Protein AF-0000000075961341 (afdb_homodimer)

Sequence (384 aa):
MDRKTSGCENHEHCTNSCHSSVAQSLDEMDFERGIWFAAQNGDLNRVKYLLEKKGVSPNVKDMSGYVALHYASRNGHVDVCKCLIKAGADVNLRTRAGKATPLHRAAIRGQVAVIQLLLDLKMGNQRICDVLAKDADGNTALHKAVEGGNEEAVDLLLKANSELLSIPNNKGVLPSFYASTPAVIKLLESANMDRKTSGCENHEHCTNSCHSSVAQSLDEMDFERGIWFAAQNGDLNRVKYLLEKKGVSPNVKDMSGYVALHYASRNGHVDVCKCLIKAGADVNLRTRAGKATPLHRAAIRGQVAVIQLLLDLKMGNQRICDVLAKDADGNTALHKAVEGGNEEAVDLLLKANSELLSIPNNKGVLPSFYASTPAVIKLLESAN

Nearest PDB structures (foldseek):
  5et1-assembly2_B  TM=8.877E-01  e=8.712E-10  Mus musculus
  5et0-assembly2_C  TM=9.164E-01  e=4.423E-09  Mus musculus
  5et0-assembly1_A  TM=9.158E-01  e=7.902E-09  Mus musculus
  8pef-assembly1_A  TM=8.608E-01  e=1.711E-07  Homo sapiens
  7ptx-assembly1_A  TM=7.217E-01  e=4.687E-09  Latrodectus tredecimguttatus

Secondary structure (DSSP, 8-state):
-------------------------HHHHHHHHSHHHHHHTT-HHHHHIIIIIS---TT---TTS--HHHHHHHHT-HHHHHHHHHTT--TT---TTT---HHHHHHHTT-HHHHHHHHHEEETTEESS-TT---TTS--HHHHHHHTT-HHHHHHHHHH-GGGGG---TTS--GGGG--SHHHHHHHHHH-/-------------------------HHHHHHHHSHHHHHHTT-HHHHHIIIIIS---TT---TTS--HHHHHHHHT-HHHHHHHHHTT--TT---TTT---HHHHHHHTT-HHHHHHHHHEEETTEESS-TT---TTS--HHHHHHHHT-HHHHHHHHHH-GGGGG---TTS--GGGG--SHHHHHHHHHH-

pLDDT: mean 86.8, std 21.18, range [19.8, 98.69]

Organism: Ladona fulva (NCBI:txid123851)

Solvent-accessible surface area (backbone atoms only — not comparable to full-atom values): 20287 Å² total; per-residue (Å²): 138,84,78,74,74,77,76,78,77,74,73,73,74,74,72,74,74,71,77,68,83,70,75,70,47,70,66,50,50,51,42,63,70,31,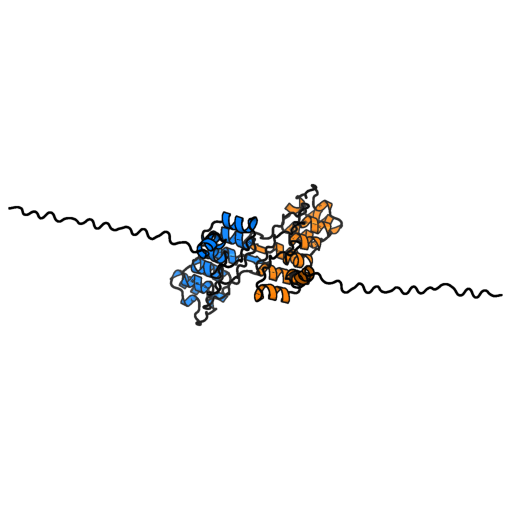58,42,41,26,25,49,67,50,36,47,69,56,37,48,43,38,41,72,74,68,58,47,64,46,68,52,58,48,98,71,31,42,32,23,51,37,36,8,22,40,64,44,26,47,68,41,40,50,52,36,44,68,60,14,28,40,64,65,50,50,24,65,76,54,29,40,28,25,55,34,38,8,20,40,62,38,18,46,69,34,45,50,48,48,66,34,23,23,51,63,92,37,60,65,49,63,76,78,49,50,25,67,64,28,41,31,29,56,32,31,3,26,56,52,54,22,49,68,33,38,52,52,50,43,74,72,43,62,68,57,62,74,46,48,23,72,86,65,50,40,30,73,76,44,43,76,36,70,68,43,45,52,50,56,59,66,71,102,137,82,76,76,74,77,75,74,84,69,76,72,74,74,69,72,71,71,76,67,86,69,76,71,46,69,66,52,50,52,41,63,71,31,59,42,40,25,24,48,67,50,37,48,68,57,37,49,43,38,41,73,74,68,58,47,64,46,67,51,58,48,97,71,32,42,32,23,50,37,36,8,21,40,64,44,26,47,68,41,40,50,53,36,46,67,60,14,29,41,64,66,52,48,25,64,78,53,29,38,27,25,55,33,37,7,20,41,62,39,20,48,70,36,46,50,49,48,67,34,22,23,51,63,92,38,62,65,48,63,76,77,48,51,24,67,65,28,42,30,28,54,32,31,4,28,57,53,52,22,48,68,32,38,51,53,49,41,72,72,42,60,68,57,64,76,48,49,23,72,84,65,49,40,27,72,77,43,42,76,36,70,69,42,44,53,51,56,59,67,72,104

Structure (mmCIF, N/CA/C/O backbone):
data_AF-0000000075961341-model_v1
#
loop_
_entity.id
_entity.type
_entity.pdbx_description
1 polymer 'Ankyrin repeat domain-containing protein 39'
#
loop_
_atom_site.group_PDB
_atom_site.id
_atom_site.type_symbol
_atom_site.label_atom_id
_atom_site.label_alt_id
_atom_site.label_comp_id
_atom_site.label_asym_id
_atom_site.label_entity_id
_atom_site.label_seq_id
_atom_site.pdbx_PDB_ins_code
_atom_site.Cartn_x
_atom_site.Cartn_y
_atom_site.Cartn_z
_atom_site.occupancy
_atom_site.B_iso_or_equiv
_atom_site.auth_seq_id
_atom_site.auth_comp_id
_atom_site.auth_asym_id
_atom_site.auth_atom_id
_atom_site.pdbx_PDB_model_num
ATOM 1 N N . MET A 1 1 ? -9.82 88.375 -21.25 1 26.72 1 MET A N 1
ATOM 2 C CA . MET A 1 1 ? -8.719 87.688 -21.906 1 26.72 1 MET A CA 1
ATOM 3 C C . MET A 1 1 ? -8.422 86.375 -21.203 1 26.72 1 MET A C 1
ATOM 5 O O . MET A 1 1 ? -8.219 86.312 -19.984 1 26.72 1 MET A O 1
ATOM 9 N N . ASP A 1 2 ? -9.016 85.188 -21.766 1 25.48 2 ASP A N 1
ATOM 10 C CA . ASP A 1 2 ? -9.453 83.812 -21.5 1 25.48 2 ASP A CA 1
ATOM 11 C C . ASP A 1 2 ? -8.25 82.875 -21.328 1 25.48 2 ASP A C 1
ATOM 13 O O . ASP A 1 2 ? -7.621 82.5 -22.312 1 25.48 2 ASP A O 1
ATOM 17 N N . ARG A 1 3 ? -7.383 83.188 -20.375 1 26.45 3 ARG A N 1
ATOM 18 C CA . ARG A 1 3 ? -6.094 82.562 -20.25 1 26.45 3 ARG A CA 1
ATOM 19 C C . ARG A 1 3 ? -6.273 81.062 -19.953 1 26.45 3 ARG A C 1
ATOM 21 O O . ARG A 1 3 ? -6.402 80.625 -18.797 1 26.45 3 ARG A O 1
ATOM 28 N N . LYS A 1 4 ? -7.191 80.312 -20.75 1 29.28 4 LYS A N 1
ATOM 29 C CA . LYS A 1 4 ? -7.555 78.938 -20.5 1 29.28 4 LYS A CA 1
ATOM 30 C C . LYS A 1 4 ? -6.324 78 -20.547 1 29.28 4 LYS A C 1
ATOM 32 O O . LYS A 1 4 ? -5.703 77.875 -21.594 1 29.28 4 LYS A O 1
ATOM 37 N N . THR A 1 5 ? -5.461 78.125 -19.453 1 27.92 5 THR A N 1
ATOM 38 C CA . THR A 1 5 ? -4.207 77.438 -19.328 1 27.92 5 THR A CA 1
ATOM 39 C C . THR A 1 5 ? -4.43 75.938 -19.531 1 27.92 5 THR A C 1
ATOM 41 O O . THR A 1 5 ? -5.367 75.312 -18.984 1 27.92 5 THR A O 1
ATOM 44 N N . SER A 1 6 ? -4.117 75.375 -20.703 1 26.89 6 SER A N 1
ATOM 45 C CA . SER A 1 6 ? -4.07 74.062 -21.297 1 26.89 6 SER A CA 1
ATOM 46 C C . SER A 1 6 ? -3.338 73.062 -20.406 1 26.89 6 SER A C 1
ATOM 48 O O . SER A 1 6 ? -2.133 73.188 -20.172 1 26.89 6 SER A O 1
ATOM 50 N N . GLY A 1 7 ? -3.871 72.812 -19.172 1 27.31 7 GLY A N 1
ATOM 51 C CA . GLY A 1 7 ? -3.25 71.875 -18.25 1 27.31 7 GLY A CA 1
ATOM 52 C C . GLY A 1 7 ? -2.852 70.562 -18.906 1 27.31 7 GLY A C 1
ATOM 53 O O . GLY A 1 7 ? -3.682 69.875 -19.516 1 27.31 7 GLY A O 1
ATOM 54 N N . CYS A 1 8 ? -1.593 70.375 -19.453 1 25.97 8 CYS A N 1
ATOM 55 C CA . CYS A 1 8 ? -0.919 69.25 -20.047 1 25.97 8 CYS A CA 1
ATOM 56 C C . CYS A 1 8 ? -1.088 68 -19.188 1 25.97 8 CYS A C 1
ATOM 58 O O . CYS A 1 8 ? -0.723 68 -18.016 1 25.97 8 CYS A O 1
ATOM 60 N N . GLU A 1 9 ? -2.225 67.25 -19.328 1 27.77 9 GLU A N 1
ATOM 61 C CA . GLU A 1 9 ? -2.512 65.938 -18.812 1 27.77 9 GLU A CA 1
ATOM 62 C C . GLU A 1 9 ? -1.33 65 -19.016 1 27.77 9 GLU A C 1
ATOM 64 O O . GLU A 1 9 ? -0.982 64.625 -20.156 1 27.77 9 GLU A O 1
ATOM 69 N N . ASN A 1 10 ? -0.134 65.25 -18.406 1 27.39 10 ASN A N 1
ATOM 70 C CA . ASN A 1 10 ? 1.007 64.375 -18.5 1 27.39 10 ASN A CA 1
ATOM 71 C C . ASN A 1 10 ? 0.591 62.906 -18.25 1 27.39 10 ASN A C 1
ATOM 73 O O . ASN A 1 10 ? 0.03 62.562 -17.203 1 27.39 10 ASN A O 1
ATOM 77 N N . HIS A 1 11 ? 0.198 62.188 -19.312 1 27.92 11 HIS A N 1
ATOM 78 C CA . HIS A 1 11 ? -0.011 60.75 -19.391 1 27.92 11 HIS A CA 1
ATOM 79 C C . HIS A 1 11 ? 1.169 60 -18.797 1 27.92 11 HIS A C 1
ATOM 81 O O . HIS A 1 11 ? 2.258 59.969 -19.375 1 27.92 11 HIS A O 1
ATOM 87 N N . GLU A 1 12 ? 1.488 60.156 -17.516 1 30.38 12 GLU A N 1
ATOM 88 C CA . GLU A 1 12 ? 2.463 59.219 -16.953 1 30.38 12 GLU A CA 1
ATOM 89 C C . GLU A 1 12 ? 2.219 57.812 -17.422 1 30.38 12 GLU A C 1
ATOM 91 O O . GLU A 1 12 ? 1.113 57.281 -17.266 1 30.38 12 GLU A O 1
ATOM 96 N N . HIS A 1 13 ? 2.844 57.469 -18.547 1 31.78 13 HIS A N 1
ATOM 97 C CA . HIS A 1 13 ? 3.006 56.094 -19.016 1 31.78 13 HIS A CA 1
ATOM 98 C C . HIS A 1 13 ? 3.326 55.156 -17.875 1 31.78 13 HIS A C 1
ATOM 100 O O . HIS A 1 13 ? 4.34 55.312 -17.188 1 31.78 13 HIS A O 1
ATOM 106 N N . CYS A 1 14 ? 2.391 54.75 -17.047 1 30.55 14 CYS A N 1
ATOM 107 C CA . CYS A 1 14 ? 2.531 53.594 -16.156 1 30.55 14 CYS A CA 1
ATOM 108 C C . CYS A 1 14 ? 3.252 52.469 -16.875 1 30.55 14 CYS A C 1
ATOM 110 O O . CYS A 1 14 ? 2.732 51.906 -17.828 1 30.55 14 CYS A O 1
ATOM 112 N N . THR A 1 15 ? 4.559 52.625 -17.203 1 31.92 15 THR A N 1
ATOM 113 C CA . THR A 1 15 ? 5.348 51.469 -17.625 1 31.92 15 THR A CA 1
A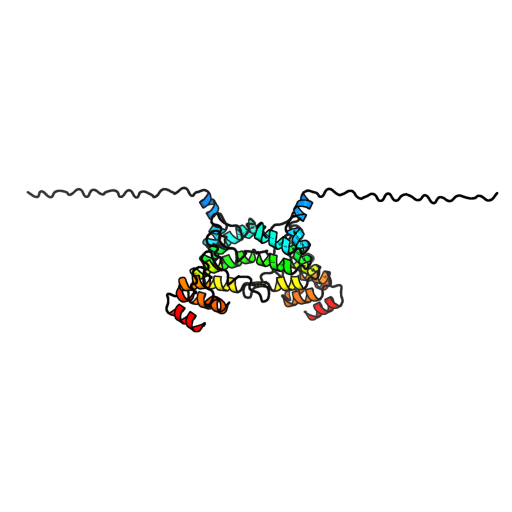TOM 114 C C . THR A 1 15 ? 4.934 50.25 -16.844 1 31.92 15 THR A C 1
ATOM 116 O O . THR A 1 15 ? 4.914 50.25 -15.602 1 31.92 15 THR A O 1
ATOM 119 N N . ASN A 1 16 ? 3.93 49.594 -17.297 1 31.69 16 ASN A N 1
ATOM 120 C CA . ASN A 1 16 ? 3.691 48.188 -16.953 1 31.69 16 ASN A CA 1
ATOM 121 C C . ASN A 1 16 ? 5 47.438 -16.766 1 31.69 16 ASN A C 1
ATOM 123 O O . ASN A 1 16 ? 5.738 47.219 -17.734 1 31.69 16 ASN A O 1
ATOM 127 N N . SER A 1 17 ? 5.934 47.781 -15.914 1 35.06 17 SER A N 1
ATOM 128 C CA . SER A 1 17 ? 7.027 46.875 -15.578 1 35.06 17 SER A CA 1
ATOM 129 C C . SER A 1 17 ? 6.59 45.438 -15.695 1 35.06 17 SER A C 1
ATOM 131 O O . SER A 1 17 ? 5.727 44.969 -14.938 1 35.06 17 SER A O 1
ATOM 133 N N . CYS A 1 18 ? 6.449 44.875 -16.906 1 33.38 18 CYS A N 1
ATOM 134 C CA . CYS A 1 18 ? 6.41 43.469 -17.219 1 33.38 18 CYS A CA 1
ATOM 135 C C . CYS A 1 18 ? 7.234 42.656 -16.203 1 33.38 18 CYS A C 1
ATOM 137 O O . CYS A 1 18 ? 8.438 42.906 -16.078 1 33.38 18 CYS A O 1
ATOM 139 N N . HIS A 1 19 ? 6.828 42.469 -14.992 1 36.06 19 HIS A N 1
ATOM 140 C CA . HIS A 1 19 ? 7.371 41.469 -14.094 1 36.06 19 HIS A CA 1
ATOM 141 C C . HIS A 1 19 ? 8.039 40.344 -14.875 1 36.06 19 HIS A C 1
ATOM 143 O O . HIS A 1 19 ? 7.445 39.781 -15.789 1 36.06 19 HIS A O 1
ATOM 149 N N . SER A 1 20 ? 9.305 40.406 -15.227 1 38.88 20 SER A N 1
ATOM 150 C CA . SER A 1 20 ? 10.297 39.5 -15.82 1 38.88 20 SER A CA 1
ATOM 151 C C . SER A 1 20 ? 9.875 38.031 -15.672 1 38.88 20 SER A C 1
ATOM 153 O O . SER A 1 20 ? 9.148 37.688 -14.742 1 38.88 20 SER A O 1
ATOM 155 N N . SER A 1 21 ? 9.82 37.25 -16.703 1 42.94 21 SER A N 1
ATOM 156 C CA . SER A 1 21 ? 9.797 35.812 -16.875 1 42.94 21 SER A CA 1
ATOM 157 C C . SER A 1 21 ? 10.633 35.125 -15.797 1 42.94 21 SER A C 1
ATOM 159 O O . SER A 1 21 ? 11.852 35.25 -15.766 1 42.94 21 SER A O 1
ATOM 161 N N . VAL A 1 22 ? 10.516 35.312 -14.531 1 43.75 22 VAL A N 1
ATOM 162 C CA . VAL A 1 22 ? 11.234 34.75 -13.406 1 43.75 22 VAL A CA 1
ATOM 163 C C . VAL A 1 22 ? 11.812 33.375 -13.805 1 43.75 22 VAL A C 1
ATOM 165 O O . VAL A 1 22 ? 11.078 32.469 -14.18 1 43.75 22 VAL A O 1
ATOM 168 N N . ALA A 1 23 ? 12.961 33.25 -14.219 1 52.09 23 ALA A N 1
ATOM 169 C CA . ALA A 1 23 ? 13.797 32.062 -14.469 1 52.09 23 ALA A CA 1
ATOM 170 C C . ALA A 1 23 ? 13.484 30.953 -13.477 1 52.09 23 ALA A C 1
ATOM 172 O O . ALA A 1 23 ? 13.641 31.141 -12.266 1 52.09 23 ALA A O 1
ATOM 173 N N . GLN A 1 24 ? 12.469 30.25 -13.898 1 63.03 24 GLN A N 1
ATOM 174 C CA . GLN A 1 24 ? 12.219 29.047 -13.109 1 63.03 24 GLN A CA 1
ATOM 175 C C . GLN A 1 24 ? 13.523 28.359 -12.719 1 63.03 24 GLN A C 1
ATOM 177 O O . GLN A 1 24 ? 14.414 28.188 -13.555 1 63.03 24 GLN A O 1
ATOM 182 N N . SER A 1 25 ? 13.789 28.328 -11.445 1 72.81 25 SER A N 1
ATOM 183 C CA . SER A 1 25 ? 14.977 27.609 -10.984 1 72.81 25 SER A CA 1
ATOM 184 C C . SER A 1 25 ? 14.953 26.156 -11.43 1 72.81 25 SER A C 1
ATOM 186 O O . SER A 1 25 ? 13.898 25.625 -11.82 1 72.81 25 SER A O 1
ATOM 188 N N . LEU A 1 26 ? 16.047 25.562 -11.641 1 69.75 26 LEU A N 1
ATOM 189 C CA . LEU A 1 26 ? 16.141 24.141 -11.969 1 69.75 26 LEU A CA 1
ATOM 190 C C . LEU A 1 26 ? 15.289 23.297 -11.031 1 69.75 26 LEU A C 1
ATOM 192 O O . LEU A 1 26 ? 14.641 22.344 -11.461 1 69.75 26 LEU A O 1
ATOM 196 N N . ASP A 1 27 ? 15.273 23.75 -9.812 1 73.25 27 ASP A N 1
ATOM 197 C CA . ASP A 1 27 ? 14.484 23.031 -8.828 1 73.25 27 ASP A CA 1
ATOM 198 C C . ASP A 1 27 ? 12.992 23.125 -9.133 1 73.25 27 ASP A C 1
ATOM 200 O O . ASP A 1 27 ? 12.242 22.172 -8.953 1 73.25 27 ASP A O 1
ATOM 204 N N . GLU A 1 28 ? 12.602 24.297 -9.562 1 76.19 28 GLU A N 1
ATOM 205 C CA . GLU A 1 28 ? 11.203 24.484 -9.922 1 76.19 28 GLU A CA 1
ATOM 206 C C . GLU A 1 28 ? 10.828 23.672 -11.148 1 76.19 28 GLU A C 1
ATOM 208 O O . GLU A 1 28 ? 9.742 23.094 -11.219 1 76.19 28 GLU A O 1
ATOM 213 N N . MET A 1 29 ? 11.727 23.672 -12.008 1 77.19 29 MET A N 1
ATOM 214 C CA . MET A 1 29 ? 11.484 22.875 -13.211 1 77.19 29 MET A CA 1
ATOM 215 C C . MET A 1 29 ? 11.383 21.391 -12.875 1 77.19 29 MET A C 1
ATOM 217 O O . MET A 1 29 ? 10.516 20.688 -13.398 1 77.19 29 MET A O 1
ATOM 221 N N . ASP A 1 30 ? 12.305 20.938 -12.008 1 79.25 30 ASP A N 1
ATOM 222 C CA . ASP A 1 30 ? 12.266 19.547 -11.594 1 79.25 30 ASP A CA 1
ATOM 223 C C . ASP A 1 30 ? 10.953 19.203 -10.891 1 79.25 30 ASP A C 1
ATOM 225 O O . ASP A 1 30 ? 10.367 18.156 -11.133 1 79.25 30 ASP A O 1
ATOM 229 N N . PHE A 1 31 ? 10.531 20.156 -10.094 1 83.25 31 PHE A N 1
ATOM 230 C CA . PHE A 1 31 ? 9.273 19.938 -9.391 1 83.25 31 PHE A CA 1
ATOM 231 C C . PHE A 1 31 ? 8.117 19.828 -10.375 1 83.25 31 PHE A C 1
ATOM 233 O O . PHE A 1 31 ? 7.289 18.922 -10.281 1 83.25 31 PHE A O 1
ATOM 240 N N . GLU A 1 32 ? 8.086 20.734 -11.273 1 83.06 32 GLU A N 1
ATOM 241 C CA . GLU A 1 32 ? 6.977 20.812 -12.219 1 83.06 32 GLU A CA 1
ATOM 242 C C . GLU A 1 32 ? 6.934 19.562 -13.109 1 83.06 32 GLU A C 1
ATOM 244 O O . GLU A 1 32 ? 5.867 19.172 -13.594 1 83.06 32 GLU A O 1
ATOM 249 N N . ARG A 1 33 ? 7.992 18.922 -13.18 1 84.38 33 ARG A N 1
ATOM 250 C CA . ARG A 1 33 ? 8.047 17.75 -14.031 1 84.38 33 ARG A CA 1
ATOM 251 C C . ARG A 1 33 ? 7.824 16.469 -13.219 1 84.38 33 ARG A C 1
ATOM 253 O O . ARG A 1 33 ? 7.586 15.406 -13.781 1 84.38 33 ARG A O 1
ATOM 260 N N . GLY A 1 34 ? 7.805 16.688 -11.977 1 91.12 34 GLY A N 1
ATOM 261 C CA . GLY A 1 34 ? 7.781 15.516 -11.109 1 91.12 34 GLY A CA 1
ATOM 262 C C . GLY A 1 34 ? 6.375 15.078 -10.734 1 91.12 34 GLY A C 1
ATOM 263 O O . GLY A 1 34 ? 5.402 15.766 -11.062 1 91.12 34 GLY A O 1
ATOM 264 N N . ILE A 1 35 ? 6.277 14.031 -10.156 1 96.19 35 ILE A N 1
ATOM 265 C CA . ILE A 1 35 ? 5.012 13.406 -9.781 1 96.19 35 ILE A CA 1
ATOM 266 C C . ILE A 1 35 ? 4.289 14.281 -8.758 1 96.19 35 ILE A C 1
ATOM 268 O O . ILE A 1 35 ? 3.055 14.289 -8.703 1 96.19 35 ILE A O 1
ATOM 272 N N . TRP A 1 36 ? 4.961 15.07 -8.062 1 96.75 36 TRP A N 1
ATOM 273 C CA . TRP A 1 36 ? 4.395 15.945 -7.039 1 96.75 36 TRP A CA 1
ATOM 274 C C . TRP A 1 36 ? 3.484 17 -7.66 1 96.75 36 TRP A C 1
ATOM 276 O O . TRP A 1 36 ? 2.355 17.203 -7.207 1 96.75 36 TRP A O 1
ATOM 286 N N . PHE A 1 37 ? 4.031 17.625 -8.719 1 96.5 37 PHE A N 1
ATOM 287 C CA . PHE A 1 37 ? 3.281 18.672 -9.398 1 96.5 37 PHE A CA 1
ATOM 288 C C . PHE A 1 37 ? 2.029 18.094 -10.055 1 96.5 37 PHE A C 1
ATOM 290 O O . PHE A 1 37 ? 0.952 18.688 -9.969 1 96.5 37 PHE A O 1
ATOM 297 N N . ALA A 1 38 ? 2.18 16.984 -10.672 1 97.56 38 ALA A N 1
ATOM 298 C CA . ALA A 1 38 ? 1.032 16.312 -11.273 1 97.56 38 ALA A CA 1
ATOM 299 C C . ALA A 1 38 ? -0.026 15.984 -10.219 1 97.56 38 ALA A C 1
ATOM 301 O O . ALA A 1 38 ? -1.22 16.188 -10.445 1 97.56 38 ALA A O 1
ATOM 302 N N . ALA A 1 39 ? 0.385 15.445 -9.062 1 98.25 39 ALA A N 1
ATOM 303 C CA . ALA A 1 39 ? -0.523 15.102 -7.973 1 98.25 39 ALA A CA 1
ATOM 304 C C . ALA A 1 39 ? -1.193 16.344 -7.406 1 98.25 39 ALA A C 1
ATOM 306 O O . ALA A 1 39 ? -2.393 16.344 -7.117 1 98.25 39 ALA A O 1
ATOM 307 N N . GLN A 1 40 ? -0.43 17.422 -7.242 1 97.44 40 GLN A N 1
ATOM 308 C CA . GLN A 1 40 ? -0.938 18.688 -6.707 1 97.44 40 GLN A CA 1
AT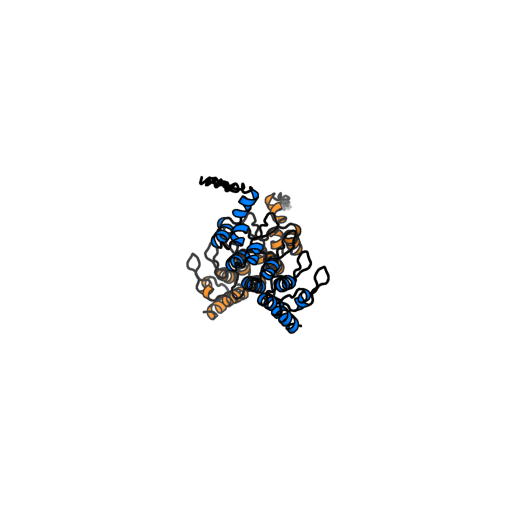OM 309 C C . GLN A 1 40 ? -2.051 19.25 -7.586 1 97.44 40 GLN A C 1
ATOM 311 O O . GLN A 1 40 ? -3.02 19.812 -7.082 1 97.44 40 GLN A O 1
ATOM 316 N N . ASN A 1 41 ? -1.915 18.984 -8.859 1 97.69 41 ASN A N 1
ATOM 317 C CA . ASN A 1 41 ? -2.852 19.562 -9.812 1 97.69 41 ASN A CA 1
ATOM 318 C C . ASN A 1 41 ? -3.932 18.578 -10.219 1 97.69 41 ASN A C 1
ATOM 320 O O . ASN A 1 41 ? -4.766 18.875 -11.078 1 97.69 41 ASN A O 1
ATOM 324 N N . GLY A 1 42 ? -3.898 17.453 -9.695 1 98.12 42 GLY A N 1
ATOM 325 C CA . GLY A 1 42 ? -4.922 16.453 -9.984 1 98.12 42 GLY A CA 1
ATOM 326 C C . GLY A 1 42 ? -4.812 15.875 -11.383 1 98.12 42 GLY A C 1
ATOM 327 O O . GLY A 1 42 ? -5.812 15.445 -11.961 1 98.12 42 GLY A O 1
ATOM 328 N N . ASP A 1 43 ? -3.648 15.969 -11.953 1 97.81 43 ASP A N 1
ATOM 329 C CA . ASP A 1 43 ? -3.428 15.422 -13.289 1 97.81 43 ASP A CA 1
ATOM 330 C C . ASP A 1 43 ? -3.254 13.906 -13.234 1 97.81 43 ASP A C 1
ATOM 332 O O . ASP A 1 43 ? -2.131 13.398 -13.305 1 97.81 43 ASP A O 1
ATOM 336 N N . LEU A 1 44 ? -4.359 13.211 -13.227 1 98.12 44 LEU A N 1
ATOM 337 C CA . LEU A 1 44 ? -4.379 11.758 -13.062 1 98.12 44 LEU A CA 1
ATOM 338 C C . LEU A 1 44 ? -3.592 11.07 -14.172 1 98.12 44 LEU A C 1
ATOM 340 O O . LEU A 1 44 ? -2.824 10.141 -13.914 1 98.12 44 LEU A O 1
ATOM 344 N N . ASN A 1 45 ? -3.77 11.508 -15.359 1 97.94 45 ASN A N 1
ATOM 345 C CA . ASN A 1 45 ? -3.102 10.891 -16.5 1 97.94 45 ASN A CA 1
ATOM 346 C C . ASN A 1 45 ? -1.583 10.977 -16.375 1 97.94 45 ASN A C 1
ATOM 348 O O . ASN A 1 45 ? -0.878 10 -16.641 1 97.94 45 ASN A O 1
ATOM 352 N N . ARG A 1 46 ? -1.143 12.094 -16 1 97.38 46 ARG A N 1
ATOM 353 C CA . ARG A 1 46 ? 0.298 12.266 -15.852 1 97.38 46 ARG A CA 1
ATOM 354 C C . ARG A 1 46 ? 0.83 11.422 -14.695 1 97.38 46 ARG A C 1
ATOM 356 O O . ARG A 1 46 ? 1.913 10.844 -14.797 1 97.38 46 ARG A O 1
ATOM 363 N N . VAL A 1 47 ? 0.136 11.391 -13.555 1 97.81 47 VAL A N 1
ATOM 364 C CA . VAL A 1 47 ? 0.534 10.555 -12.422 1 97.81 47 VAL A CA 1
ATOM 365 C C . VAL A 1 47 ? 0.637 9.094 -12.867 1 97.81 47 VAL A C 1
ATOM 367 O O . VAL A 1 47 ? 1.644 8.43 -12.609 1 97.81 47 VAL A O 1
ATOM 370 N N . LYS A 1 48 ? -0.36 8.633 -13.617 1 96.38 48 LYS A N 1
ATOM 371 C CA . LYS A 1 48 ? -0.361 7.262 -14.125 1 96.38 48 LYS A CA 1
ATOM 372 C C . LYS A 1 48 ? 0.839 7.008 -15.031 1 96.38 48 LYS A C 1
ATOM 374 O O . LYS A 1 48 ? 1.506 5.98 -14.922 1 96.38 48 LYS A O 1
ATOM 379 N N . TYR A 1 49 ? 1.072 7.977 -15.883 1 96.12 49 TYR A N 1
ATOM 380 C CA . TYR A 1 49 ? 2.193 7.875 -16.812 1 96.12 49 TYR A CA 1
ATOM 381 C C . TYR A 1 49 ? 3.514 7.75 -16.062 1 96.12 49 TYR A C 1
ATOM 383 O O . TYR A 1 49 ? 4.324 6.871 -16.359 1 96.12 49 TYR A O 1
ATOM 391 N N . LEU A 1 50 ? 3.711 8.516 -15.078 1 95.31 50 LEU A N 1
ATOM 392 C CA . LEU A 1 50 ? 4.961 8.531 -14.328 1 95.31 50 LEU A CA 1
ATOM 393 C C . LEU A 1 50 ? 5.129 7.246 -13.523 1 95.31 50 LEU A C 1
ATOM 395 O O . LEU A 1 50 ? 6.234 6.707 -13.43 1 95.31 50 LEU A O 1
ATOM 399 N N . LEU A 1 51 ? 4.008 6.758 -12.961 1 93.31 51 LEU A N 1
ATOM 400 C CA . LEU A 1 51 ? 4.066 5.539 -12.164 1 93.31 51 LEU A CA 1
ATOM 401 C C . LEU A 1 51 ? 4.293 4.316 -13.047 1 93.31 51 LEU A C 1
ATOM 403 O O . LEU A 1 51 ? 5.207 3.527 -12.797 1 93.31 51 LEU A O 1
ATOM 407 N N . GLU A 1 52 ? 3.523 4.195 -14.07 1 90.12 52 GLU A N 1
ATOM 408 C CA . GLU A 1 52 ? 3.445 2.959 -14.844 1 90.12 52 GLU A CA 1
ATOM 409 C C . GLU A 1 52 ? 4.5 2.932 -15.953 1 90.12 52 GLU A C 1
ATOM 411 O O . GLU A 1 52 ? 5.09 1.886 -16.219 1 90.12 52 GLU A O 1
ATOM 416 N N . LYS A 1 53 ? 4.723 4.066 -16.609 1 90.44 53 LYS A N 1
ATOM 417 C CA . LYS A 1 53 ? 5.598 4.086 -17.781 1 90.44 53 LYS A CA 1
ATOM 418 C C . LYS A 1 53 ? 7.023 4.469 -17.391 1 90.44 53 LYS A C 1
ATOM 420 O O . LYS A 1 53 ? 7.988 3.895 -17.891 1 90.44 53 LYS A O 1
ATOM 425 N N . LYS A 1 54 ? 7.164 5.363 -16.469 1 91.12 54 LYS A N 1
ATOM 426 C CA . LYS A 1 54 ? 8.5 5.82 -16.094 1 91.12 54 LYS A CA 1
ATOM 427 C C . LYS A 1 54 ? 9.016 5.086 -14.859 1 91.12 54 LYS A C 1
ATOM 429 O O . LYS A 1 54 ? 10.203 5.168 -14.531 1 91.12 54 LYS A O 1
ATOM 434 N N . GLY A 1 55 ? 8.102 4.5 -14.156 1 87.06 55 GLY A N 1
ATOM 435 C CA . GLY A 1 55 ? 8.508 3.705 -13.008 1 87.06 55 GLY A CA 1
ATOM 436 C C . GLY A 1 55 ? 8.859 4.543 -11.789 1 87.06 55 GLY A C 1
ATOM 437 O O . GLY A 1 55 ? 9.648 4.121 -10.945 1 87.06 55 GLY A O 1
ATOM 438 N N . VAL A 1 56 ? 8.352 5.695 -11.75 1 90.62 56 VAL A N 1
ATOM 439 C CA . VAL A 1 56 ? 8.609 6.566 -10.609 1 90.62 56 VAL A CA 1
ATOM 440 C C . VAL A 1 56 ? 7.934 6 -9.359 1 90.62 56 VAL A C 1
ATOM 442 O O . VAL A 1 56 ? 6.793 5.543 -9.422 1 90.62 56 VAL A O 1
ATOM 445 N N . SER A 1 57 ? 8.656 6.074 -8.273 1 90.19 57 SER A N 1
ATOM 446 C CA . SER A 1 57 ? 8.07 5.637 -7.012 1 90.19 57 SER A CA 1
ATOM 447 C C . SER A 1 57 ? 7.035 6.637 -6.504 1 90.19 57 SER A C 1
ATOM 449 O O . SER A 1 57 ? 7.266 7.848 -6.535 1 90.19 57 SER A O 1
ATOM 451 N N . PRO A 1 58 ? 5.918 6.137 -6.066 1 94.5 58 PRO A N 1
ATOM 452 C CA . PRO A 1 58 ? 4.945 7.055 -5.473 1 94.5 58 PRO A CA 1
ATOM 453 C C . PRO A 1 58 ? 5.438 7.664 -4.16 1 94.5 58 PRO A C 1
ATOM 455 O O . PRO A 1 58 ? 4.824 8.602 -3.648 1 94.5 58 PRO A O 1
ATOM 458 N N . ASN A 1 59 ? 6.551 7.16 -3.582 1 93.56 59 ASN A N 1
ATOM 459 C CA . ASN A 1 59 ? 7.02 7.594 -2.27 1 93.56 59 ASN A CA 1
ATOM 460 C C . ASN A 1 59 ? 8.258 8.484 -2.381 1 93.56 59 ASN A C 1
ATOM 462 O O . ASN A 1 59 ? 8.938 8.734 -1.386 1 93.56 59 ASN A O 1
ATOM 466 N N . VAL A 1 60 ? 8.508 8.914 -3.627 1 91.69 60 VAL A N 1
ATOM 467 C CA . VAL A 1 60 ? 9.641 9.82 -3.797 1 91.69 60 VAL A CA 1
ATOM 468 C C . VAL A 1 60 ? 9.32 11.172 -3.166 1 91.69 60 VAL A C 1
ATOM 470 O O . VAL A 1 60 ? 8.227 11.711 -3.361 1 91.69 60 VAL A O 1
ATOM 473 N N . LYS A 1 61 ? 10.281 11.664 -2.418 1 92.88 61 LYS A N 1
ATOM 474 C CA . LYS A 1 61 ? 10.086 12.938 -1.733 1 92.88 61 LYS A CA 1
ATOM 475 C C . LYS A 1 61 ? 10.617 14.094 -2.566 1 92.88 61 LYS A C 1
ATOM 477 O O . LYS A 1 61 ? 11.609 13.953 -3.275 1 92.88 61 LYS A O 1
ATOM 482 N N . ASP A 1 62 ? 9.914 15.18 -2.445 1 92.69 62 ASP A N 1
ATOM 483 C CA . ASP A 1 62 ? 10.461 16.391 -3.031 1 92.69 62 ASP A CA 1
ATOM 484 C C . ASP A 1 62 ? 11.477 17.047 -2.09 1 92.69 62 ASP A C 1
ATOM 486 O O . ASP A 1 62 ? 11.875 16.453 -1.088 1 92.69 62 ASP A O 1
ATOM 490 N N . MET A 1 63 ? 11.93 18.219 -2.475 1 87.62 63 MET A N 1
ATOM 491 C CA . MET A 1 63 ? 12.984 18.891 -1.726 1 87.62 63 MET A CA 1
ATOM 492 C C . MET A 1 63 ? 12.5 19.266 -0.331 1 87.62 63 MET A C 1
ATOM 494 O O . MET A 1 63 ? 13.305 19.406 0.592 1 87.62 63 MET A O 1
ATOM 498 N N . SER A 1 64 ? 11.195 19.375 -0.218 1 88 64 SER A N 1
ATOM 499 C CA . SER A 1 64 ? 10.625 19.766 1.068 1 88 64 SER A CA 1
ATOM 500 C C . SER A 1 64 ? 10.219 18.531 1.886 1 88 64 SER A C 1
ATOM 502 O O . SER A 1 64 ? 9.727 18.672 3.01 1 88 64 SER A O 1
ATOM 504 N N . GLY A 1 65 ? 10.344 17.344 1.334 1 92 65 GLY A N 1
ATOM 505 C CA . GLY A 1 65 ? 10.031 16.109 2.049 1 92 65 GLY A CA 1
ATOM 506 C C . GLY A 1 65 ? 8.609 15.641 1.821 1 92 65 GLY A C 1
ATOM 507 O O . GLY A 1 65 ? 8.117 14.773 2.543 1 92 65 GLY A O 1
ATOM 508 N N . TYR A 1 66 ? 8 16.25 0.876 1 95.5 66 TYR A N 1
ATOM 509 C CA . TYR A 1 66 ? 6.633 15.852 0.549 1 95.5 66 TYR A CA 1
ATOM 510 C C . TYR A 1 66 ? 6.617 14.758 -0.515 1 95.5 66 TYR A C 1
ATOM 512 O O . TYR A 1 66 ? 7.426 14.781 -1.445 1 95.5 66 TYR A O 1
ATOM 520 N N . VAL A 1 67 ? 5.691 13.883 -0.306 1 96.38 67 VAL A N 1
ATOM 521 C CA . VAL A 1 67 ? 5.43 12.914 -1.366 1 96.38 67 VAL A CA 1
ATOM 522 C C . VAL A 1 67 ? 4.156 13.297 -2.113 1 96.38 67 VAL A C 1
ATOM 524 O O . VAL A 1 67 ? 3.412 14.18 -1.673 1 96.38 67 VAL A O 1
ATOM 527 N N . ALA A 1 68 ? 3.961 12.656 -3.273 1 97.75 68 ALA A N 1
ATOM 528 C CA . ALA A 1 68 ? 2.826 12.977 -4.133 1 97.75 68 ALA A CA 1
ATOM 529 C C . ALA A 1 68 ? 1.511 12.875 -3.369 1 97.75 68 ALA A C 1
ATOM 531 O O . ALA A 1 68 ? 0.613 13.703 -3.549 1 97.75 68 ALA A O 1
ATOM 532 N N . LEU A 1 69 ? 1.369 11.953 -2.475 1 98.31 69 LEU A N 1
ATOM 533 C CA . LEU A 1 69 ? 0.125 11.711 -1.753 1 98.31 69 LEU A CA 1
ATOM 534 C C . LEU A 1 69 ? -0.197 12.875 -0.819 1 98.31 69 LEU A C 1
ATOM 536 O O . LEU A 1 69 ? -1.367 13.203 -0.606 1 98.31 69 LEU A O 1
ATOM 540 N N . HIS A 1 70 ? 0.832 13.523 -0.292 1 98.44 70 HIS A N 1
ATOM 541 C CA . HIS A 1 70 ? 0.584 14.711 0.518 1 98.44 70 HIS A CA 1
ATOM 542 C C . HIS A 1 70 ? -0.152 15.781 -0.283 1 98.44 70 HIS A C 1
ATOM 544 O O . HIS A 1 70 ? -1.142 16.344 0.19 1 98.44 70 HIS A O 1
ATOM 550 N N . TYR A 1 71 ? 0.323 16.016 -1.44 1 98.19 71 TYR A N 1
ATOM 551 C CA . TYR A 1 71 ? -0.238 17.062 -2.291 1 98.19 71 TYR A CA 1
ATOM 552 C C . TYR A 1 71 ? -1.644 16.688 -2.75 1 98.19 71 TYR A C 1
ATOM 554 O O . TYR A 1 71 ? -2.562 17.516 -2.676 1 98.19 71 TYR A O 1
ATOM 562 N N . ALA A 1 72 ? -1.783 15.5 -3.24 1 98.69 72 ALA A N 1
ATOM 563 C CA . ALA A 1 72 ? -3.088 15.047 -3.717 1 98.69 72 ALA A CA 1
ATOM 564 C C . ALA A 1 72 ? -4.121 15.078 -2.594 1 98.69 72 ALA A C 1
ATOM 566 O O . ALA A 1 72 ? -5.273 15.461 -2.811 1 98.69 72 ALA A O 1
ATOM 567 N N . SER A 1 73 ? -3.719 14.664 -1.395 1 98.62 73 SER A N 1
ATOM 568 C CA . SER A 1 73 ? -4.609 14.633 -0.239 1 98.62 73 SER A CA 1
ATOM 569 C C . SER A 1 73 ? -5.027 16.031 0.177 1 98.62 73 SER A C 1
ATOM 571 O O . SER A 1 73 ? -6.203 16.281 0.459 1 98.62 73 SER A O 1
ATOM 573 N N . ARG A 1 74 ? -4.113 16.938 0.187 1 98.12 74 ARG A N 1
ATOM 574 C CA . ARG A 1 74 ? -4.391 18.312 0.571 1 98.12 74 ARG A CA 1
ATOM 575 C C . ARG A 1 74 ? -5.398 18.953 -0.38 1 98.12 74 ARG A C 1
ATOM 577 O O . ARG A 1 74 ? -6.285 19.688 0.053 1 98.12 74 ARG A O 1
ATOM 584 N N . ASN A 1 75 ? -5.191 18.609 -1.626 1 98.44 75 ASN A N 1
ATOM 585 C CA . ASN A 1 75 ? -5.984 19.297 -2.639 1 98.44 75 ASN A CA 1
ATOM 586 C C . ASN A 1 75 ? -7.254 18.531 -2.977 1 98.44 75 ASN A C 1
ATOM 588 O O . ASN A 1 75 ? -8.047 18.953 -3.818 1 98.44 75 ASN A O 1
ATOM 592 N N . GLY A 1 76 ? -7.457 17.375 -2.391 1 98.44 76 GLY A N 1
ATOM 593 C CA . GLY A 1 76 ? -8.711 16.656 -2.492 1 98.44 76 GLY A CA 1
ATOM 594 C C . GLY A 1 76 ? -8.844 15.875 -3.783 1 98.44 76 GLY A C 1
ATOM 595 O O . GLY A 1 76 ? -9.953 15.656 -4.273 1 98.44 76 GLY A O 1
ATOM 596 N N . HIS A 1 77 ? -7.789 15.523 -4.406 1 98.31 77 HIS A N 1
ATOM 597 C CA . HIS A 1 77 ? -7.82 14.742 -5.641 1 98.31 77 HIS A CA 1
ATOM 598 C C . HIS A 1 77 ? -7.93 13.25 -5.352 1 98.31 77 HIS A C 1
ATOM 600 O O . HIS A 1 77 ? -6.934 12.523 -5.422 1 98.31 77 HIS A O 1
ATOM 606 N N . VAL A 1 78 ? -9.164 12.82 -5.176 1 97.81 78 VAL A N 1
ATOM 607 C CA . VAL A 1 78 ? -9.445 11.484 -4.66 1 97.81 78 VAL A CA 1
ATOM 608 C C . VAL A 1 78 ? -8.977 10.43 -5.664 1 97.81 78 VAL A C 1
ATOM 610 O O . VAL A 1 78 ? -8.414 9.406 -5.281 1 97.81 78 VAL A O 1
ATOM 613 N N . ASP A 1 79 ? -9.156 10.688 -6.926 1 97.81 79 ASP A N 1
ATOM 614 C CA . ASP A 1 79 ? -8.766 9.711 -7.938 1 97.81 79 ASP A CA 1
ATOM 615 C C . ASP A 1 79 ? -7.246 9.57 -8 1 97.81 79 ASP A C 1
ATOM 617 O O . ASP A 1 79 ? -6.73 8.469 -8.203 1 97.81 79 ASP A O 1
ATOM 621 N N . VAL A 1 80 ? -6.57 10.672 -7.852 1 98.38 80 VAL A N 1
ATOM 622 C CA . VAL A 1 80 ? -5.113 10.633 -7.82 1 98.38 80 VAL A CA 1
ATOM 623 C C . VAL A 1 80 ? -4.645 9.875 -6.586 1 98.38 80 VAL A C 1
ATOM 625 O O . VAL A 1 80 ? -3.719 9.062 -6.66 1 98.38 80 VAL A O 1
ATOM 628 N N . CYS A 1 81 ? -5.312 10.094 -5.418 1 98.06 81 CYS A N 1
ATOM 629 C CA . CYS A 1 81 ? -4.98 9.367 -4.199 1 98.06 81 CYS A CA 1
ATOM 630 C C . CYS A 1 81 ? -5.152 7.867 -4.395 1 98.06 81 CYS A C 1
ATOM 632 O O . CYS A 1 81 ? -4.27 7.086 -4.035 1 98.06 81 CYS A O 1
ATOM 634 N N . LYS A 1 82 ? -6.246 7.504 -5.023 1 96.5 82 LYS A N 1
ATOM 635 C CA . LYS A 1 82 ? -6.5 6.094 -5.289 1 96.5 82 LYS A CA 1
ATOM 636 C C . LYS A 1 82 ? -5.395 5.484 -6.145 1 96.5 82 LYS A C 1
ATOM 638 O O . LYS A 1 82 ? -4.895 4.398 -5.84 1 96.5 82 LYS A O 1
ATOM 643 N N . CYS A 1 83 ? -5.059 6.207 -7.129 1 95.88 83 CYS A N 1
ATOM 644 C CA . CYS A 1 83 ? -4.031 5.746 -8.055 1 95.88 83 CYS A CA 1
ATOM 645 C C . CYS A 1 83 ? -2.697 5.562 -7.344 1 95.88 83 CYS A C 1
ATOM 647 O O . CYS A 1 83 ? -2.029 4.543 -7.523 1 95.88 83 CYS A O 1
ATOM 649 N N . LEU A 1 84 ? -2.35 6.5 -6.535 1 96.69 84 LEU A N 1
ATOM 650 C CA . LEU A 1 84 ? -1.091 6.445 -5.797 1 96.69 84 LEU A CA 1
ATOM 651 C C . LEU A 1 84 ? -1.091 5.281 -4.812 1 96.69 84 LEU A C 1
ATOM 653 O O . LEU A 1 84 ? -0.102 4.551 -4.703 1 96.69 84 LEU A O 1
ATOM 657 N N . ILE A 1 85 ? -2.158 5.039 -4.121 1 95.06 85 ILE A N 1
ATOM 658 C CA . ILE A 1 85 ? -2.266 3.982 -3.125 1 95.06 85 ILE A CA 1
ATOM 659 C C . ILE A 1 85 ? -2.188 2.619 -3.809 1 95.06 85 ILE A C 1
ATOM 661 O O . ILE A 1 85 ? -1.489 1.719 -3.334 1 95.06 85 ILE A O 1
ATOM 665 N N . LYS A 1 86 ? -2.844 2.51 -4.938 1 91.69 86 LYS A N 1
ATOM 666 C CA . LYS A 1 86 ? -2.789 1.263 -5.695 1 91.69 86 LYS A CA 1
ATOM 667 C C . LYS A 1 86 ? -1.366 0.966 -6.16 1 91.69 86 LYS A C 1
ATOM 669 O O . LYS A 1 86 ? -0.979 -0.197 -6.285 1 91.69 86 LYS A O 1
ATOM 674 N N . ALA A 1 87 ? -0.633 2.041 -6.301 1 91.5 87 ALA A N 1
ATOM 675 C CA . ALA A 1 87 ? 0.742 1.898 -6.77 1 91.5 87 ALA A CA 1
ATOM 676 C C . ALA A 1 87 ? 1.703 1.703 -5.602 1 91.5 87 ALA A C 1
ATOM 678 O O . ALA A 1 87 ? 2.922 1.688 -5.785 1 91.5 87 ALA A O 1
ATOM 679 N N . GLY A 1 88 ? 1.14 1.654 -4.391 1 91 88 GLY A N 1
ATOM 680 C CA . GLY A 1 88 ? 1.965 1.318 -3.24 1 91 88 GLY A CA 1
ATOM 681 C C . GLY A 1 88 ? 2.395 2.533 -2.439 1 91 88 GLY A C 1
ATOM 682 O O . GLY A 1 88 ? 3.418 2.5 -1.754 1 91 88 GLY A O 1
ATOM 683 N N . ALA A 1 89 ? 1.716 3.605 -2.578 1 94.56 89 ALA A N 1
ATOM 684 C CA . ALA A 1 89 ? 2.029 4.766 -1.746 1 94.56 89 ALA A CA 1
ATOM 685 C C . ALA A 1 89 ? 1.84 4.445 -0.266 1 94.56 89 ALA A C 1
ATOM 687 O O . ALA A 1 89 ? 0.845 3.826 0.119 1 94.56 89 ALA A O 1
ATOM 688 N N . ASP A 1 90 ? 2.809 4.809 0.535 1 94.06 90 ASP A N 1
ATOM 689 C CA . ASP A 1 90 ? 2.688 4.723 1.987 1 94.06 90 ASP A CA 1
ATOM 690 C C . ASP A 1 90 ? 1.834 5.863 2.537 1 94.06 90 ASP A C 1
ATOM 692 O O . ASP A 1 90 ? 2.252 7.023 2.516 1 94.06 90 ASP A O 1
ATOM 696 N N . VAL A 1 91 ? 0.737 5.562 3.094 1 96.38 91 VAL A N 1
ATOM 697 C CA . VAL A 1 91 ? -0.249 6.57 3.467 1 96.38 91 VAL A CA 1
ATOM 698 C C . VAL A 1 91 ? 0.156 7.23 4.781 1 96.38 91 VAL A C 1
ATOM 700 O O . VAL A 1 91 ? -0.427 8.242 5.184 1 96.38 91 VAL A O 1
ATOM 703 N N . ASN A 1 92 ? 1.206 6.688 5.445 1 95.69 92 ASN A N 1
ATOM 704 C CA . ASN A 1 92 ? 1.587 7.199 6.758 1 95.69 92 ASN A CA 1
ATOM 705 C C . ASN A 1 92 ? 2.891 7.992 6.695 1 95.69 92 ASN A C 1
ATOM 707 O O . ASN A 1 92 ? 3.43 8.391 7.727 1 95.69 92 ASN A O 1
ATOM 711 N N . LEU A 1 93 ? 3.408 8.18 5.496 1 94.5 93 LEU A N 1
ATOM 712 C CA . LEU A 1 93 ? 4.652 8.93 5.379 1 94.5 93 LEU A CA 1
ATOM 713 C C . LEU A 1 93 ? 4.473 10.359 5.879 1 94.5 93 LEU A C 1
ATOM 715 O O . LEU A 1 93 ? 3.451 10.992 5.602 1 94.5 93 LEU A O 1
ATOM 719 N N . ARG A 1 94 ? 5.512 10.812 6.551 1 95.06 94 ARG A N 1
ATOM 720 C CA . ARG A 1 94 ? 5.473 12.148 7.141 1 95.06 94 ARG A CA 1
ATOM 721 C C . ARG A 1 94 ? 6.371 13.109 6.371 1 95.06 94 ARG A C 1
ATOM 723 O O . ARG A 1 94 ? 7.422 12.711 5.863 1 95.06 94 ARG A O 1
ATOM 730 N N . THR A 1 95 ? 5.918 14.352 6.355 1 95.5 95 THR A N 1
ATOM 731 C CA . THR A 1 95 ? 6.781 15.391 5.801 1 95.5 95 THR A CA 1
ATOM 732 C C . THR A 1 95 ? 8.008 15.602 6.684 1 95.5 95 THR A C 1
ATOM 734 O O . THR A 1 95 ? 8.039 15.156 7.832 1 95.5 95 THR A O 1
ATOM 737 N N . ARG A 1 96 ? 9 16.203 6.152 1 92.31 96 ARG A N 1
ATOM 738 C CA . ARG A 1 96 ? 10.281 16.312 6.848 1 92.31 96 ARG A CA 1
ATOM 739 C C . ARG A 1 96 ? 10.164 17.234 8.062 1 92.31 96 ARG A C 1
ATOM 741 O O . ARG A 1 96 ? 10.375 16.797 9.195 1 92.31 96 ARG A O 1
ATOM 748 N N . ALA A 1 97 ? 9.766 18.469 7.895 1 91.38 97 ALA A N 1
ATOM 749 C CA . ALA A 1 97 ? 9.727 19.438 8.992 1 91.38 97 ALA A CA 1
ATOM 750 C C . ALA A 1 97 ? 8.398 19.359 9.742 1 91.38 97 ALA A C 1
ATOM 752 O O . ALA A 1 97 ? 8.383 19.266 10.969 1 91.38 97 ALA A O 1
ATOM 753 N N . GLY A 1 98 ? 7.387 19.234 9.07 1 94.31 98 GLY A N 1
ATOM 754 C CA . GLY A 1 98 ? 6.066 19.297 9.688 1 94.31 98 GLY A CA 1
ATOM 755 C C . GLY A 1 98 ? 5.602 17.953 10.234 1 94.31 98 GLY A C 1
ATOM 756 O O . GLY A 1 98 ? 4.672 17.906 11.039 1 94.31 98 GLY A O 1
ATOM 757 N N . LYS A 1 99 ? 6.207 16.891 9.82 1 96.81 99 LYS A N 1
ATOM 758 C CA . LYS A 1 99 ? 5.855 15.531 10.211 1 96.81 99 LYS A CA 1
ATOM 759 C C . LYS A 1 99 ? 4.371 15.258 9.984 1 96.81 99 LYS A C 1
ATOM 761 O O . LYS A 1 99 ? 3.725 14.594 10.797 1 96.81 99 LYS A O 1
ATOM 766 N N . ALA A 1 100 ? 3.857 15.883 8.969 1 97.44 100 ALA A N 1
ATOM 767 C CA . ALA A 1 100 ? 2.445 15.719 8.633 1 97.44 100 ALA A CA 1
ATOM 768 C C . ALA A 1 100 ? 2.24 14.523 7.703 1 97.44 100 ALA A C 1
ATOM 770 O O . ALA A 1 100 ? 3.023 14.312 6.773 1 97.44 100 ALA A O 1
ATOM 771 N N . THR A 1 101 ? 1.217 13.75 7.996 1 97.94 101 THR A N 1
ATOM 772 C CA . THR A 1 101 ? 0.798 12.672 7.105 1 97.94 101 THR A CA 1
ATOM 773 C C . THR A 1 101 ? -0.21 13.188 6.078 1 97.94 101 THR A C 1
ATOM 775 O O . THR A 1 101 ? -0.733 14.289 6.215 1 97.94 101 THR A O 1
ATOM 778 N N . PRO A 1 102 ? -0.491 12.344 5.027 1 98.44 102 PRO A N 1
ATOM 779 C CA . PRO A 1 102 ? -1.556 12.719 4.094 1 98.44 102 PRO A CA 1
ATOM 780 C C . PRO A 1 102 ? -2.896 12.945 4.785 1 98.44 102 PRO A C 1
ATOM 782 O O . PRO A 1 102 ? -3.66 13.828 4.391 1 98.44 102 PRO A O 1
ATOM 785 N N . LEU A 1 103 ? -3.143 12.266 5.875 1 98.69 103 LEU A N 1
ATOM 786 C CA . LEU A 1 103 ? -4.387 12.43 6.617 1 98.69 103 LEU A CA 1
ATOM 787 C C . LEU A 1 103 ? -4.457 13.812 7.262 1 98.69 103 LEU A C 1
ATOM 789 O O . LEU A 1 103 ? -5.496 14.469 7.219 1 98.69 103 LEU A O 1
ATOM 793 N N . HIS A 1 104 ? -3.338 14.25 7.836 1 98.44 104 HIS A N 1
ATOM 794 C CA . HIS A 1 104 ? -3.287 15.609 8.383 1 98.44 104 HIS A CA 1
ATOM 795 C C . HIS A 1 104 ? -3.631 16.641 7.312 1 98.44 104 HIS A C 1
ATOM 797 O O . HIS A 1 104 ? -4.41 17.562 7.566 1 98.44 104 HIS A O 1
ATOM 803 N N . ARG A 1 105 ? -3.014 16.453 6.16 1 97.94 105 ARG A N 1
ATOM 804 C CA . ARG A 1 105 ? -3.174 17.422 5.07 1 97.94 105 ARG A CA 1
ATOM 805 C C . ARG A 1 105 ? -4.617 17.453 4.574 1 97.94 105 ARG A C 1
ATOM 807 O O . ARG A 1 105 ? -5.16 18.516 4.309 1 97.94 105 ARG A O 1
ATOM 814 N N . ALA A 1 106 ? -5.211 16.328 4.445 1 98.62 106 ALA A N 1
ATOM 815 C CA . ALA A 1 106 ? -6.605 16.25 4.023 1 98.62 106 ALA A CA 1
ATOM 816 C C . ALA A 1 106 ? -7.535 16.844 5.074 1 98.62 106 ALA A C 1
ATOM 818 O O . ALA A 1 106 ? -8.508 17.516 4.738 1 98.62 106 ALA A O 1
ATOM 819 N N . ALA A 1 107 ? -7.258 16.672 6.32 1 98.38 107 ALA A N 1
ATOM 820 C CA . ALA A 1 107 ? -8.109 17.078 7.434 1 98.38 107 ALA A CA 1
ATOM 821 C C . ALA A 1 107 ? -8.18 18.594 7.547 1 98.38 107 ALA A C 1
ATOM 823 O O . ALA A 1 107 ? -9.258 19.156 7.727 1 98.38 107 ALA A O 1
ATOM 824 N N . ILE A 1 108 ? -7.047 19.203 7.441 1 96.69 108 ILE A N 1
ATOM 825 C CA . ILE A 1 108 ? -7.004 20.656 7.625 1 96.69 108 ILE A CA 1
ATOM 826 C C . ILE A 1 108 ? -7.82 21.344 6.531 1 96.69 108 ILE A C 1
ATOM 828 O O . ILE A 1 108 ? -8.43 22.391 6.77 1 96.69 108 ILE A O 1
ATOM 832 N N . ARG A 1 109 ? -7.855 20.734 5.336 1 97.44 109 ARG A N 1
ATOM 833 C CA . ARG A 1 109 ? -8.562 21.328 4.203 1 97.44 109 ARG A CA 1
ATOM 834 C C . ARG A 1 109 ? -9.969 20.766 4.074 1 97.44 109 ARG A C 1
ATOM 836 O O . ARG A 1 109 ? -10.711 21.125 3.16 1 97.44 109 ARG A O 1
ATOM 843 N N . GLY A 1 110 ? -10.297 19.906 4.941 1 97.81 110 GLY A N 1
ATOM 844 C CA . GLY A 1 110 ? -11.633 19.344 4.934 1 97.81 110 GLY A CA 1
ATOM 845 C C . GLY A 1 110 ? -11.922 18.484 3.717 1 97.81 110 GLY A C 1
ATOM 846 O O . GLY A 1 110 ? -13 18.562 3.129 1 97.81 110 GLY A O 1
ATOM 847 N N . GLN A 1 111 ? -10.938 17.75 3.246 1 98.38 111 GLN A N 1
ATOM 848 C CA . GLN A 1 111 ? -11.109 16.891 2.082 1 98.38 111 GLN A CA 1
ATOM 849 C C . GLN A 1 111 ? -11.766 15.562 2.473 1 98.38 111 GLN A C 1
ATOM 851 O O . GLN A 1 111 ? -11.086 14.539 2.576 1 98.38 111 GLN A O 1
ATOM 856 N N . VAL A 1 112 ? -13.062 15.539 2.537 1 98.38 112 VAL A N 1
ATOM 857 C CA . VAL A 1 112 ? -13.867 14.477 3.139 1 98.38 112 VAL A CA 1
ATOM 858 C C . VAL A 1 112 ? -13.688 13.18 2.354 1 98.38 112 VAL A C 1
ATOM 860 O O . VAL A 1 112 ? -13.461 12.117 2.939 1 98.38 112 VAL A O 1
ATOM 863 N N . ALA A 1 113 ? -13.711 13.266 1.086 1 98.19 113 ALA A N 1
ATOM 864 C CA . ALA A 1 113 ? -13.594 12.062 0.258 1 98.19 113 ALA A CA 1
ATOM 865 C C . ALA A 1 113 ? -12.234 11.398 0.444 1 98.19 113 ALA A C 1
ATOM 867 O O . ALA A 1 113 ? -12.141 10.172 0.499 1 98.19 113 ALA A O 1
ATOM 868 N N . VAL A 1 114 ? -11.227 12.219 0.54 1 98.31 114 VAL A N 1
ATOM 869 C CA . VAL A 1 114 ? -9.875 11.695 0.714 1 98.31 114 VAL A CA 1
ATOM 870 C C . VAL A 1 114 ? -9.727 11.102 2.113 1 98.31 114 VAL A C 1
ATOM 872 O O . VAL A 1 114 ? -9.148 10.023 2.281 1 98.31 114 VAL A O 1
ATOM 875 N N . ILE A 1 115 ? -10.266 11.797 3.111 1 98.56 115 ILE A N 1
ATOM 876 C CA . ILE A 1 115 ? -10.227 11.289 4.477 1 98.56 115 ILE A CA 1
ATOM 877 C C . ILE A 1 115 ? -10.914 9.93 4.543 1 98.56 115 ILE A C 1
ATOM 879 O O . ILE A 1 115 ? -10.367 8.977 5.098 1 98.56 115 ILE A O 1
ATOM 883 N N . GLN A 1 116 ? -12.031 9.836 3.922 1 97.88 116 GLN A N 1
ATOM 884 C CA . GLN A 1 116 ? -12.758 8.57 3.896 1 97.88 116 GLN A CA 1
ATOM 885 C C . GLN A 1 116 ? -11.945 7.477 3.211 1 97.88 116 GLN A C 1
ATOM 887 O O . GLN A 1 116 ? -11.883 6.344 3.695 1 97.88 116 GLN A O 1
ATOM 892 N N . LEU A 1 117 ? -11.367 7.797 2.137 1 97 117 LEU A N 1
ATOM 893 C CA . LEU A 1 117 ? -10.539 6.855 1.392 1 97 117 LEU A CA 1
ATOM 894 C C . LEU A 1 117 ? -9.414 6.309 2.268 1 97 117 LEU A C 1
ATOM 896 O O . LEU A 1 117 ? -9.203 5.098 2.318 1 97 117 LEU A O 1
ATOM 900 N N . LEU A 1 118 ? -8.711 7.188 2.945 1 97.38 118 LEU A N 1
ATOM 901 C CA . LEU A 1 118 ? -7.582 6.793 3.781 1 97.38 118 LEU A CA 1
ATOM 902 C C . LEU A 1 118 ? -8.047 5.934 4.953 1 97.38 118 LEU A C 1
ATOM 904 O O . LEU A 1 118 ? -7.398 4.945 5.301 1 97.38 118 LEU A O 1
ATOM 908 N N . LEU A 1 119 ? -9.18 6.254 5.508 1 96.69 119 LEU A N 1
ATOM 909 C CA . LEU A 1 119 ? -9.719 5.531 6.656 1 96.69 119 LEU A CA 1
ATOM 910 C C . LEU A 1 119 ? -10.219 4.152 6.242 1 96.69 119 LEU A C 1
ATOM 912 O O . LEU A 1 119 ? -10.227 3.223 7.051 1 96.69 119 LEU A O 1
ATOM 916 N N . ASP A 1 120 ? -10.539 4.027 4.988 1 94.88 120 ASP A N 1
ATOM 917 C CA . ASP A 1 120 ? -11.125 2.781 4.492 1 94.88 120 ASP A CA 1
ATOM 918 C C . ASP A 1 120 ? -10.039 1.8 4.059 1 94.88 120 ASP A C 1
ATOM 920 O O . ASP A 1 120 ? -10.328 0.646 3.738 1 94.88 120 ASP A O 1
ATOM 924 N N . LEU A 1 121 ? -8.898 2.215 4.043 1 94.06 121 LEU A N 1
ATOM 925 C CA . LEU A 1 121 ? -7.809 1.314 3.691 1 94.06 121 LEU A CA 1
ATOM 926 C C . LEU A 1 121 ? -7.531 0.327 4.82 1 94.06 121 LEU A C 1
ATOM 928 O O . LEU A 1 121 ? -7.125 0.726 5.914 1 94.06 121 LEU A O 1
ATOM 932 N N . LYS A 1 122 ? -7.711 -0.951 4.484 1 92.88 122 LYS A N 1
ATOM 933 C CA . LYS A 1 122 ? -7.621 -1.963 5.531 1 92.88 122 LYS A CA 1
ATOM 934 C C . LYS A 1 122 ? -6.93 -3.223 5.023 1 92.88 122 LYS A C 1
ATOM 936 O O . LYS A 1 122 ? -6.977 -3.523 3.828 1 92.88 122 LYS A O 1
ATOM 941 N N . MET A 1 123 ? -6.25 -3.809 5.859 1 89.38 123 MET A N 1
ATOM 942 C CA . MET A 1 123 ? -5.758 -5.176 5.734 1 89.38 123 MET A CA 1
ATOM 943 C C . MET A 1 123 ? -6.453 -6.098 6.73 1 89.38 123 MET A C 1
ATOM 945 O O . MET A 1 123 ? -6.113 -6.105 7.914 1 89.38 123 MET A O 1
ATOM 949 N N . GLY A 1 124 ? -7.441 -6.848 6.219 1 82.44 124 GLY A N 1
ATOM 950 C CA . GLY A 1 124 ? -8.352 -7.52 7.137 1 82.44 124 GLY A CA 1
ATOM 951 C C . GLY A 1 124 ? -9.164 -6.559 7.977 1 82.44 124 GLY A C 1
ATOM 952 O O . GLY A 1 124 ? -9.852 -5.684 7.441 1 82.44 124 GLY A O 1
ATOM 953 N N . ASN A 1 125 ? -8.969 -6.719 9.305 1 84.81 125 ASN A N 1
ATOM 954 C CA . ASN A 1 125 ? -9.719 -5.855 10.211 1 84.81 125 ASN A CA 1
ATOM 955 C C . ASN A 1 125 ? -8.867 -4.703 10.727 1 84.81 125 ASN A C 1
ATOM 957 O O . ASN A 1 125 ? -9.32 -3.91 11.555 1 84.81 125 ASN A O 1
ATOM 961 N N . GLN A 1 126 ? -7.738 -4.566 10.109 1 89.56 126 GLN A N 1
ATOM 962 C CA . GLN A 1 126 ? -6.828 -3.541 10.609 1 89.56 126 GLN A CA 1
ATOM 963 C C . GLN A 1 126 ? -6.699 -2.389 9.617 1 89.56 126 GLN A C 1
ATOM 965 O O . GLN A 1 126 ? -6.445 -2.609 8.43 1 89.56 126 GLN A O 1
ATOM 970 N N . ARG A 1 127 ? -6.867 -1.271 10.18 1 92.25 127 ARG A N 1
ATOM 971 C CA . ARG A 1 127 ? -6.656 -0.075 9.367 1 92.25 127 ARG A CA 1
ATOM 972 C C . ARG A 1 127 ? -5.172 0.146 9.102 1 92.25 127 ARG A C 1
ATOM 974 O O . ARG A 1 127 ? -4.336 -0.033 9.992 1 92.25 127 ARG A O 1
ATOM 981 N N . ILE A 1 128 ? -4.945 0.539 7.934 1 93.56 128 ILE A N 1
ATOM 982 C CA . ILE A 1 128 ? -3.553 0.759 7.562 1 93.56 128 ILE A CA 1
ATOM 983 C C . ILE A 1 128 ? -3.133 2.176 7.949 1 93.56 128 ILE A C 1
ATOM 985 O O . ILE A 1 128 ? -2.025 2.387 8.445 1 93.56 128 ILE A O 1
ATOM 989 N N . CYS A 1 129 ? -4.031 3.076 7.723 1 95.06 129 CYS A N 1
ATOM 990 C CA . CYS A 1 129 ? -3.781 4.469 8.078 1 95.06 129 CYS A CA 1
ATOM 991 C C . CYS A 1 129 ? -3.68 4.637 9.586 1 95.06 129 CYS A C 1
ATOM 993 O O . CYS A 1 129 ? -4.539 4.16 10.328 1 95.06 129 CYS A O 1
ATOM 995 N N . ASP A 1 130 ? -2.641 5.316 10.047 1 95.5 130 ASP A N 1
ATOM 996 C CA . ASP A 1 130 ? -2.498 5.633 11.469 1 95.5 130 ASP A CA 1
ATOM 997 C C . ASP A 1 130 ? -3.289 6.887 11.836 1 95.5 130 ASP A C 1
ATOM 999 O O . ASP A 1 130 ? -2.773 8 11.75 1 95.5 130 ASP A O 1
ATOM 1003 N N . VAL A 1 131 ? -4.445 6.672 12.383 1 97 131 VAL A N 1
ATOM 1004 C CA . VAL A 1 131 ? -5.383 7.758 12.656 1 97 131 VAL A CA 1
ATOM 1005 C C . VAL A 1 131 ? -4.891 8.578 13.844 1 97 131 VAL A C 1
ATOM 1007 O O . VAL A 1 131 ? -5.266 9.742 14 1 97 131 VAL A O 1
ATOM 1010 N N . LEU A 1 132 ? -4 8 14.664 1 97.5 132 LEU A N 1
ATOM 1011 C CA . LEU A 1 132 ? -3.555 8.656 15.891 1 97.5 132 LEU A CA 1
ATOM 1012 C C . LEU A 1 132 ? -2.229 9.375 15.672 1 97.5 132 LEU A C 1
ATOM 1014 O O . LEU A 1 132 ? -1.672 9.961 16.594 1 97.5 132 LEU A O 1
ATOM 1018 N N . ALA A 1 133 ? -1.739 9.328 14.484 1 97.38 133 ALA A N 1
ATOM 1019 C CA . ALA A 1 133 ? -0.454 9.953 14.188 1 97.38 133 ALA A CA 1
ATOM 1020 C C . ALA A 1 133 ? -0.453 11.43 14.594 1 97.38 133 ALA A C 1
ATOM 1022 O O . ALA A 1 133 ? -1.446 12.133 14.406 1 97.38 133 ALA A O 1
ATOM 1023 N N . LYS A 1 134 ? 0.699 11.891 15.109 1 98.38 134 LYS A N 1
ATOM 1024 C CA . LYS A 1 134 ? 0.89 13.281 15.492 1 98.38 134 LYS A CA 1
ATOM 1025 C C . LYS A 1 134 ? 1.91 13.969 14.594 1 98.38 134 LYS A C 1
ATOM 1027 O O . LYS A 1 134 ? 2.908 13.367 14.203 1 98.38 134 LYS A O 1
ATOM 1032 N N . ASP A 1 135 ? 1.611 15.195 14.281 1 97.75 135 ASP A N 1
ATOM 1033 C CA . ASP A 1 135 ? 2.611 15.953 13.531 1 97.75 135 ASP A CA 1
ATOM 1034 C C . ASP A 1 135 ? 3.656 16.562 14.469 1 97.75 135 ASP A C 1
ATOM 1036 O O . ASP A 1 135 ? 3.752 16.172 15.633 1 97.75 135 ASP A O 1
ATOM 1040 N N . ALA A 1 136 ? 4.469 17.469 13.938 1 97.69 136 ALA A N 1
ATOM 1041 C CA . ALA A 1 136 ? 5.594 18.031 14.688 1 97.69 136 ALA A CA 1
ATOM 1042 C C . ALA A 1 136 ? 5.105 18.812 15.906 1 97.69 136 ALA A C 1
ATOM 1044 O O . ALA A 1 136 ? 5.793 18.875 16.922 1 97.69 136 ALA A O 1
ATOM 1045 N N . ASP A 1 137 ? 3.934 19.312 15.836 1 97.69 137 ASP A N 1
ATOM 1046 C CA . ASP A 1 137 ? 3.357 20.094 16.922 1 97.69 137 ASP A CA 1
ATOM 1047 C C . ASP A 1 137 ? 2.535 19.203 17.859 1 97.69 137 ASP A C 1
ATOM 1049 O O . ASP A 1 137 ? 1.923 19.688 18.812 1 97.69 137 ASP A O 1
ATOM 1053 N N . GLY A 1 138 ? 2.48 17.922 17.547 1 98.44 138 GLY A N 1
ATOM 1054 C CA . GLY A 1 138 ? 1.706 16.984 18.344 1 98.44 138 GLY A CA 1
ATOM 1055 C C . GLY A 1 138 ? 0.235 16.953 17.969 1 98.44 138 GLY A C 1
ATOM 1056 O O . GLY A 1 138 ? -0.581 16.359 18.688 1 98.44 138 GLY A O 1
ATOM 1057 N N . ASN A 1 139 ? -0.076 17.656 16.906 1 98.5 139 ASN A N 1
ATOM 1058 C CA . ASN A 1 139 ? -1.47 17.688 16.484 1 98.5 139 ASN A CA 1
ATOM 1059 C C . ASN A 1 139 ? -1.854 16.422 15.727 1 98.5 139 ASN A C 1
ATOM 1061 O O . ASN A 1 139 ? -1.086 15.922 14.898 1 98.5 139 ASN A O 1
ATOM 1065 N N . THR A 1 140 ? -3.033 15.891 16.078 1 98.62 140 THR A N 1
ATOM 1066 C CA . THR A 1 140 ? -3.619 14.805 15.289 1 98.62 140 THR A CA 1
ATOM 1067 C C . THR A 1 140 ? -4.414 15.359 14.117 1 98.62 140 THR A C 1
ATOM 1069 O O . THR A 1 140 ? -4.605 16.562 14 1 98.62 140 THR A O 1
ATOM 1072 N N . ALA A 1 141 ? -4.82 14.438 13.266 1 98.62 141 ALA A N 1
ATOM 1073 C CA . ALA A 1 141 ? -5.672 14.859 12.164 1 98.62 141 ALA A CA 1
ATOM 1074 C C . ALA A 1 141 ? -6.957 15.508 12.672 1 98.62 141 ALA A C 1
ATOM 1076 O O . ALA A 1 141 ? -7.496 16.422 12.039 1 98.62 141 ALA A O 1
ATOM 1077 N N . LEU A 1 142 ? -7.422 15.125 13.859 1 98.44 142 LEU A N 1
ATOM 1078 C CA . LEU A 1 142 ? -8.617 15.719 14.438 1 98.44 142 LEU A CA 1
ATOM 1079 C C . LEU A 1 142 ? -8.359 17.172 14.828 1 98.44 142 LEU A C 1
ATOM 1081 O O . LEU A 1 142 ? -9.188 18.047 14.562 1 98.44 142 LEU A O 1
ATOM 1085 N N . HIS A 1 143 ? -7.195 17.422 15.461 1 98.44 143 HIS A N 1
ATOM 1086 C CA . HIS A 1 143 ? -6.836 18.812 15.75 1 98.44 143 HIS A CA 1
ATOM 1087 C C . HIS A 1 143 ? -6.961 19.688 14.508 1 98.44 143 HIS A C 1
ATOM 1089 O O . HIS A 1 143 ? -7.562 20.766 14.555 1 98.44 143 HIS A O 1
ATOM 1095 N N . LYS A 1 144 ? -6.43 19.156 13.43 1 98 144 LYS A N 1
ATOM 1096 C CA . LYS A 1 144 ? -6.383 19.906 12.18 1 98 144 LYS A CA 1
ATOM 1097 C C . LYS A 1 144 ? -7.785 20.125 11.617 1 98 144 LYS A C 1
ATOM 1099 O O . LYS A 1 144 ? -8.117 21.234 11.172 1 98 144 LYS A O 1
ATOM 1104 N N . ALA A 1 145 ? -8.57 19.094 11.602 1 98.19 145 ALA A N 1
ATOM 1105 C CA . ALA A 1 145 ? -9.938 19.203 11.102 1 98.19 145 ALA A CA 1
ATOM 1106 C C . ALA A 1 145 ? -10.75 20.203 11.906 1 98.19 145 ALA A C 1
ATOM 1108 O O . ALA A 1 145 ? -11.516 21 11.344 1 98.19 145 ALA A O 1
ATOM 1109 N N . VAL A 1 146 ? -10.578 20.172 13.203 1 97.75 146 VAL A N 1
ATOM 1110 C CA . VAL A 1 146 ? -11.297 21.078 14.102 1 97.75 146 VAL A CA 1
ATOM 1111 C C . VAL A 1 146 ? -10.836 22.516 13.859 1 97.75 146 VAL A C 1
ATOM 1113 O O . VAL A 1 146 ? -11.664 23.422 13.734 1 97.75 146 VAL A O 1
ATOM 1116 N N . GLU A 1 147 ? -9.57 22.641 13.805 1 95.69 147 GLU A N 1
ATOM 1117 C CA . GLU A 1 147 ? -9 23.969 13.555 1 95.69 147 GLU A CA 1
ATOM 1118 C C . GLU A 1 147 ? -9.523 24.562 12.25 1 95.69 147 GLU A C 1
ATOM 1120 O O . GLU A 1 147 ? -9.797 25.75 12.164 1 95.69 147 GLU A O 1
ATOM 1125 N N . GLY A 1 148 ? -9.641 23.703 11.273 1 95.25 148 GLY A N 1
ATOM 1126 C CA . GLY A 1 148 ? -10.117 24.141 9.977 1 95.25 148 GLY A CA 1
ATOM 1127 C C . GLY A 1 148 ? -11.625 24.328 9.93 1 95.25 148 GLY A C 1
ATOM 1128 O O . GLY A 1 148 ? -12.156 24.844 8.945 1 95.25 148 GLY A O 1
ATOM 1129 N N . GLY A 1 149 ? -12.305 23.891 10.969 1 95.5 149 GLY A N 1
ATOM 1130 C CA . GLY A 1 149 ? -13.75 24.016 11.023 1 95.5 149 GLY A CA 1
ATOM 1131 C C . GLY A 1 149 ? -14.477 23.047 10.125 1 95.5 149 GLY A C 1
ATOM 1132 O O . GLY A 1 149 ? -15.57 23.328 9.633 1 95.5 149 GLY A O 1
ATOM 1133 N N . ASN A 1 150 ? -13.914 22 9.781 1 96.31 150 ASN A N 1
ATOM 1134 C CA . ASN A 1 150 ? -14.469 21.016 8.852 1 96.31 150 ASN A CA 1
ATOM 1135 C C . ASN A 1 150 ? -15.32 19.969 9.57 1 96.31 150 ASN A C 1
ATOM 1137 O O . ASN A 1 150 ? -14.82 18.938 9.992 1 96.31 150 ASN A O 1
ATOM 1141 N N . GLU A 1 151 ? -16.547 20.188 9.602 1 96.31 151 GLU A N 1
ATOM 1142 C CA . GLU A 1 151 ? -17.484 19.406 10.406 1 96.31 151 GLU A CA 1
ATOM 1143 C C . GLU A 1 151 ? -17.516 17.953 9.945 1 96.31 151 GLU A C 1
ATOM 1145 O O . GLU A 1 151 ? -17.406 17.031 10.758 1 96.31 151 GLU A O 1
ATOM 1150 N N . GLU A 1 152 ? -17.688 17.766 8.664 1 97.38 152 GLU A N 1
ATOM 1151 C CA . GLU A 1 152 ? -17.797 16.406 8.148 1 97.38 152 GLU A CA 1
ATOM 1152 C C . GLU A 1 152 ? -16.5 15.625 8.383 1 97.38 152 GLU A C 1
ATOM 1154 O O . GLU A 1 152 ? -16.531 14.438 8.703 1 97.38 152 GLU A O 1
ATOM 1159 N N . ALA A 1 153 ? -15.391 16.328 8.211 1 97.94 153 ALA A N 1
ATOM 1160 C CA . ALA A 1 153 ? -14.102 15.695 8.484 1 97.94 153 ALA A CA 1
ATOM 1161 C C . ALA A 1 153 ? -13.984 15.289 9.953 1 97.94 153 ALA A C 1
ATOM 1163 O O . ALA A 1 153 ? -13.523 14.188 10.258 1 97.94 153 ALA A O 1
ATOM 1164 N N . VAL A 1 154 ? -14.438 16.125 10.812 1 97.75 154 VAL A N 1
ATOM 1165 C CA . VAL A 1 154 ? -14.422 15.859 12.242 1 97.75 154 VAL A CA 1
ATOM 1166 C C . VAL A 1 154 ? -15.281 14.625 12.547 1 97.75 154 VAL A C 1
ATOM 1168 O O . VAL A 1 154 ? -14.844 13.719 13.258 1 97.75 154 VAL A O 1
ATOM 1171 N N . ASP A 1 155 ? -16.406 14.586 11.977 1 97.44 155 ASP A N 1
ATOM 1172 C CA . ASP A 1 155 ? -17.312 13.469 12.188 1 97.44 155 ASP A CA 1
ATOM 1173 C C . ASP A 1 155 ? -16.688 12.148 11.734 1 97.44 155 ASP A C 1
ATOM 1175 O O . ASP A 1 155 ? -16.734 11.148 12.453 1 97.44 155 ASP A O 1
ATOM 1179 N N . LEU A 1 156 ? -16.094 12.148 10.578 1 97.38 156 LEU A N 1
ATOM 1180 C CA . LEU A 1 156 ? -15.461 10.953 10.031 1 97.38 156 LEU A CA 1
ATOM 1181 C C . LEU A 1 156 ? -14.344 10.469 10.945 1 97.38 156 LEU A C 1
ATOM 1183 O O . LEU A 1 156 ? -14.234 9.266 11.219 1 97.38 156 LEU A O 1
ATOM 1187 N N . LEU A 1 157 ? -13.531 11.383 11.391 1 98.06 157 LEU A N 1
ATOM 1188 C CA . LEU A 1 157 ? -12.391 11.023 12.227 1 98.06 157 LEU A CA 1
ATOM 1189 C C . LEU A 1 157 ? -12.852 10.469 13.57 1 98.06 157 LEU A C 1
ATOM 1191 O O . LEU A 1 157 ? -12.297 9.484 14.062 1 98.06 157 LEU A O 1
ATOM 1195 N N . LEU A 1 158 ? -13.883 10.969 14.133 1 97.06 158 LEU A N 1
ATOM 1196 C CA . LEU A 1 158 ? -14.414 10.508 15.414 1 97.06 158 LEU A CA 1
ATOM 1197 C C . LEU A 1 158 ? -15.047 9.133 15.273 1 97.06 158 LEU A C 1
ATOM 1199 O O . LEU A 1 158 ? -14.93 8.297 16.172 1 97.06 158 LEU A O 1
ATOM 1203 N N . LYS A 1 159 ? -15.688 8.93 14.172 1 96.06 159 LYS A N 1
ATOM 1204 C CA . LYS A 1 159 ? -16.266 7.613 13.914 1 96.06 159 LYS A CA 1
ATOM 1205 C C . LYS A 1 159 ? -15.188 6.555 13.742 1 96.06 159 LYS A C 1
ATOM 1207 O O . LYS A 1 159 ? -15.375 5.398 14.109 1 96.06 159 LYS A O 1
ATOM 1212 N N . ALA A 1 160 ? -14.117 7.008 13.211 1 95.38 160 ALA A N 1
ATOM 1213 C CA . ALA A 1 160 ? -13.008 6.082 13.008 1 95.38 160 ALA A CA 1
ATOM 1214 C C . ALA A 1 160 ? -12.336 5.73 14.328 1 95.38 160 ALA A C 1
ATOM 1216 O O . ALA A 1 160 ? -11.945 4.578 14.547 1 95.38 160 ALA A O 1
ATOM 1217 N N . ASN A 1 161 ? -12.141 6.664 15.211 1 96.25 161 ASN A N 1
ATOM 1218 C CA . ASN A 1 161 ? -11.508 6.445 16.5 1 96.25 161 ASN A CA 1
ATOM 1219 C C . ASN A 1 161 ? -11.859 7.547 17.5 1 96.25 161 ASN A C 1
ATOM 1221 O O . ASN A 1 161 ? -11.281 8.633 17.469 1 96.25 161 ASN A O 1
ATOM 1225 N N . SER A 1 162 ? -12.656 7.293 18.406 1 95.06 162 SER A N 1
ATOM 1226 C CA . SER A 1 162 ? -13.156 8.281 19.359 1 95.06 162 SER A CA 1
ATOM 1227 C C . SER A 1 162 ? -12.078 8.672 20.359 1 95.06 162 SER A C 1
ATOM 1229 O O . SER A 1 162 ? -12.188 9.695 21.031 1 95.06 162 SER A O 1
ATOM 1231 N N . GLU A 1 163 ? -11.039 7.867 20.484 1 96 163 GLU A N 1
ATOM 1232 C CA . GLU A 1 163 ? -9.945 8.18 21.391 1 96 163 GLU A CA 1
ATOM 1233 C C . GLU A 1 163 ? -9.273 9.5 21.016 1 96 163 GLU A C 1
ATOM 1235 O O . GLU A 1 163 ? -8.625 10.133 21.859 1 96 163 GLU A O 1
ATOM 1240 N N . LEU A 1 164 ? -9.469 9.93 19.844 1 97.38 164 LEU A N 1
ATOM 1241 C CA . LEU A 1 164 ? -8.859 11.141 19.328 1 97.38 164 LEU A CA 1
ATOM 1242 C C . LEU A 1 164 ? -9.273 12.359 20.156 1 97.38 164 LEU A C 1
ATOM 1244 O O . LEU A 1 164 ? -8.516 13.328 20.266 1 97.38 164 LEU A O 1
ATOM 1248 N N . LEU A 1 165 ? -10.391 12.328 20.75 1 96.12 165 LEU A N 1
ATOM 1249 C CA . LEU A 1 165 ? -10.938 13.438 21.516 1 96.12 165 LEU A CA 1
ATOM 1250 C C . LEU A 1 165 ? -10.078 13.719 22.75 1 96.12 165 LEU A C 1
ATOM 1252 O O . LEU A 1 165 ? -9.992 14.859 23.203 1 96.12 165 LEU A O 1
ATOM 1256 N N . SER A 1 166 ? -9.406 12.695 23.172 1 96.44 166 SER A N 1
ATOM 1257 C CA . SER A 1 166 ? -8.734 12.797 24.453 1 96.44 166 SER A CA 1
ATOM 1258 C C . SER A 1 166 ? -7.219 12.812 24.297 1 96.44 166 SER A C 1
ATOM 1260 O O . SER A 1 166 ? -6.484 12.594 25.266 1 96.44 166 SER A O 1
ATOM 1262 N N . ILE A 1 167 ? -6.762 13.008 23.141 1 97.31 167 ILE A N 1
ATOM 1263 C CA . ILE A 1 167 ? -5.324 13.039 22.891 1 97.31 167 ILE A CA 1
ATOM 1264 C C . ILE A 1 167 ? -4.848 14.484 22.797 1 97.31 167 ILE A C 1
ATOM 1266 O O . ILE A 1 167 ? -5.219 15.211 21.875 1 97.31 167 ILE A O 1
ATOM 1270 N N . PRO A 1 168 ? -4.004 14.883 23.703 1 97.75 168 PRO A N 1
ATOM 1271 C CA . PRO A 1 168 ? -3.498 16.266 23.656 1 97.75 168 PRO A CA 1
ATOM 1272 C C . PRO A 1 168 ? -2.301 16.406 22.719 1 97.75 168 PRO A C 1
ATOM 1274 O O . PRO A 1 168 ? -1.619 15.43 22.422 1 97.75 168 PRO A O 1
ATOM 1277 N N . ASN A 1 169 ? -2.104 17.547 22.281 1 98.25 169 ASN A N 1
ATOM 1278 C CA . ASN A 1 169 ? -0.904 17.812 21.5 1 98.25 169 ASN A CA 1
ATOM 1279 C C . ASN A 1 169 ? 0.294 18.125 22.391 1 98.25 169 ASN A C 1
ATOM 1281 O O . ASN A 1 169 ? 0.264 17.859 23.594 1 98.25 169 ASN A O 1
ATOM 1285 N N . ASN A 1 170 ? 1.372 18.609 21.781 1 98.12 170 ASN A N 1
ATOM 1286 C CA . ASN A 1 170 ? 2.605 18.844 22.531 1 98.12 170 ASN A CA 1
ATOM 1287 C C . ASN A 1 170 ? 2.428 19.922 23.594 1 98.12 170 ASN A C 1
ATOM 1289 O O . ASN A 1 170 ? 3.188 19.984 24.562 1 98.12 170 ASN A O 1
ATOM 1293 N N . LYS A 1 171 ? 1.481 20.766 23.375 1 97.69 171 LYS A N 1
ATOM 1294 C CA . LYS A 1 171 ? 1.201 21.844 24.328 1 97.69 171 LYS A CA 1
ATOM 1295 C C . LYS A 1 171 ? 0.187 21.406 25.375 1 97.69 171 LYS A C 1
ATOM 1297 O O . LYS A 1 171 ? -0.251 22.219 26.203 1 97.69 171 LYS A O 1
ATOM 1302 N N . GLY A 1 172 ? -0.314 20.188 25.281 1 98 172 GLY A N 1
ATOM 1303 C CA . GLY A 1 172 ? -1.29 19.672 26.234 1 98 172 GLY A CA 1
ATOM 1304 C C . GLY A 1 172 ? -2.717 20.047 25.891 1 98 172 GLY A C 1
ATOM 1305 O O . GLY A 1 172 ? -3.619 19.922 26.719 1 98 172 GLY A O 1
ATOM 1306 N N . VAL A 1 173 ? -2.908 20.578 24.688 1 97.69 173 VAL A N 1
ATOM 1307 C CA . VAL A 1 173 ? -4.215 21.094 24.281 1 97.69 173 VAL A CA 1
ATOM 1308 C C . VAL A 1 173 ? -4.996 20 23.547 1 97.69 173 VAL A C 1
ATOM 1310 O O . VAL A 1 173 ? -4.465 19.359 22.641 1 97.69 173 VAL A O 1
ATOM 1313 N N . LEU A 1 174 ? -6.211 19.812 23.953 1 97.38 174 LEU A N 1
ATOM 1314 C CA . LEU A 1 174 ? -7.105 18.859 23.312 1 97.38 174 LEU A CA 1
ATOM 1315 C C . LEU A 1 174 ? -7.707 19.453 22.047 1 97.38 174 LEU A C 1
ATOM 1317 O O . LEU A 1 174 ? -7.773 20.672 21.891 1 97.38 174 LEU A O 1
ATOM 1321 N N . PRO A 1 175 ? -8.219 18.594 21.078 1 97.25 175 PRO A N 1
ATOM 1322 C CA . PRO A 1 175 ? -8.766 19.094 19.828 1 97.25 175 PRO A CA 1
ATOM 1323 C C . PRO A 1 175 ? -9.945 20.047 20.031 1 97.25 175 PRO A C 1
ATOM 1325 O O . PRO A 1 175 ? -10.102 21.016 19.297 1 97.25 175 PRO A O 1
ATOM 1328 N N . SER A 1 176 ? -10.75 19.812 21.062 1 95.31 176 SER A N 1
ATOM 1329 C CA . SER A 1 176 ? -11.969 20.594 21.281 1 95.31 176 SER A CA 1
ATOM 1330 C C . SER A 1 176 ? -11.641 22.062 21.531 1 95.31 176 SER A C 1
ATOM 1332 O O . SER A 1 176 ? -12.461 22.938 21.234 1 95.31 176 SER A O 1
ATOM 1334 N N . PHE A 1 177 ? -10.445 22.344 21.953 1 95.5 177 PHE A N 1
ATOM 1335 C CA . PHE A 1 177 ? -10.062 23.703 22.281 1 95.5 177 PHE A CA 1
ATOM 1336 C C . PHE A 1 177 ? -9.859 24.531 21.016 1 95.5 177 PHE A C 1
ATOM 1338 O O . PHE A 1 177 ? -9.836 25.766 21.062 1 95.5 177 PHE A O 1
ATOM 1345 N N . TYR A 1 178 ? -9.719 23.875 19.906 1 95 178 TYR A N 1
ATOM 1346 C CA . TYR A 1 178 ? -9.484 24.578 18.656 1 95 178 TYR A CA 1
ATOM 1347 C C . TYR A 1 178 ? -10.789 24.797 17.891 1 95 178 TYR A C 1
ATOM 1349 O O . TYR A 1 178 ? -10.789 25.406 16.812 1 95 178 TYR A O 1
ATOM 1357 N N . ALA A 1 179 ? -11.859 24.344 18.422 1 95 179 ALA A N 1
ATOM 1358 C CA . ALA A 1 179 ? -13.141 24.453 17.734 1 95 179 ALA A CA 1
ATOM 1359 C C . ALA A 1 179 ? -13.57 25.906 17.594 1 95 179 ALA A C 1
ATOM 1361 O O . ALA A 1 179 ? -13.555 26.672 18.578 1 95 179 ALA A O 1
ATOM 1362 N N . SER A 1 180 ? -13.852 26.266 16.406 1 89.88 180 SER A N 1
ATOM 1363 C CA . SER A 1 180 ? -14.18 27.672 16.156 1 89.88 180 SER A CA 1
ATOM 1364 C C . SER A 1 180 ? -15.617 27.828 15.664 1 89.88 180 SER A C 1
ATOM 1366 O O . SER A 1 180 ? -16.188 28.906 15.734 1 89.88 180 SER A O 1
ATOM 1368 N N . THR A 1 181 ? -16.203 26.766 15.164 1 92.62 181 THR A N 1
ATOM 1369 C CA . THR A 1 181 ? -17.562 26.828 14.633 1 92.62 181 THR A CA 1
ATOM 1370 C C . THR A 1 181 ? -18.531 26.125 15.562 1 92.62 181 THR A C 1
ATOM 1372 O O . THR A 1 181 ? -18.203 25.109 16.156 1 92.62 181 THR A O 1
ATOM 1375 N N . PRO A 1 182 ? -19.703 26.75 15.648 1 92.69 182 PRO A N 1
ATOM 1376 C CA . PRO A 1 182 ? -20.719 26.125 16.516 1 92.69 182 PRO A CA 1
ATOM 1377 C C . PRO A 1 182 ? -21.031 24.688 16.125 1 92.69 182 PRO A C 1
ATOM 1379 O O . PRO A 1 182 ? -21.266 23.844 17 1 92.69 182 PRO A O 1
ATOM 1382 N N . ALA A 1 183 ? -21.078 24.453 14.93 1 93.38 183 ALA A N 1
ATOM 1383 C CA . ALA A 1 183 ? -21.375 23.109 14.453 1 93.38 183 ALA A CA 1
ATOM 1384 C C . A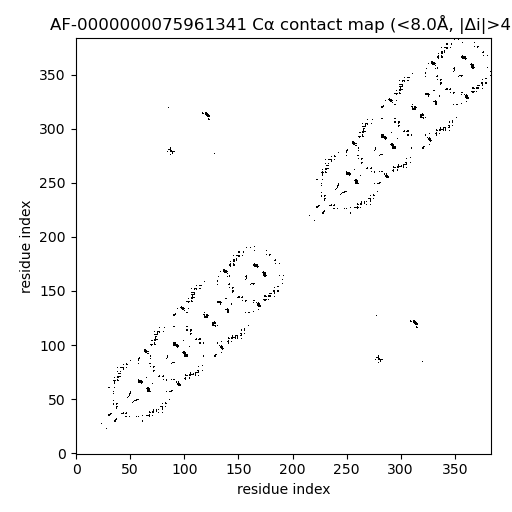LA A 1 183 ? -20.344 22.109 14.953 1 93.38 183 ALA A C 1
ATOM 1386 O O . ALA A 1 183 ? -20.688 21.031 15.43 1 93.38 183 ALA A O 1
ATOM 1387 N N . VAL A 1 184 ? -19.094 22.484 14.859 1 94.25 184 VAL A N 1
ATOM 1388 C CA . VAL A 1 184 ? -18.016 21.609 15.281 1 94.25 184 VAL A CA 1
ATOM 1389 C C . VAL A 1 184 ? -18.031 21.453 16.797 1 94.25 184 VAL A C 1
ATOM 1391 O O . VAL A 1 184 ? -17.828 20.344 17.312 1 94.25 184 VAL A O 1
ATOM 1394 N N . ILE A 1 185 ? -18.344 22.5 17.5 1 93.62 185 ILE A N 1
ATOM 1395 C CA . ILE A 1 185 ? -18.422 22.469 18.969 1 93.62 185 ILE A CA 1
ATOM 1396 C C . ILE A 1 185 ? -19.5 21.484 19.391 1 93.62 185 ILE A C 1
ATOM 1398 O O . ILE A 1 185 ? -19.266 20.625 20.25 1 93.62 185 ILE A O 1
ATOM 1402 N N . LYS A 1 186 ? -20.641 21.609 18.781 1 92.94 186 LYS A N 1
ATOM 1403 C CA . LYS A 1 186 ? -21.75 20.719 19.109 1 92.94 186 LYS A CA 1
ATOM 1404 C C . LYS A 1 186 ? -21.391 19.266 18.828 1 92.94 186 LYS A C 1
ATOM 1406 O O . LYS A 1 186 ? -21.734 18.375 19.625 1 92.94 186 LYS A O 1
ATOM 1411 N N . LEU A 1 187 ? -20.766 19.078 17.75 1 92.69 187 LEU A N 1
ATOM 1412 C CA . LEU A 1 187 ? -20.359 17.734 17.359 1 92.69 187 LEU A CA 1
ATOM 1413 C C . LEU A 1 187 ? -19.391 17.141 18.359 1 92.69 187 LEU A C 1
ATOM 1415 O O . LEU A 1 187 ? -19.531 15.977 18.75 1 92.69 187 LEU A O 1
ATOM 1419 N N . LEU A 1 188 ? -18.453 17.859 18.812 1 93.75 188 LEU A N 1
ATOM 1420 C CA . LEU A 1 188 ? -17.453 17.391 19.781 1 93.75 188 LEU A CA 1
ATOM 1421 C C . LEU A 1 188 ? -18.094 17.125 21.125 1 93.75 188 LEU A C 1
ATOM 1423 O O . LEU A 1 188 ? -17.719 16.172 21.828 1 93.75 188 LEU A O 1
ATOM 1427 N N . GLU A 1 189 ? -19.047 17.906 21.469 1 90.19 189 GLU A N 1
ATOM 1428 C CA . GLU A 1 189 ? -19.766 17.719 22.719 1 90.19 189 GLU A CA 1
ATOM 1429 C C . GLU A 1 189 ? -20.625 16.453 22.703 1 90.19 189 GLU A C 1
ATOM 1431 O O . GLU A 1 189 ? -20.75 15.773 23.719 1 90.19 189 GLU A O 1
ATOM 1436 N N . SER A 1 190 ? -21.141 16.141 21.562 1 87.81 190 SER A N 1
ATOM 1437 C CA . SER A 1 190 ? -22 14.977 21.422 1 87.81 190 SER A CA 1
ATOM 1438 C C . SER A 1 190 ? -21.188 13.688 21.391 1 87.81 190 SER A C 1
ATOM 1440 O O . SER A 1 190 ? -21.703 12.609 21.688 1 87.81 190 SER A O 1
ATOM 1442 N N . ALA A 1 191 ? -20.016 13.789 20.984 1 83.12 191 ALA A N 1
ATOM 1443 C CA . ALA A 1 191 ? -19.172 12.609 20.844 1 83.12 191 ALA A CA 1
ATOM 1444 C C . ALA A 1 191 ? -18.578 12.203 22.188 1 83.12 191 ALA A C 1
ATOM 1446 O O . ALA A 1 191 ? -18.109 11.07 22.359 1 83.12 191 ALA A O 1
ATOM 1447 N N . ASN A 1 192 ? -18.516 13.07 23.203 1 72.25 192 ASN A N 1
ATOM 1448 C CA . ASN A 1 192 ? -18.047 12.766 24.562 1 72.25 192 ASN A CA 1
ATOM 1449 C C . ASN A 1 192 ? -19.094 11.953 25.328 1 72.25 192 ASN A C 1
ATOM 1451 O O . ASN A 1 192 ? -20.281 12.211 25.219 1 72.25 192 ASN A O 1
ATOM 1455 N N . MET B 1 1 ? 50.312 -74.812 -1.42 1 25.73 1 MET B N 1
ATOM 1456 C CA . MET B 1 1 ? 50.656 -73.688 -2.332 1 25.73 1 MET B CA 1
ATOM 1457 C C . MET B 1 1 ? 49.562 -72.625 -2.348 1 25.73 1 MET B C 1
ATOM 1459 O O . MET B 1 1 ? 48.781 -72.562 -3.299 1 25.73 1 MET B O 1
ATOM 1463 N N . ASP B 1 2 ? 48.906 -72.438 -1.193 1 26.81 2 ASP B N 1
ATOM 1464 C CA . ASP B 1 2 ? 47.625 -71.75 -0.872 1 26.81 2 ASP B CA 1
ATOM 1465 C C . ASP B 1 2 ? 47.719 -70.25 -1.127 1 26.81 2 ASP B C 1
ATOM 1467 O O . ASP B 1 2 ? 48.625 -69.562 -0.583 1 26.81 2 ASP B O 1
ATOM 1471 N N . ARG B 1 3 ? 47.344 -69.75 -2.365 1 19.8 3 ARG B N 1
ATOM 1472 C CA . ARG B 1 3 ? 47.438 -68.5 -3.018 1 19.8 3 ARG B CA 1
ATOM 1473 C C . ARG B 1 3 ? 46.719 -67.375 -2.201 1 19.8 3 ARG B C 1
ATOM 1475 O O . ARG B 1 3 ? 45.5 -67.438 -2.039 1 19.8 3 ARG B O 1
ATOM 1482 N N . LYS B 1 4 ? 47.312 -67 -1.071 1 30.16 4 LYS B N 1
ATOM 1483 C CA . LYS B 1 4 ? 46.875 -65.875 -0.252 1 30.16 4 LYS B CA 1
ATOM 1484 C C . LYS B 1 4 ? 46.562 -64.688 -1.114 1 30.16 4 LYS B C 1
ATOM 1486 O O . LYS B 1 4 ? 47.5 -63.969 -1.541 1 30.16 4 LYS B O 1
ATOM 1491 N N . THR B 1 5 ? 45.625 -64.812 -2.223 1 22.95 5 THR B N 1
ATOM 1492 C CA . THR B 1 5 ? 45.344 -63.719 -3.094 1 22.95 5 THR B CA 1
ATOM 1493 C C . THR B 1 5 ? 44.906 -62.5 -2.275 1 22.95 5 THR B C 1
ATOM 1495 O O . THR B 1 5 ? 43.969 -62.594 -1.479 1 22.95 5 THR B O 1
ATOM 1498 N N . SER B 1 6 ? 45.875 -61.781 -1.712 1 28.95 6 SER B N 1
ATOM 1499 C CA . SER B 1 6 ? 45.781 -60.469 -1.062 1 28.95 6 SER B CA 1
ATOM 1500 C C . SER B 1 6 ? 44.875 -59.531 -1.842 1 28.95 6 SER B C 1
ATOM 1502 O O . SER B 1 6 ? 45.188 -59.188 -2.982 1 28.95 6 SER B O 1
ATOM 1504 N N . GLY B 1 7 ? 43.531 -59.844 -1.85 1 25.17 7 GLY B N 1
ATOM 1505 C CA . GLY B 1 7 ? 42.562 -59 -2.537 1 25.17 7 GLY B CA 1
ATOM 1506 C C . GLY B 1 7 ? 42.844 -57.531 -2.412 1 25.17 7 GLY B C 1
ATOM 1507 O O . GLY B 1 7 ? 43.594 -57.094 -1.536 1 25.17 7 GLY B O 1
ATOM 1508 N N . CYS B 1 8 ? 42.312 -56.594 -3.422 1 25.81 8 CYS B N 1
ATOM 1509 C CA . CYS B 1 8 ? 42.25 -55.344 -4.129 1 25.81 8 CYS B CA 1
ATOM 1510 C C . CYS B 1 8 ? 41.781 -54.219 -3.215 1 25.81 8 CYS B C 1
ATOM 1512 O O . CYS B 1 8 ? 41.438 -53.125 -3.686 1 25.81 8 CYS B O 1
ATOM 1514 N N . GLU B 1 9 ? 41.406 -54.438 -1.863 1 28.02 9 GLU B N 1
ATOM 1515 C CA . GLU B 1 9 ? 40.438 -53.406 -1.498 1 28.02 9 GLU B CA 1
ATOM 1516 C C . GLU B 1 9 ? 41.031 -52.031 -1.621 1 28.02 9 GLU B C 1
ATOM 1518 O O . GLU B 1 9 ? 41.938 -51.656 -0.868 1 28.02 9 GLU B O 1
ATOM 1523 N N . ASN B 1 10 ? 41.406 -51.562 -2.828 1 26.91 10 ASN B N 1
ATOM 1524 C CA . ASN B 1 10 ? 41.844 -50.188 -3.039 1 26.91 10 ASN B CA 1
ATOM 1525 C C . ASN B 1 10 ? 40.906 -49.188 -2.373 1 26.91 10 ASN B C 1
ATOM 1527 O O . ASN B 1 10 ? 39.719 -49.156 -2.686 1 26.91 10 ASN B O 1
ATOM 1531 N N . HIS B 1 11 ? 41.031 -48.938 -1.087 1 28.48 11 HIS B N 1
ATOM 1532 C CA . HIS B 1 11 ? 40.375 -47.844 -0.408 1 28.48 11 HIS B CA 1
ATOM 1533 C C . HIS B 1 11 ? 40.531 -46.531 -1.207 1 28.48 11 HIS B C 1
ATOM 1535 O O . HIS B 1 11 ? 41.625 -45.969 -1.278 1 28.48 11 HIS B O 1
ATOM 1541 N N . GLU B 1 12 ? 40 -46.469 -2.451 1 29.38 12 GLU B N 1
ATOM 1542 C CA . GLU B 1 12 ? 39.969 -45.156 -3.068 1 29.38 12 GLU B CA 1
ATOM 1543 C C . GLU B 1 12 ? 39.562 -44.062 -2.064 1 29.38 12 GLU B C 1
ATOM 1545 O O . GLU B 1 12 ? 38.562 -44.219 -1.372 1 29.38 12 GLU B O 1
ATOM 1550 N N . HIS B 1 13 ? 40.562 -43.438 -1.47 1 31.62 13 HIS B N 1
ATOM 1551 C CA . HIS B 1 13 ? 40.438 -42.156 -0.773 1 31.62 13 HIS B CA 1
ATOM 1552 C C . HIS B 1 13 ? 39.438 -41.219 -1.464 1 31.62 13 HIS B C 1
ATOM 1554 O O . HIS B 1 13 ? 39.625 -40.844 -2.623 1 31.62 13 HIS B O 1
ATOM 1560 N N . CYS B 1 14 ? 38.156 -41.469 -1.368 1 30.08 14 CYS B N 1
ATOM 1561 C CA . CYS B 1 14 ? 37.188 -40.438 -1.742 1 30.08 14 CYS B CA 1
ATOM 1562 C C . CYS B 1 14 ? 37.656 -39.062 -1.265 1 30.08 14 CYS B C 1
ATOM 1564 O O . CYS B 1 14 ? 37.75 -38.844 -0.061 1 30.08 14 CYS B O 1
ATOM 1566 N N . THR B 1 15 ? 38.75 -38.531 -1.834 1 31.95 15 THR B N 1
ATOM 1567 C CA . THR B 1 15 ? 39.031 -37.125 -1.66 1 31.95 15 THR B CA 1
ATOM 1568 C C . THR B 1 15 ? 37.719 -36.312 -1.576 1 31.95 15 THR B C 1
ATOM 1570 O O . THR B 1 15 ? 36.875 -36.438 -2.465 1 31.95 15 THR B O 1
ATOM 1573 N N . ASN B 1 16 ? 37.156 -36.312 -0.43 1 31.81 16 ASN B N 1
ATOM 1574 C CA . ASN B 1 16 ? 36.188 -35.25 -0.129 1 31.81 16 ASN B CA 1
ATOM 1575 C C . ASN B 1 16 ? 36.562 -33.969 -0.842 1 31.81 16 ASN B C 1
ATOM 1577 O O . ASN B 1 16 ? 37.562 -33.344 -0.513 1 31.81 16 ASN B O 1
ATOM 1581 N N . SER B 1 17 ? 36.719 -33.875 -2.139 1 34.94 17 SER B N 1
ATOM 1582 C CA . SER B 1 17 ? 36.812 -32.562 -2.777 1 34.94 17 SER B CA 1
ATOM 1583 C C . SER B 1 17 ? 36 -31.531 -1.994 1 34.94 17 SER B C 1
ATOM 1585 O O . SER B 1 17 ? 34.781 -31.641 -1.868 1 34.94 17 SER B O 1
ATOM 1587 N N . CYS B 1 18 ? 36.5 -31.016 -0.854 1 33.75 18 CYS B N 1
ATOM 1588 C CA . CYS B 1 18 ? 36.125 -29.75 -0.238 1 33.75 18 CYS B CA 1
ATOM 1589 C C . CYS B 1 18 ? 35.594 -28.781 -1.285 1 33.75 18 CYS B C 1
ATOM 1591 O O . CYS B 1 18 ? 36.344 -28.359 -2.176 1 33.75 18 CYS B O 1
ATOM 1593 N N . HIS B 1 19 ? 34.5 -29.016 -1.93 1 36.06 19 HIS B N 1
ATOM 1594 C CA . HIS B 1 19 ? 33.844 -27.969 -2.684 1 36.06 19 HIS B CA 1
ATOM 1595 C C . HIS B 1 19 ? 34.188 -26.578 -2.141 1 36.06 19 HIS B C 1
ATOM 1597 O O . HIS B 1 19 ? 34.062 -26.328 -0.941 1 36.06 19 HIS B O 1
ATOM 1603 N N . SER B 1 20 ? 35.25 -25.922 -2.545 1 38.91 20 SER B N 1
ATOM 1604 C CA . SER B 1 20 ? 35.812 -24.578 -2.396 1 38.91 20 SER B CA 1
ATOM 1605 C C . SER B 1 20 ? 34.75 -23.594 -1.925 1 38.91 20 SER B C 1
ATOM 1607 O O . SER B 1 20 ? 33.562 -23.781 -2.176 1 38.91 20 SER B O 1
ATOM 1609 N N . SER B 1 21 ? 34.969 -22.781 -0.911 1 42.47 21 SER B N 1
ATOM 1610 C CA . SER B 1 21 ? 34.344 -21.547 -0.441 1 42.47 21 SER B CA 1
ATOM 1611 C C . SER B 1 21 ? 33.844 -20.703 -1.606 1 42.47 21 SER B C 1
ATOM 1613 O O . SER B 1 21 ? 34.656 -20.188 -2.398 1 42.47 21 SER B O 1
ATOM 1615 N N . VAL B 1 22 ? 33.094 -21.125 -2.514 1 43.91 22 VAL B N 1
ATOM 1616 C CA . VAL B 1 22 ? 32.562 -20.453 -3.691 1 43.91 22 VAL B CA 1
ATOM 1617 C C . VAL B 1 22 ? 32.5 -18.953 -3.439 1 43.91 22 VAL B C 1
ATOM 1619 O O . VAL B 1 22 ? 31.859 -18.5 -2.486 1 43.91 22 VAL B O 1
ATOM 1622 N N . ALA B 1 23 ? 33.375 -18.188 -3.777 1 52.09 23 ALA B N 1
ATOM 1623 C CA . ALA B 1 23 ? 33.438 -16.719 -3.834 1 52.09 23 ALA B CA 1
ATOM 1624 C C . ALA B 1 23 ? 32.094 -16.125 -4.176 1 52.09 23 ALA B C 1
ATOM 1626 O O . ALA B 1 23 ? 31.516 -16.422 -5.234 1 52.09 23 ALA B O 1
ATOM 1627 N N . GLN B 1 24 ? 31.391 -15.969 -3.074 1 63.12 24 GLN B N 1
ATOM 1628 C CA . GLN B 1 24 ? 30.156 -15.234 -3.271 1 63.12 24 GLN B CA 1
ATOM 1629 C C . GLN B 1 24 ? 30.359 -14.055 -4.219 1 63.12 24 GLN B C 1
ATOM 1631 O O . GLN B 1 24 ? 31.312 -13.297 -4.074 1 63.12 24 GLN B O 1
ATOM 1636 N N . SER B 1 25 ? 29.719 -14.125 -5.344 1 73.19 25 SER B N 1
ATOM 1637 C CA . SER B 1 25 ? 29.797 -13 -6.266 1 73.19 25 SER B CA 1
ATOM 1638 C C . SER B 1 25 ? 29.312 -11.711 -5.609 1 73.19 25 SER B C 1
ATOM 1640 O O . SER B 1 25 ? 28.641 -11.75 -4.578 1 73.19 25 SER B O 1
ATOM 1642 N N . LEU B 1 26 ? 29.781 -10.609 -5.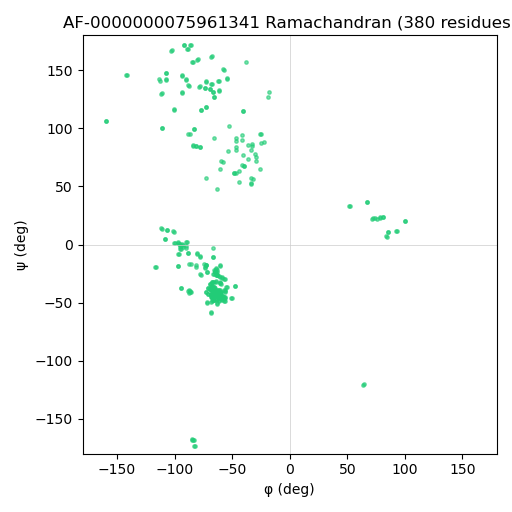992 1 70.06 26 LEU B N 1
ATOM 1643 C CA . LEU B 1 26 ? 29.312 -9.312 -5.512 1 70.06 26 LEU B CA 1
ATOM 1644 C C . LEU B 1 26 ? 27.797 -9.234 -5.551 1 70.06 26 LEU B C 1
ATOM 1646 O O . LEU B 1 26 ? 27.172 -8.688 -4.637 1 70.06 26 LEU B O 1
ATOM 1650 N N . ASP B 1 27 ? 27.281 -9.852 -6.562 1 73.25 27 ASP B N 1
ATOM 1651 C CA . ASP B 1 27 ? 25.828 -9.836 -6.703 1 73.25 27 ASP B CA 1
ATOM 1652 C C . ASP B 1 27 ? 25.156 -10.641 -5.586 1 73.25 27 ASP B C 1
ATOM 1654 O O . ASP B 1 27 ? 24.109 -10.25 -5.082 1 73.25 27 ASP B O 1
ATOM 1658 N N . GLU B 1 28 ? 25.781 -11.734 -5.27 1 76.88 28 GLU B N 1
ATOM 1659 C CA . GLU B 1 28 ? 25.25 -12.555 -4.188 1 76.88 28 GLU B CA 1
ATOM 1660 C C . GLU B 1 28 ? 25.344 -11.836 -2.848 1 76.88 28 GLU B C 1
ATOM 1662 O O . GLU B 1 28 ? 24.438 -11.914 -2.025 1 76.88 28 GLU B O 1
ATOM 1667 N N . MET B 1 29 ? 26.422 -11.211 -2.725 1 78 29 MET B N 1
ATOM 1668 C CA . MET B 1 29 ? 26.594 -10.453 -1.492 1 78 29 MET B CA 1
ATOM 1669 C C . MET B 1 29 ? 25.562 -9.328 -1.392 1 78 29 MET B C 1
ATOM 1671 O O . MET B 1 29 ? 24.984 -9.102 -0.324 1 78 29 MET B O 1
ATOM 1675 N N . ASP B 1 30 ? 25.359 -8.656 -2.52 1 79.69 30 ASP B N 1
ATOM 1676 C CA . ASP B 1 30 ? 24.375 -7.582 -2.535 1 79.69 30 ASP B CA 1
ATOM 1677 C C . ASP B 1 30 ? 22.984 -8.117 -2.223 1 79.69 30 ASP B C 1
ATOM 1679 O O . ASP B 1 30 ? 22.219 -7.492 -1.474 1 79.69 30 ASP B O 1
ATOM 1683 N N . PHE B 1 31 ? 22.719 -9.281 -2.783 1 83.38 31 PHE B N 1
ATOM 1684 C CA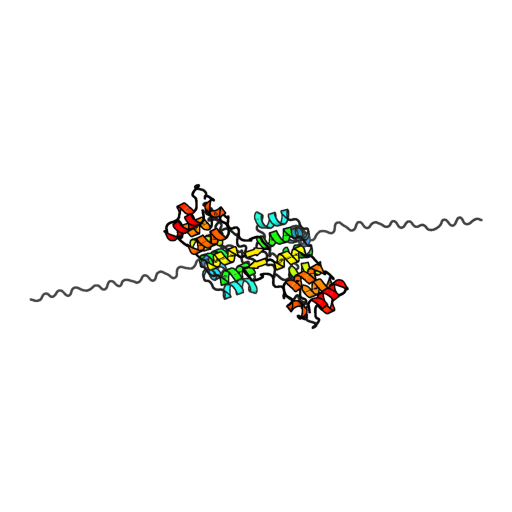 . PHE B 1 31 ? 21.422 -9.875 -2.525 1 83.38 31 PHE B CA 1
ATOM 1685 C C . PHE B 1 31 ? 21.266 -10.203 -1.045 1 83.38 31 PHE B C 1
ATOM 1687 O O . PHE B 1 31 ? 20.234 -9.891 -0.444 1 83.38 31 PHE B O 1
ATOM 1694 N N . GLU B 1 32 ? 22.234 -10.797 -0.505 1 83.31 32 GLU B N 1
ATOM 1695 C CA . GLU B 1 32 ? 22.172 -11.25 0.882 1 83.31 32 GLU B CA 1
ATOM 1696 C C . GLU B 1 32 ? 22.047 -10.07 1.841 1 83.31 32 GLU B C 1
ATOM 1698 O O . GLU B 1 32 ? 21.5 -10.203 2.934 1 83.31 32 GLU B O 1
ATOM 1703 N N . ARG B 1 33 ? 22.406 -8.977 1.403 1 85.25 33 ARG B N 1
ATOM 1704 C CA . ARG B 1 33 ? 22.344 -7.793 2.258 1 85.25 33 ARG B CA 1
ATOM 1705 C C . ARG B 1 33 ? 21.062 -7.004 2.012 1 85.25 33 ARG B C 1
ATOM 1707 O O . ARG B 1 33 ? 20.703 -6.121 2.795 1 85.25 33 ARG B O 1
ATOM 1714 N N . GLY B 1 34 ? 20.406 -7.434 1.008 1 91.25 34 GLY B N 1
ATOM 1715 C CA . GLY B 1 34 ? 19.281 -6.637 0.581 1 91.25 34 GLY B CA 1
ATOM 1716 C C . GLY B 1 34 ? 17.969 -7.066 1.222 1 91.25 34 GLY B C 1
ATOM 1717 O O . GLY B 1 34 ? 17.922 -8.078 1.926 1 91.25 34 GLY B O 1
ATOM 1718 N N . ILE B 1 35 ? 17.016 -6.34 1.036 1 96.25 35 ILE B N 1
ATOM 1719 C CA . ILE B 1 35 ? 15.695 -6.547 1.636 1 96.25 35 ILE B CA 1
ATOM 1720 C C . ILE B 1 35 ? 15.086 -7.844 1.11 1 96.25 35 ILE B C 1
ATOM 1722 O O . ILE B 1 35 ? 14.305 -8.5 1.808 1 96.25 35 ILE B O 1
ATOM 1726 N N . TRP B 1 36 ? 15.484 -8.297 0.009 1 96.81 36 TRP B N 1
ATOM 1727 C CA . TRP B 1 36 ? 14.969 -9.516 -0.614 1 96.81 36 TRP B CA 1
ATOM 1728 C C . TRP B 1 36 ? 15.336 -10.742 0.206 1 96.81 36 TRP B C 1
ATOM 1730 O O . TRP B 1 36 ? 14.484 -11.586 0.492 1 96.81 36 TRP B O 1
ATOM 1740 N N . PHE B 1 37 ? 16.625 -10.773 0.566 1 96.62 37 PHE B N 1
ATOM 1741 C CA . PHE B 1 37 ? 17.109 -11.906 1.341 1 96.62 37 PHE B CA 1
ATOM 1742 C C . PHE B 1 37 ? 16.453 -11.953 2.717 1 96.62 37 PHE B C 1
ATOM 1744 O O . PHE B 1 37 ? 16.047 -13.016 3.186 1 96.62 37 PHE B O 1
ATOM 1751 N N . ALA B 1 38 ? 16.359 -10.812 3.316 1 97.56 38 ALA B N 1
ATOM 1752 C CA . ALA B 1 38 ? 15.672 -10.727 4.605 1 97.56 38 ALA B CA 1
ATOM 1753 C C . ALA B 1 38 ? 14.227 -11.211 4.496 1 97.56 38 ALA B C 1
ATOM 1755 O O . ALA B 1 38 ? 13.75 -11.953 5.352 1 97.56 38 ALA B O 1
ATOM 1756 N N . ALA B 1 39 ? 13.5 -10.773 3.463 1 98.31 39 ALA B N 1
ATOM 1757 C CA . ALA B 1 39 ? 12.109 -11.164 3.236 1 98.31 39 ALA B CA 1
ATOM 1758 C C . ALA B 1 39 ? 12 -12.664 2.957 1 98.31 39 ALA B C 1
ATOM 1760 O O . ALA B 1 39 ? 11.094 -13.328 3.461 1 98.31 39 ALA B O 1
ATOM 1761 N N . GLN B 1 40 ? 12.93 -13.188 2.168 1 97.5 40 GLN B N 1
ATOM 1762 C CA . GLN B 1 40 ? 12.945 -14.602 1.814 1 97.5 40 GLN B CA 1
ATOM 1763 C C . GLN B 1 40 ? 13.086 -15.477 3.057 1 97.5 40 GLN B C 1
ATOM 1765 O O . GLN B 1 40 ? 12.484 -16.547 3.139 1 97.5 40 GLN B O 1
ATOM 1770 N N . ASN B 1 41 ? 13.789 -14.953 4.004 1 97.75 41 ASN B N 1
ATOM 1771 C CA . ASN B 1 41 ? 14.094 -15.742 5.188 1 97.75 41 ASN B CA 1
ATOM 1772 C C . ASN B 1 41 ? 13.172 -15.391 6.352 1 97.75 41 ASN B C 1
ATOM 1774 O O . ASN B 1 41 ? 13.336 -15.914 7.457 1 97.75 41 ASN B O 1
ATOM 1778 N N . GLY B 1 42 ? 12.305 -14.539 6.152 1 98.12 42 GLY B N 1
ATOM 1779 C CA . GLY B 1 42 ? 11.344 -14.18 7.188 1 98.12 42 GLY B CA 1
ATOM 1780 C C . GLY B 1 42 ? 11.953 -13.375 8.312 1 98.12 42 GLY B C 1
ATOM 1781 O O . GLY B 1 42 ? 11.477 -13.414 9.445 1 98.12 42 GLY B O 1
ATOM 1782 N N . ASP B 1 43 ? 13.055 -12.727 8.047 1 97.88 43 ASP B N 1
ATOM 1783 C CA . ASP B 1 43 ? 13.719 -11.898 9.047 1 97.88 43 ASP B CA 1
ATOM 1784 C C . ASP B 1 43 ? 13.008 -10.547 9.195 1 97.88 43 ASP B C 1
ATOM 1786 O O . ASP B 1 43 ? 13.469 -9.539 8.656 1 97.88 43 ASP B O 1
ATOM 1790 N N . LEU B 1 44 ? 11.969 -10.539 9.992 1 98.12 44 LEU B N 1
ATOM 1791 C CA . LEU B 1 44 ? 11.117 -9.367 10.148 1 98.12 44 LEU B CA 1
ATOM 1792 C C . LEU B 1 44 ? 11.914 -8.18 10.672 1 98.12 44 LEU B C 1
ATOM 1794 O O . LEU B 1 44 ? 11.75 -7.055 10.188 1 98.12 44 LEU B O 1
ATOM 1798 N N . ASN B 1 45 ? 12.75 -8.414 11.609 1 97.94 45 ASN B N 1
ATOM 1799 C CA . ASN B 1 45 ? 13.531 -7.336 12.211 1 97.94 45 ASN B CA 1
ATOM 1800 C C . ASN B 1 45 ? 14.422 -6.648 11.18 1 97.94 45 ASN B C 1
ATOM 1802 O O . ASN B 1 45 ? 14.508 -5.422 11.141 1 97.94 45 ASN B O 1
ATOM 1806 N N . ARG B 1 46 ? 15.039 -7.418 10.414 1 97.38 46 ARG B N 1
ATOM 1807 C CA . ARG B 1 46 ? 15.914 -6.848 9.391 1 97.38 46 ARG B CA 1
ATOM 1808 C C . ARG B 1 46 ? 15.109 -6.09 8.336 1 97.38 46 ARG B C 1
ATOM 1810 O O . ARG B 1 46 ? 15.523 -5.027 7.875 1 97.38 46 ARG B O 1
ATOM 1817 N N . VAL B 1 47 ? 13.969 -6.633 7.879 1 97.81 47 VAL B N 1
ATOM 1818 C CA . VAL B 1 47 ? 13.102 -5.949 6.93 1 97.81 47 VAL B CA 1
ATOM 1819 C C . VAL B 1 47 ? 12.68 -4.594 7.492 1 97.81 47 VAL B C 1
ATOM 1821 O O . VAL B 1 47 ? 12.797 -3.57 6.812 1 97.81 47 VAL B O 1
ATOM 1824 N N . LYS B 1 48 ? 12.297 -4.586 8.766 1 96.44 48 LYS B N 1
ATOM 1825 C CA . LYS B 1 48 ? 11.891 -3.346 9.43 1 96.44 48 LYS B CA 1
ATOM 1826 C C . LYS B 1 48 ? 13.047 -2.342 9.453 1 96.44 48 LYS B C 1
ATOM 1828 O O . LYS B 1 48 ? 12.852 -1.159 9.164 1 96.44 48 LYS B O 1
ATOM 1833 N N . TYR B 1 49 ? 14.195 -2.859 9.781 1 96.19 49 TYR B N 1
ATOM 1834 C CA . TYR B 1 49 ? 15.391 -2.018 9.844 1 96.19 49 TYR B CA 1
ATOM 1835 C C . TYR B 1 49 ? 15.672 -1.376 8.492 1 96.19 49 TYR B C 1
ATOM 1837 O O . TYR B 1 49 ? 15.898 -0.167 8.406 1 96.19 49 TYR B O 1
ATOM 1845 N N . LEU B 1 50 ? 15.594 -2.104 7.457 1 95.31 50 LEU B N 1
ATOM 1846 C CA . LEU B 1 50 ? 15.906 -1.616 6.117 1 95.31 50 LEU B CA 1
ATOM 1847 C C . LEU B 1 50 ? 14.867 -0.612 5.645 1 95.31 50 LEU B C 1
ATOM 1849 O O . LEU B 1 50 ? 15.203 0.393 5.016 1 95.31 50 LEU B O 1
ATOM 1853 N N . LEU B 1 51 ? 13.594 -0.879 5.988 1 93.31 51 LEU B N 1
ATOM 1854 C CA . LEU B 1 51 ? 12.516 0.012 5.574 1 93.31 51 LEU B CA 1
ATOM 1855 C C . LEU B 1 51 ? 12.562 1.321 6.352 1 93.31 51 LEU B C 1
ATOM 1857 O O . LEU B 1 51 ? 12.562 2.402 5.762 1 93.31 51 LEU B O 1
ATOM 1861 N N . GLU B 1 52 ? 12.648 1.215 7.629 1 90.06 52 GLU B N 1
ATOM 1862 C CA . GLU B 1 52 ? 12.43 2.357 8.508 1 90.06 52 GLU B CA 1
ATOM 1863 C C . GLU B 1 52 ? 13.727 3.137 8.734 1 90.06 52 GLU B C 1
ATOM 1865 O O . GLU B 1 52 ? 13.711 4.367 8.789 1 90.06 52 GLU B O 1
ATOM 1870 N N . LYS B 1 53 ? 14.844 2.432 8.883 1 90.44 53 LYS B N 1
ATOM 1871 C CA . LYS B 1 53 ? 16.094 3.094 9.25 1 90.44 53 LYS B CA 1
ATOM 1872 C C . LYS B 1 53 ? 16.922 3.434 8.016 1 90.44 53 LYS B C 1
ATOM 1874 O O . LYS B 1 53 ? 17.516 4.508 7.938 1 90.44 53 LYS B O 1
ATOM 1879 N N . LYS B 1 54 ? 16.922 2.578 7.047 1 91.19 54 LYS B N 1
ATOM 1880 C CA . LYS B 1 54 ? 17.75 2.811 5.867 1 91.19 54 LYS B CA 1
ATOM 1881 C C . LYS B 1 54 ? 16.938 3.451 4.746 1 91.19 54 LYS B C 1
ATOM 1883 O O . LYS B 1 54 ? 17.5 3.926 3.758 1 91.19 54 LYS B O 1
ATOM 1888 N N . GLY B 1 55 ? 15.656 3.332 4.859 1 87.06 55 GLY B N 1
ATOM 1889 C CA . GLY B 1 55 ? 14.797 3.986 3.883 1 87.06 55 GLY B CA 1
ATOM 1890 C C . GLY B 1 55 ? 14.703 3.229 2.572 1 87.06 55 GLY B C 1
ATOM 1891 O O . GLY B 1 55 ? 14.461 3.826 1.521 1 87.06 55 GLY B O 1
ATOM 1892 N N . VAL B 1 56 ? 14.953 2.004 2.623 1 90.69 56 VAL B N 1
ATOM 1893 C CA . VAL B 1 56 ? 14.859 1.182 1.421 1 90.69 56 VAL B CA 1
ATOM 1894 C C . VAL B 1 56 ? 13.406 1.068 0.978 1 90.69 56 VAL B C 1
ATOM 1896 O O . VAL B 1 56 ? 12.508 0.879 1.806 1 90.69 56 VAL B O 1
ATOM 1899 N N . SER B 1 57 ? 13.219 1.168 -0.318 1 90.12 57 SER B N 1
ATOM 1900 C CA . SER B 1 57 ? 11.875 0.989 -0.854 1 90.12 57 SER B CA 1
ATOM 1901 C C . SER B 1 57 ? 11.453 -0.478 -0.817 1 90.12 57 SER B C 1
ATOM 1903 O O . SER B 1 57 ? 12.242 -1.36 -1.174 1 90.12 57 SER B O 1
ATOM 1905 N N . PRO B 1 58 ? 10.258 -0.713 -0.375 1 94.5 58 PRO B N 1
ATOM 1906 C CA . PRO B 1 58 ? 9.781 -2.098 -0.428 1 94.5 58 PRO B CA 1
ATOM 1907 C C . PRO B 1 58 ? 9.602 -2.605 -1.856 1 94.5 58 PRO B C 1
ATOM 1909 O O . PRO B 1 58 ? 9.398 -3.805 -2.068 1 94.5 58 PRO B O 1
ATOM 1912 N N . ASN B 1 59 ? 9.672 -1.727 -2.873 1 93.56 59 ASN B N 1
ATOM 1913 C CA . ASN B 1 59 ? 9.391 -2.098 -4.254 1 93.56 59 ASN B CA 1
ATOM 1914 C C . ASN B 1 59 ? 10.664 -2.18 -5.09 1 93.56 59 ASN B C 1
ATOM 1916 O O . ASN B 1 59 ? 10.602 -2.242 -6.316 1 93.56 59 ASN B O 1
ATOM 1920 N N . VAL B 1 60 ? 11.789 -2.154 -4.367 1 91.69 60 VAL B N 1
ATOM 1921 C CA . VAL B 1 60 ? 13.047 -2.293 -5.098 1 91.69 60 VAL B CA 1
ATOM 1922 C C . VAL B 1 60 ? 13.164 -3.711 -5.652 1 91.69 60 VAL B C 1
ATOM 1924 O O . VAL B 1 60 ? 12.898 -4.688 -4.949 1 91.69 60 VAL B O 1
ATOM 1927 N N . LYS B 1 61 ? 13.555 -3.771 -6.91 1 92.94 61 LYS B N 1
ATOM 1928 C CA . LYS B 1 61 ? 13.68 -5.07 -7.566 1 92.94 61 LYS B CA 1
ATOM 1929 C C . LYS B 1 61 ? 15.102 -5.605 -7.465 1 92.94 61 LYS B C 1
ATOM 1931 O O . LYS B 1 61 ? 16.062 -4.836 -7.484 1 92.94 61 LYS B O 1
ATOM 1936 N N . ASP B 1 62 ? 15.148 -6.883 -7.352 1 92.62 62 ASP B N 1
ATOM 1937 C CA . ASP B 1 62 ? 16.469 -7.5 -7.465 1 92.62 62 ASP B CA 1
ATOM 1938 C C . ASP B 1 62 ? 16.844 -7.707 -8.93 1 92.62 62 ASP B C 1
ATOM 1940 O O . ASP B 1 62 ? 16.172 -7.199 -9.828 1 92.62 62 ASP B O 1
ATOM 1944 N N . MET B 1 63 ? 17.953 -8.375 -9.133 1 87.5 63 MET B N 1
ATOM 1945 C CA . MET B 1 63 ? 18.484 -8.531 -10.477 1 87.5 63 MET B CA 1
ATOM 1946 C C . MET B 1 63 ? 17.562 -9.375 -11.344 1 87.5 63 MET B C 1
ATOM 1948 O O . MET B 1 63 ? 17.562 -9.258 -12.57 1 87.5 63 MET B O 1
ATOM 1952 N N . SER B 1 64 ? 16.75 -10.156 -10.656 1 88.12 64 SER B N 1
ATOM 1953 C CA . SER B 1 64 ? 15.82 -11.023 -11.383 1 88.12 64 SER B CA 1
ATOM 1954 C C . SER B 1 64 ? 14.453 -10.367 -11.531 1 88.12 64 SER B C 1
ATOM 1956 O O . SER B 1 64 ? 13.539 -10.953 -12.125 1 88.12 64 SER B O 1
ATOM 1958 N N . GLY B 1 65 ? 14.258 -9.195 -10.953 1 91.81 65 GLY B N 1
ATOM 1959 C CA . GLY B 1 65 ? 13 -8.469 -11.078 1 91.81 65 GLY B CA 1
ATOM 1960 C C . GLY B 1 65 ? 12.023 -8.766 -9.953 1 91.81 65 GLY B C 1
ATOM 1961 O O . GLY B 1 65 ? 10.844 -8.422 -10.039 1 91.81 65 GLY B O 1
ATOM 1962 N N . TYR B 1 66 ? 12.531 -9.414 -8.969 1 95.5 66 TYR B N 1
ATOM 1963 C CA . TYR B 1 66 ? 11.695 -9.727 -7.816 1 95.5 66 TYR B CA 1
ATOM 1964 C C . TYR B 1 66 ? 11.766 -8.625 -6.77 1 95.5 66 TYR B C 1
ATOM 1966 O O . TYR B 1 66 ? 12.828 -8.047 -6.543 1 95.5 66 TYR B O 1
ATOM 1974 N N . VAL B 1 67 ? 10.633 -8.398 -6.203 1 96.31 67 VAL B N 1
ATOM 1975 C CA . VAL B 1 67 ? 10.617 -7.523 -5.035 1 96.31 67 VAL B CA 1
ATOM 1976 C C . VAL B 1 67 ? 10.5 -8.359 -3.762 1 96.31 67 VAL B C 1
ATOM 1978 O O . VAL B 1 67 ? 10.234 -9.562 -3.824 1 96.31 67 VAL B O 1
ATOM 1981 N N . ALA B 1 68 ? 10.734 -7.711 -2.629 1 97.81 68 ALA B N 1
ATOM 1982 C CA . ALA B 1 68 ? 10.734 -8.398 -1.34 1 97.81 68 ALA B CA 1
ATOM 1983 C C . ALA B 1 68 ? 9.422 -9.141 -1.116 1 97.81 68 ALA B C 1
ATOM 1985 O O . ALA B 1 68 ? 9.414 -10.258 -0.597 1 97.81 68 ALA B O 1
ATOM 1986 N N . LEU B 1 69 ? 8.328 -8.617 -1.544 1 98.31 69 LEU B N 1
ATOM 1987 C CA . LEU B 1 69 ? 7.008 -9.195 -1.301 1 98.31 69 LEU B CA 1
ATOM 1988 C C . LEU B 1 69 ? 6.848 -10.516 -2.055 1 98.31 69 LEU B C 1
ATOM 1990 O O . LEU B 1 69 ? 6.172 -11.43 -1.576 1 98.31 69 LEU B O 1
ATOM 1994 N N . HIS B 1 70 ? 7.484 -10.625 -3.209 1 98.44 70 HIS B N 1
ATOM 1995 C CA . HIS B 1 70 ? 7.457 -11.898 -3.92 1 98.44 70 HIS B CA 1
ATOM 1996 C C . HIS B 1 70 ? 8.039 -13.016 -3.064 1 98.44 70 HIS B C 1
ATOM 1998 O O . HIS B 1 70 ? 7.441 -14.086 -2.945 1 98.44 70 HIS B O 1
ATOM 2004 N N . TYR B 1 71 ? 9.148 -12.75 -2.504 1 98.19 71 TYR B N 1
ATOM 2005 C CA . TYR B 1 71 ? 9.859 -13.75 -1.714 1 98.19 71 TYR B CA 1
ATOM 2006 C C . TYR B 1 71 ? 9.094 -14.078 -0.438 1 98.19 71 TYR B C 1
ATOM 2008 O O . TYR B 1 71 ? 8.906 -15.25 -0.102 1 98.19 71 TYR B O 1
ATOM 2016 N N . ALA B 1 72 ? 8.688 -13.055 0.253 1 98.69 72 ALA B N 1
ATOM 2017 C CA . ALA B 1 72 ? 7.945 -13.258 1.495 1 98.69 72 ALA B CA 1
ATOM 2018 C C . ALA B 1 72 ? 6.656 -14.031 1.244 1 98.69 72 ALA B C 1
ATOM 2020 O O . ALA B 1 72 ? 6.289 -14.914 2.029 1 98.69 72 ALA B O 1
ATOM 2021 N N . SER B 1 73 ? 5.965 -13.719 0.164 1 98.62 73 SER B N 1
ATOM 2022 C CA . SER B 1 73 ? 4.711 -14.375 -0.186 1 98.62 73 SER B CA 1
ATOM 2023 C C . SER B 1 73 ? 4.93 -15.844 -0.528 1 98.62 73 SER B C 1
ATOM 2025 O O . SER B 1 73 ? 4.172 -16.703 -0.085 1 98.62 73 SER B O 1
ATOM 2027 N N . ARG B 1 74 ? 5.941 -16.125 -1.263 1 98.12 74 ARG B N 1
ATOM 2028 C CA . ARG B 1 74 ? 6.254 -17.484 -1.661 1 98.12 74 ARG B CA 1
ATOM 2029 C C . ARG B 1 74 ? 6.547 -18.359 -0.445 1 98.12 74 ARG B C 1
ATOM 2031 O O . ARG B 1 74 ? 6.125 -19.516 -0.387 1 98.12 74 ARG B O 1
ATOM 2038 N N . ASN B 1 75 ? 7.238 -17.719 0.47 1 98.44 75 ASN B N 1
ATOM 2039 C CA . ASN B 1 75 ? 7.723 -18.516 1.596 1 98.44 75 ASN B CA 1
ATOM 2040 C C . ASN B 1 75 ? 6.758 -18.453 2.775 1 98.44 75 ASN B C 1
ATOM 2042 O O . ASN B 1 75 ? 7.004 -19.078 3.814 1 98.44 75 ASN B O 1
ATOM 2046 N N . GLY B 1 76 ? 5.699 -17.719 2.656 1 98.5 76 GLY B N 1
ATOM 2047 C CA . GLY B 1 76 ? 4.625 -17.75 3.637 1 98.5 76 GLY B CA 1
ATOM 2048 C C . GLY B 1 76 ? 4.918 -16.906 4.867 1 98.5 76 GLY B C 1
ATOM 2049 O O . GLY B 1 76 ? 4.426 -17.203 5.957 1 98.5 76 GLY B O 1
ATOM 2050 N N . HIS B 1 77 ? 5.754 -15.938 4.793 1 98.31 77 HIS B N 1
ATOM 2051 C CA . HIS B 1 77 ? 6.078 -15.062 5.918 1 98.31 77 HIS B CA 1
ATOM 2052 C C . HIS B 1 77 ? 5.066 -13.93 6.047 1 98.31 77 HIS B C 1
ATOM 2054 O O . HIS B 1 77 ? 5.336 -12.797 5.641 1 98.31 77 HIS B O 1
ATOM 2060 N N . VAL B 1 78 ? 3.992 -14.25 6.734 1 97.81 78 VAL B N 1
ATOM 2061 C CA . VAL B 1 78 ? 2.82 -13.383 6.77 1 97.81 78 VAL B CA 1
ATOM 2062 C C . VAL B 1 78 ? 3.172 -12.07 7.469 1 97.81 78 VAL B C 1
ATOM 2064 O O . VAL B 1 78 ? 2.76 -10.992 7.023 1 97.81 78 VAL B O 1
ATOM 2067 N N . ASP B 1 79 ? 3.957 -12.133 8.5 1 97.81 79 ASP B N 1
ATOM 2068 C CA . ASP B 1 79 ? 4.305 -10.922 9.242 1 97.81 79 ASP B CA 1
ATOM 2069 C C . ASP B 1 79 ? 5.188 -10 8.398 1 97.81 79 ASP B C 1
ATOM 2071 O O . ASP B 1 79 ? 5.055 -8.773 8.461 1 97.81 79 ASP B O 1
ATOM 2075 N N . VAL B 1 80 ? 6.086 -10.609 7.664 1 98.38 80 VAL B N 1
ATOM 2076 C CA . VAL B 1 80 ? 6.93 -9.828 6.766 1 98.38 80 VAL B CA 1
ATOM 2077 C C . VAL B 1 80 ? 6.074 -9.188 5.676 1 98.38 80 VAL B C 1
ATOM 2079 O O . VAL B 1 80 ? 6.266 -8.023 5.336 1 98.38 80 VAL B O 1
ATOM 2082 N N . CYS B 1 81 ? 5.078 -9.945 5.129 1 98.06 81 CYS B N 1
ATOM 2083 C CA . CYS B 1 81 ? 4.168 -9.398 4.125 1 98.06 81 CYS B CA 1
ATOM 2084 C C . CYS B 1 81 ? 3.408 -8.195 4.672 1 98.06 81 CYS B C 1
ATOM 2086 O O . CYS B 1 81 ? 3.328 -7.16 4.012 1 98.06 81 CYS B O 1
ATOM 2088 N N . LYS B 1 82 ? 2.932 -8.336 5.887 1 96.5 82 LYS B N 1
ATOM 2089 C CA . LYS B 1 82 ? 2.209 -7.238 6.52 1 96.5 82 LYS B CA 1
ATOM 2090 C C . LYS B 1 82 ? 3.086 -5.992 6.629 1 96.5 82 LYS B C 1
ATOM 2092 O O . LYS B 1 82 ? 2.645 -4.887 6.309 1 96.5 82 LYS B O 1
ATOM 2097 N N . CYS B 1 83 ? 4.258 -6.238 7.051 1 95.88 83 CYS B N 1
ATOM 2098 C CA . CYS B 1 83 ? 5.207 -5.145 7.238 1 95.88 83 CYS B CA 1
ATOM 2099 C C . CYS B 1 83 ? 5.492 -4.438 5.918 1 95.88 83 CYS B C 1
ATOM 2101 O O . CYS B 1 83 ? 5.484 -3.209 5.852 1 95.88 83 CYS B O 1
ATOM 2103 N N . LEU B 1 84 ? 5.703 -5.191 4.898 1 96.69 84 LEU B N 1
ATOM 2104 C CA . LEU B 1 84 ? 5.996 -4.637 3.58 1 96.69 84 LEU B CA 1
ATOM 2105 C C . LEU B 1 84 ? 4.797 -3.857 3.041 1 96.69 84 LEU B C 1
ATOM 2107 O O . LEU B 1 84 ? 4.961 -2.762 2.5 1 96.69 84 LEU B O 1
ATOM 2111 N N . ILE B 1 85 ? 3.607 -4.344 3.203 1 95.06 85 ILE B N 1
ATOM 2112 C CA . ILE B 1 85 ? 2.393 -3.711 2.703 1 95.06 85 ILE B CA 1
ATOM 2113 C C . ILE B 1 85 ? 2.15 -2.398 3.445 1 95.06 85 ILE B C 1
ATOM 2115 O O . ILE B 1 85 ? 1.825 -1.381 2.83 1 95.06 85 ILE B O 1
ATOM 2119 N N . LYS B 1 86 ? 2.379 -2.422 4.738 1 91.62 86 LYS B N 1
ATOM 2120 C CA . LYS B 1 86 ? 2.227 -1.205 5.531 1 91.62 86 LYS B CA 1
ATOM 2121 C C . LYS B 1 86 ? 3.223 -0.135 5.09 1 91.62 86 LYS B C 1
ATOM 2123 O O . LYS B 1 86 ? 2.938 1.061 5.184 1 91.62 86 LYS B O 1
ATOM 2128 N N . ALA B 1 87 ? 4.301 -0.633 4.547 1 91.38 87 ALA B N 1
ATOM 2129 C CA . ALA B 1 87 ? 5.348 0.285 4.109 1 91.38 87 ALA B CA 1
ATOM 2130 C C . ALA B 1 87 ? 5.133 0.717 2.662 1 91.38 87 ALA B C 1
ATOM 2132 O O . ALA B 1 87 ? 5.98 1.388 2.072 1 91.38 87 ALA B O 1
ATOM 2133 N N . GLY B 1 88 ? 4.027 0.24 2.066 1 90.81 88 GLY B N 1
ATOM 2134 C CA . GLY B 1 88 ? 3.666 0.722 0.742 1 90.81 88 GLY B CA 1
ATOM 2135 C C . GLY B 1 88 ? 4.07 -0.228 -0.37 1 90.81 88 GLY B C 1
ATOM 2136 O O . GLY B 1 88 ? 4.266 0.193 -1.512 1 90.81 88 GLY B O 1
ATOM 2137 N N . ALA B 1 89 ? 4.289 -1.447 -0.056 1 94.56 89 ALA B N 1
ATOM 2138 C CA . ALA B 1 89 ? 4.574 -2.416 -1.11 1 94.56 89 ALA B CA 1
ATOM 2139 C C . ALA B 1 89 ? 3.402 -2.535 -2.08 1 94.56 89 ALA B C 1
ATOM 2141 O O . ALA B 1 89 ? 2.246 -2.611 -1.658 1 94.56 89 ALA B O 1
ATOM 2142 N N . ASP B 1 90 ? 3.699 -2.49 -3.357 1 94.06 90 ASP B N 1
ATOM 2143 C CA . ASP B 1 90 ? 2.705 -2.76 -4.391 1 94.06 90 ASP B CA 1
ATOM 2144 C C . ASP B 1 90 ? 2.443 -4.258 -4.523 1 94.06 90 ASP B C 1
ATOM 2146 O O . ASP B 1 90 ? 3.307 -5.008 -4.984 1 94.06 90 ASP B O 1
ATOM 2150 N N . VAL B 1 91 ? 1.279 -4.684 -4.234 1 96.38 91 VAL B N 1
ATOM 2151 C CA . VAL B 1 91 ? 0.976 -6.105 -4.125 1 96.38 91 VAL B CA 1
ATOM 2152 C C . VAL B 1 91 ? 0.761 -6.699 -5.516 1 96.38 91 VAL B C 1
ATOM 2154 O O . VAL B 1 91 ? 0.678 -7.918 -5.672 1 96.38 91 VAL B O 1
ATOM 2157 N N . ASN B 1 92 ? 0.72 -5.832 -6.555 1 95.75 92 ASN B N 1
ATOM 2158 C CA . ASN B 1 92 ? 0.421 -6.316 -7.898 1 95.75 92 ASN B CA 1
ATOM 2159 C C . ASN B 1 92 ? 1.659 -6.289 -8.789 1 95.75 92 ASN B C 1
ATOM 2161 O O . ASN B 1 92 ? 1.567 -6.543 -9.992 1 95.75 92 ASN B O 1
ATOM 2165 N N . LEU B 1 93 ? 2.791 -5.941 -8.211 1 94.5 93 LEU B N 1
ATOM 2166 C CA . LEU B 1 93 ? 4.008 -5.91 -9.016 1 94.5 93 LEU B CA 1
ATOM 2167 C C . LEU B 1 93 ? 4.332 -7.293 -9.57 1 94.5 93 LEU B C 1
ATOM 2169 O O . LEU B 1 93 ? 4.199 -8.297 -8.859 1 94.5 93 LEU B O 1
ATOM 2173 N N . ARG B 1 94 ? 4.781 -7.266 -10.805 1 95.06 94 ARG B N 1
ATOM 2174 C CA . ARG B 1 94 ? 5.09 -8.516 -11.492 1 95.06 94 ARG B CA 1
ATOM 2175 C C . ARG B 1 94 ? 6.594 -8.711 -11.625 1 95.06 94 ARG B C 1
ATOM 2177 O O . ARG B 1 94 ? 7.34 -7.742 -11.781 1 95.06 94 ARG B O 1
ATOM 2184 N N . THR B 1 95 ? 6.969 -9.977 -11.586 1 95.38 95 THR B N 1
ATOM 2185 C CA . THR B 1 95 ? 8.359 -10.297 -11.875 1 95.38 95 THR B CA 1
ATOM 2186 C C . THR B 1 95 ? 8.68 -10.023 -13.344 1 95.38 95 THR B C 1
ATOM 2188 O O . THR B 1 95 ? 7.773 -9.852 -14.164 1 95.38 95 THR B O 1
ATOM 2191 N N . ARG B 1 96 ? 9.914 -9.914 -13.648 1 92.19 96 ARG B N 1
ATOM 2192 C CA . ARG B 1 96 ? 10.328 -9.484 -14.984 1 92.19 96 ARG B CA 1
ATOM 2193 C C . ARG B 1 96 ? 10 -10.547 -16.031 1 92.19 96 ARG B C 1
ATOM 2195 O O . ARG B 1 96 ? 9.195 -10.305 -16.938 1 92.19 96 ARG B O 1
ATOM 2202 N N . ALA B 1 97 ? 10.516 -11.758 -15.898 1 91.19 97 ALA B N 1
ATOM 2203 C CA . ALA B 1 97 ? 10.328 -12.805 -16.906 1 91.19 97 ALA B CA 1
ATOM 2204 C C . ALA B 1 97 ? 9.031 -13.57 -16.672 1 91.19 97 ALA B C 1
ATOM 2206 O O . ALA B 1 97 ? 8.234 -13.75 -17.594 1 91.19 97 ALA B O 1
ATOM 2207 N N . GLY B 1 98 ? 8.742 -13.828 -15.508 1 94.12 98 GLY B N 1
ATOM 2208 C CA . GLY B 1 98 ? 7.602 -14.68 -15.195 1 94.12 98 GLY B CA 1
ATOM 2209 C C . GLY B 1 98 ? 6.301 -13.906 -15.078 1 94.12 98 GLY B C 1
ATOM 2210 O O . GLY B 1 98 ? 5.215 -14.492 -15.133 1 94.12 98 GLY B O 1
ATOM 2211 N N . LYS B 1 99 ? 6.363 -12.633 -14.93 1 96.81 99 LYS B N 1
ATOM 2212 C CA . LYS B 1 99 ? 5.219 -11.75 -14.758 1 96.81 99 LYS B CA 1
ATOM 2213 C C . LYS B 1 99 ? 4.312 -12.242 -13.633 1 96.81 99 LYS B C 1
ATOM 2215 O O . LYS B 1 99 ? 3.086 -12.164 -13.734 1 96.81 99 LYS B O 1
ATOM 2220 N N . ALA B 1 100 ? 4.938 -12.828 -12.648 1 97.44 100 ALA B N 1
ATOM 2221 C CA . ALA B 1 100 ? 4.195 -13.352 -11.508 1 97.44 100 ALA B CA 1
ATOM 2222 C C . ALA B 1 100 ? 4.016 -12.281 -10.438 1 97.44 100 ALA B C 1
ATOM 2224 O O . ALA B 1 100 ? 4.945 -11.516 -10.148 1 97.44 100 ALA B O 1
ATOM 2225 N N . THR B 1 101 ? 2.82 -12.219 -9.891 1 97.88 101 THR B N 1
ATOM 2226 C CA . THR B 1 101 ? 2.555 -11.359 -8.742 1 97.88 101 THR B CA 1
ATOM 2227 C C . THR B 1 101 ? 2.824 -12.109 -7.438 1 97.88 101 THR B C 1
ATOM 2229 O O . THR B 1 101 ? 2.994 -13.328 -7.438 1 97.88 101 THR B O 1
ATOM 2232 N N . PRO B 1 102 ? 2.857 -11.352 -6.297 1 98.44 102 PRO B N 1
ATOM 2233 C CA . PRO B 1 102 ? 2.967 -12.031 -5.004 1 98.44 102 PRO B CA 1
ATOM 2234 C C . PRO B 1 102 ? 1.849 -13.047 -4.773 1 98.44 102 PRO B C 1
ATOM 2236 O O . PRO B 1 102 ? 2.082 -14.102 -4.184 1 98.44 102 PRO B O 1
ATOM 2239 N N . LEU B 1 103 ? 0.687 -12.828 -5.332 1 98.62 103 LEU B N 1
ATOM 2240 C CA . LEU B 1 103 ? -0.431 -13.75 -5.188 1 98.62 103 LEU B CA 1
ATOM 2241 C C . LEU B 1 103 ? -0.15 -15.062 -5.91 1 98.62 103 LEU B C 1
ATOM 2243 O O . LEU B 1 103 ? -0.418 -16.141 -5.375 1 98.62 103 LEU B O 1
ATOM 2247 N N . HIS B 1 104 ? 0.405 -14.953 -7.109 1 98.44 104 HIS B N 1
ATOM 2248 C CA . HIS B 1 104 ? 0.803 -16.172 -7.824 1 98.44 104 HIS B CA 1
ATOM 2249 C C . HIS B 1 104 ? 1.771 -17 -6.992 1 98.44 104 HIS B C 1
ATOM 2251 O O . HIS B 1 104 ? 1.616 -18.219 -6.895 1 98.44 104 HIS B O 1
ATOM 2257 N N . ARG B 1 105 ? 2.752 -16.312 -6.441 1 97.94 105 ARG B N 1
ATOM 2258 C CA . ARG B 1 105 ? 3.807 -16.984 -5.688 1 97.94 105 ARG B CA 1
ATOM 2259 C C . ARG B 1 105 ? 3.244 -17.656 -4.438 1 97.94 105 ARG B C 1
ATOM 2261 O O . ARG B 1 105 ? 3.627 -18.781 -4.109 1 97.94 105 ARG B O 1
ATOM 2268 N N . ALA B 1 106 ? 2.387 -17 -3.766 1 98.62 106 ALA B N 1
ATOM 2269 C CA . ALA B 1 106 ? 1.747 -17.578 -2.58 1 98.62 106 ALA B CA 1
ATOM 2270 C C . ALA B 1 106 ? 0.855 -18.75 -2.949 1 98.62 106 ALA B C 1
ATOM 2272 O O . ALA B 1 106 ? 0.814 -19.75 -2.232 1 98.62 106 ALA B O 1
ATOM 2273 N N . ALA B 1 107 ? 0.176 -18.688 -4.043 1 98.38 107 ALA B N 1
ATOM 2274 C CA . ALA B 1 107 ? -0.806 -19.688 -4.469 1 98.38 107 ALA B CA 1
ATOM 2275 C C . ALA B 1 107 ? -0.131 -21.016 -4.809 1 98.38 107 ALA B C 1
ATOM 2277 O O . ALA B 1 107 ? -0.603 -22.078 -4.406 1 98.38 107 ALA B O 1
ATOM 2278 N N . ILE B 1 108 ? 0.944 -20.922 -5.531 1 96.69 108 ILE B N 1
ATOM 2279 C CA . ILE B 1 108 ? 1.608 -22.141 -5.984 1 96.69 108 ILE B CA 1
ATOM 2280 C C . ILE B 1 108 ? 2.123 -22.922 -4.777 1 96.69 108 ILE B C 1
ATOM 2282 O O . ILE B 1 108 ? 2.148 -24.156 -4.797 1 96.69 108 ILE B O 1
ATOM 2286 N N . ARG B 1 109 ? 2.512 -22.219 -3.715 1 97.44 109 ARG B N 1
ATOM 2287 C CA . ARG B 1 109 ? 3.076 -22.859 -2.531 1 97.44 109 ARG B CA 1
ATOM 228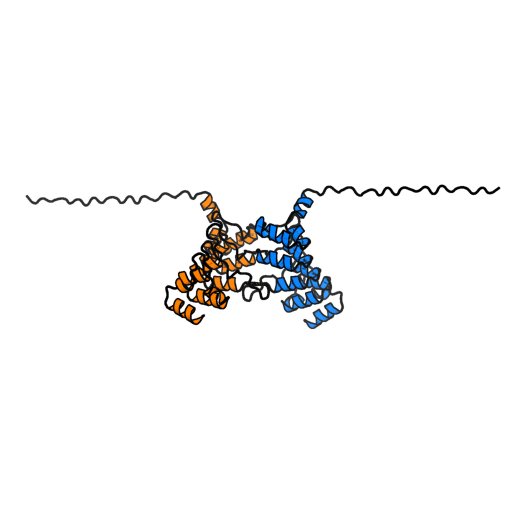8 C C . ARG B 1 109 ? 2.004 -23.078 -1.47 1 97.44 109 ARG B C 1
ATOM 2290 O O . ARG B 1 109 ? 2.295 -23.594 -0.386 1 97.44 109 ARG B O 1
ATOM 2297 N N . GLY B 1 110 ? 0.837 -22.688 -1.767 1 97.88 110 GLY B N 1
ATOM 2298 C CA . GLY B 1 110 ? -0.263 -22.906 -0.841 1 97.88 110 GLY B CA 1
ATOM 2299 C C . GLY B 1 110 ? -0.137 -22.109 0.438 1 97.88 110 GLY B C 1
ATOM 2300 O O . GLY B 1 110 ? -0.397 -22.625 1.529 1 97.88 110 GLY B O 1
ATOM 2301 N N . GLN B 1 111 ? 0.362 -20.906 0.352 1 98.38 111 GLN B N 1
ATOM 2302 C CA . GLN B 1 111 ? 0.511 -20.047 1.522 1 98.38 111 GLN B CA 1
ATOM 2303 C C . GLN B 1 111 ? -0.804 -19.359 1.869 1 98.38 111 GLN B C 1
ATOM 2305 O O . GLN B 1 111 ? -0.983 -18.172 1.576 1 98.38 111 GLN B O 1
ATOM 2310 N N . VAL B 1 112 ? -1.638 -20.016 2.602 1 98.38 112 VAL B N 1
ATOM 2311 C CA . VAL B 1 112 ? -3.035 -19.672 2.822 1 98.38 112 VAL B CA 1
ATOM 2312 C C . VAL B 1 112 ? -3.119 -18.344 3.572 1 98.38 112 VAL B C 1
ATOM 2314 O O . VAL B 1 112 ? -3.889 -17.453 3.193 1 98.38 112 VAL B O 1
ATOM 2317 N N . ALA B 1 113 ? -2.332 -18.172 4.555 1 98.19 113 ALA B N 1
ATOM 2318 C CA . ALA B 1 113 ? -2.379 -16.953 5.359 1 98.19 113 ALA B CA 1
ATOM 2319 C C . ALA B 1 113 ? -2.008 -15.734 4.523 1 98.19 113 ALA B C 1
ATOM 2321 O O . ALA B 1 113 ? -2.619 -14.672 4.664 1 98.19 113 ALA B O 1
ATOM 2322 N N . VAL B 1 114 ? -1.032 -15.922 3.686 1 98.31 114 VAL B N 1
ATOM 2323 C CA . VAL B 1 114 ? -0.587 -14.82 2.836 1 98.31 114 VAL B CA 1
ATOM 2324 C C . VAL B 1 114 ? -1.647 -14.523 1.779 1 98.31 114 VAL B C 1
ATOM 2326 O O . VAL B 1 114 ? -1.948 -13.359 1.506 1 98.31 114 VAL B O 1
ATOM 2329 N N . ILE B 1 115 ? -2.217 -15.562 1.192 1 98.56 115 ILE B N 1
ATOM 2330 C CA . ILE B 1 115 ? -3.281 -15.383 0.211 1 98.56 115 ILE B CA 1
ATOM 2331 C C . ILE B 1 115 ? -4.438 -14.617 0.841 1 98.56 115 ILE B C 1
ATOM 2333 O O . ILE B 1 115 ? -4.934 -13.641 0.265 1 98.56 115 ILE B O 1
ATOM 2337 N N . GLN B 1 116 ? -4.789 -14.992 2.018 1 97.88 116 GLN B N 1
ATOM 2338 C CA . GLN B 1 116 ? -5.871 -14.305 2.723 1 97.88 116 GLN B CA 1
ATOM 2339 C C . GLN B 1 116 ? -5.523 -12.844 2.973 1 97.88 116 GLN B C 1
ATOM 2341 O O . GLN B 1 116 ? -6.363 -11.961 2.781 1 97.88 116 GLN B O 1
ATOM 2346 N N . LEU B 1 117 ? -4.363 -12.609 3.398 1 96.94 117 LEU B N 1
ATOM 2347 C CA . LEU B 1 117 ? -3.891 -11.258 3.656 1 96.94 117 LEU B CA 1
ATOM 2348 C C . LEU B 1 117 ? -4.016 -10.391 2.408 1 96.94 117 LEU B C 1
ATOM 2350 O O . LEU B 1 117 ? -4.535 -9.273 2.473 1 96.94 117 LEU B O 1
ATOM 2354 N N . LEU B 1 118 ? -3.553 -10.883 1.288 1 97.38 118 LEU B N 1
ATOM 2355 C CA . LEU B 1 118 ? -3.572 -10.133 0.036 1 97.38 118 LEU B CA 1
ATOM 2356 C C . LEU B 1 118 ? -5.004 -9.883 -0.424 1 97.38 118 LEU B C 1
ATOM 2358 O O . LEU B 1 118 ? -5.328 -8.789 -0.895 1 97.38 118 LEU B O 1
ATOM 2362 N N . LEU B 1 119 ? -5.859 -10.844 -0.234 1 96.69 119 LEU B N 1
ATOM 2363 C CA . LEU B 1 119 ? -7.254 -10.742 -0.661 1 96.69 119 LEU B CA 1
ATOM 2364 C C . LEU B 1 119 ? -8.023 -9.773 0.229 1 96.69 119 LEU B C 1
ATOM 2366 O O . LEU B 1 119 ? -9 -9.156 -0.212 1 96.69 119 LEU B O 1
ATOM 2370 N N . ASP B 1 120 ? -7.527 -9.586 1.417 1 94.81 120 ASP B N 1
ATOM 2371 C CA . ASP B 1 120 ? -8.227 -8.758 2.393 1 94.81 120 ASP B CA 1
ATOM 2372 C C . ASP B 1 120 ? -7.812 -7.293 2.264 1 94.81 120 ASP B C 1
ATOM 2374 O O . ASP B 1 120 ? -8.398 -6.418 2.908 1 94.81 120 ASP B O 1
ATOM 2378 N N . LEU B 1 121 ? -6.895 -7.055 1.505 1 94.12 121 LEU B N 1
ATOM 2379 C CA . LEU B 1 121 ? -6.484 -5.672 1.292 1 94.12 121 LEU B CA 1
ATOM 2380 C C . LEU B 1 121 ? -7.508 -4.926 0.444 1 94.12 121 LEU B C 1
ATOM 2382 O O . LEU B 1 121 ? -7.715 -5.258 -0.725 1 94.12 121 LEU B O 1
ATOM 2386 N N . LYS B 1 122 ? -8.07 -3.881 1.063 1 93 122 LYS B N 1
ATOM 2387 C CA . LYS B 1 122 ? -9.172 -3.193 0.397 1 93 122 LYS B CA 1
ATOM 2388 C C . LYS B 1 122 ? -9.094 -1.685 0.618 1 93 122 LYS B C 1
ATOM 2390 O O . LYS B 1 122 ? -8.555 -1.229 1.63 1 93 122 LYS B O 1
ATOM 2395 N N . MET B 1 123 ? -9.484 -1.007 -0.326 1 89.38 123 MET B N 1
ATOM 2396 C CA . MET B 1 123 ? -9.82 0.414 -0.257 1 89.38 123 MET B CA 1
ATOM 2397 C C . MET B 1 123 ? -11.312 0.63 -0.437 1 89.38 123 MET B C 1
ATOM 2399 O O . MET B 1 123 ? -11.82 0.587 -1.559 1 89.38 123 MET B O 1
ATOM 2403 N N . GLY B 1 124 ? -12 0.831 0.689 1 82.56 124 GLY B N 1
ATOM 2404 C CA . GLY B 1 124 ? -13.453 0.744 0.658 1 82.56 124 GLY B CA 1
ATOM 2405 C C . GLY B 1 124 ? -13.961 -0.643 0.311 1 82.56 124 GLY B C 1
ATOM 2406 O O . GLY B 1 124 ? -13.602 -1.622 0.969 1 82.56 124 GLY B O 1
ATOM 2407 N N . ASN B 1 125 ? -14.719 -0.668 -0.808 1 85 125 ASN B N 1
ATOM 2408 C CA . ASN B 1 125 ? -15.273 -1.952 -1.222 1 85 125 ASN B CA 1
ATOM 2409 C C . ASN B 1 125 ? -14.469 -2.57 -2.361 1 85 125 ASN B C 1
ATOM 2411 O O . ASN B 1 125 ? -14.836 -3.623 -2.887 1 85 125 ASN B O 1
ATOM 2415 N N . GLN B 1 126 ? -13.336 -1.983 -2.578 1 89.56 126 GLN B N 1
ATOM 2416 C CA . GLN B 1 126 ? -12.555 -2.463 -3.711 1 89.56 126 GLN B CA 1
ATOM 2417 C C . GLN B 1 126 ? -11.281 -3.16 -3.242 1 89.56 126 GLN B C 1
ATOM 2419 O O . GLN B 1 126 ? -10.523 -2.609 -2.441 1 89.56 126 GLN B O 1
ATOM 2424 N N . ARG B 1 127 ? -11.141 -4.289 -3.783 1 92.38 127 ARG B N 1
ATOM 2425 C CA . ARG B 1 127 ? -9.906 -5.016 -3.512 1 92.38 127 ARG B CA 1
ATOM 2426 C C . ARG B 1 127 ? -8.727 -4.383 -4.238 1 92.38 127 ARG B C 1
ATOM 2428 O O . ARG B 1 127 ? -8.852 -3.977 -5.395 1 92.38 127 ARG B O 1
ATOM 2435 N N . ILE B 1 128 ? -7.691 -4.363 -3.555 1 93.56 128 ILE B N 1
ATOM 2436 C CA . ILE B 1 128 ? -6.504 -3.754 -4.148 1 93.56 128 ILE B CA 1
ATOM 2437 C C . ILE B 1 128 ? -5.754 -4.793 -4.98 1 93.56 128 ILE B C 1
ATOM 2439 O O . ILE B 1 128 ? -5.273 -4.488 -6.074 1 93.56 128 ILE B O 1
ATOM 2443 N N . CYS B 1 129 ? -5.699 -5.973 -4.438 1 95.06 129 CYS B N 1
ATOM 2444 C CA . CYS B 1 129 ? -5.039 -7.07 -5.137 1 95.06 129 CYS B CA 1
ATOM 2445 C C . CYS B 1 129 ? -5.801 -7.453 -6.398 1 95.06 129 CYS B C 1
ATOM 2447 O O . CYS B 1 129 ? -7.02 -7.637 -6.359 1 95.06 129 CYS B O 1
ATOM 2449 N N . ASP B 1 130 ? -5.102 -7.57 -7.52 1 95.5 130 ASP B N 1
ATOM 2450 C CA . ASP B 1 130 ? -5.711 -8.031 -8.766 1 95.5 130 ASP B CA 1
ATOM 2451 C C . ASP B 1 130 ? -5.77 -9.562 -8.812 1 95.5 130 ASP B C 1
ATOM 2453 O O . ASP B 1 130 ? -4.828 -10.211 -9.266 1 95.5 130 ASP B O 1
ATOM 2457 N N . VAL B 1 131 ? -6.91 -10.086 -8.5 1 97.06 131 VAL B N 1
ATOM 2458 C CA . VAL B 1 131 ? -7.09 -11.523 -8.352 1 97.06 131 VAL B CA 1
ATOM 2459 C C . VAL B 1 131 ? -7.09 -12.188 -9.727 1 97.06 131 VAL B C 1
ATOM 2461 O O . VAL B 1 131 ? -6.809 -13.383 -9.844 1 97.06 131 VAL B O 1
ATOM 2464 N N . LEU B 1 132 ? -7.348 -11.398 -10.789 1 97.5 132 LEU B N 1
ATOM 2465 C CA . LEU B 1 132 ? -7.473 -11.953 -12.125 1 97.5 132 LEU B CA 1
ATOM 2466 C C . LEU B 1 132 ? -6.164 -11.828 -12.898 1 97.5 132 LEU B C 1
ATOM 2468 O O . LEU B 1 132 ? -6.086 -12.211 -14.07 1 97.5 132 LEU B O 1
ATOM 2472 N N . ALA B 1 133 ? -5.18 -11.305 -12.258 1 97.38 133 ALA B N 1
ATOM 2473 C CA . ALA B 1 133 ? -3.893 -11.109 -12.93 1 97.38 133 ALA B CA 1
ATOM 2474 C C . ALA B 1 133 ? -3.381 -12.414 -13.523 1 97.38 133 ALA B C 1
ATOM 2476 O O . ALA B 1 133 ? -3.504 -13.477 -12.914 1 97.38 133 ALA B O 1
ATOM 2477 N N . LYS B 1 134 ? -2.744 -12.305 -14.711 1 98.31 134 LYS B N 1
ATOM 2478 C CA . LYS B 1 134 ? -2.146 -13.453 -15.391 1 98.31 134 LYS B CA 1
ATOM 2479 C C . LYS B 1 134 ? -0.626 -13.328 -15.445 1 98.31 134 LYS B C 1
ATOM 2481 O O . LYS B 1 134 ? -0.094 -12.227 -15.625 1 98.31 134 LYS B O 1
ATOM 2486 N N . ASP B 1 135 ? 0.012 -14.445 -15.281 1 97.75 135 ASP B N 1
ATOM 2487 C CA . ASP B 1 135 ? 1.461 -14.414 -15.445 1 97.75 135 ASP B CA 1
ATOM 2488 C C . ASP B 1 135 ? 1.846 -14.562 -16.922 1 97.75 135 ASP B C 1
ATOM 2490 O O . ASP B 1 135 ? 1.003 -14.406 -17.797 1 97.75 135 ASP B O 1
ATOM 2494 N N . ALA B 1 136 ? 3.131 -14.805 -17.172 1 97.62 136 ALA B N 1
ATOM 2495 C CA . ALA B 1 136 ? 3.645 -14.836 -18.547 1 97.62 136 ALA B CA 1
ATOM 2496 C C . ALA B 1 136 ? 3.018 -15.969 -19.344 1 97.62 136 ALA B C 1
ATOM 2498 O O . ALA B 1 136 ? 2.854 -15.867 -20.562 1 97.62 136 ALA B O 1
ATOM 2499 N N . ASP B 1 137 ? 2.598 -16.984 -18.672 1 97.69 137 ASP B N 1
ATOM 2500 C CA . ASP B 1 137 ? 1.986 -18.141 -19.328 1 97.69 137 ASP B CA 1
ATOM 2501 C C . ASP B 1 137 ? 0.467 -18 -19.375 1 97.69 137 ASP B C 1
ATOM 2503 O O . ASP B 1 137 ? -0.23 -18.906 -19.844 1 97.69 137 ASP B O 1
ATOM 2507 N N . GLY B 1 138 ? -0.033 -16.906 -18.844 1 98.44 138 GLY B N 1
ATOM 2508 C CA . GLY B 1 138 ? -1.468 -16.672 -18.812 1 98.44 138 GLY B CA 1
ATOM 2509 C C . GLY B 1 138 ? -2.15 -17.328 -17.625 1 98.44 138 GLY B C 1
ATOM 2510 O O . GLY B 1 138 ? -3.381 -17.406 -17.578 1 98.44 138 GLY B O 1
ATOM 2511 N N . ASN B 1 139 ? -1.342 -17.875 -16.75 1 98.44 139 ASN B N 1
ATOM 2512 C CA . ASN B 1 139 ? -1.915 -18.531 -15.586 1 98.44 139 ASN B CA 1
ATOM 2513 C C . ASN B 1 139 ? -2.354 -17.516 -14.531 1 98.44 139 ASN B C 1
ATOM 2515 O O . ASN B 1 139 ? -1.642 -16.547 -14.258 1 98.44 139 ASN B O 1
ATOM 2519 N N . THR B 1 140 ? -3.543 -17.766 -13.984 1 98.62 140 THR B N 1
ATOM 2520 C CA . THR B 1 140 ? -3.986 -17 -12.812 1 98.62 140 THR B CA 1
ATOM 2521 C C . THR B 1 140 ? -3.475 -17.656 -11.531 1 98.62 140 THR B C 1
ATOM 2523 O O . THR B 1 140 ? -2.896 -18.734 -11.562 1 98.62 140 THR B O 1
ATOM 2526 N N . ALA B 1 141 ? -3.684 -16.922 -10.453 1 98.62 141 ALA B N 1
ATOM 2527 C CA . ALA B 1 141 ? -3.311 -17.5 -9.164 1 98.62 141 ALA B CA 1
ATOM 2528 C C . ALA B 1 141 ? -4.066 -18.812 -8.914 1 98.62 141 ALA B C 1
ATOM 2530 O O . ALA B 1 141 ? -3.543 -19.719 -8.273 1 98.62 141 ALA B O 1
ATOM 2531 N N . LEU B 1 142 ? -5.262 -18.953 -9.469 1 98.44 142 LEU B N 1
ATOM 2532 C CA . LEU B 1 142 ? -6.031 -20.172 -9.312 1 98.44 142 LEU B CA 1
ATOM 2533 C C . LEU B 1 142 ? -5.367 -21.328 -10.055 1 98.44 142 LEU B C 1
ATOM 2535 O O . LEU B 1 142 ? -5.258 -22.438 -9.516 1 98.44 142 LEU B O 1
ATOM 2539 N N . HIS B 1 143 ? -4.91 -21.062 -11.289 1 98.5 143 HIS B N 1
ATOM 2540 C CA . HIS B 1 143 ? -4.156 -22.094 -12 1 98.5 143 HIS B CA 1
ATOM 2541 C C . HIS B 1 143 ? -3.031 -22.641 -11.125 1 98.5 143 HIS B C 1
ATOM 2543 O O . HIS B 1 143 ? -2.875 -23.859 -11.016 1 98.5 143 HIS B O 1
ATOM 2549 N N . LYS B 1 144 ? -2.336 -21.719 -10.516 1 98 144 LYS B N 1
ATOM 2550 C CA . LYS B 1 144 ? -1.163 -22.094 -9.727 1 98 144 LYS B CA 1
ATOM 2551 C C . LYS B 1 144 ? -1.562 -22.891 -8.492 1 98 144 LYS B C 1
ATOM 2553 O O . LYS B 1 144 ? -0.924 -23.891 -8.156 1 98 144 LYS B O 1
ATOM 2558 N N . ALA B 1 145 ? -2.559 -22.438 -7.809 1 98.12 145 ALA B N 1
ATOM 2559 C CA . ALA B 1 145 ? -3.037 -23.125 -6.613 1 98.12 145 ALA B CA 1
ATOM 2560 C C . ALA B 1 145 ? -3.496 -24.531 -6.945 1 98.12 145 ALA B C 1
ATOM 2562 O O . ALA B 1 145 ? -3.217 -25.484 -6.199 1 98.12 145 ALA B O 1
ATOM 2563 N N . VAL B 1 146 ? -4.195 -24.672 -8.039 1 97.81 146 VAL B N 1
ATOM 2564 C CA . VAL B 1 146 ? -4.707 -25.969 -8.477 1 97.81 146 VAL B CA 1
ATOM 2565 C C . VAL B 1 146 ? -3.545 -26.875 -8.844 1 97.81 146 VAL B C 1
ATOM 2567 O O . VAL B 1 146 ? -3.502 -28.031 -8.422 1 97.81 146 VAL B O 1
ATOM 2570 N N . GLU B 1 147 ? -2.67 -26.328 -9.594 1 95.69 147 GLU B N 1
ATOM 2571 C CA . GLU B 1 147 ? -1.491 -27.078 -10 1 95.69 147 GLU B CA 1
ATOM 2572 C C . GLU B 1 147 ? -0.716 -27.594 -8.789 1 95.69 147 GLU B C 1
ATOM 2574 O O . GLU B 1 147 ? -0.212 -28.719 -8.797 1 95.69 147 GLU B O 1
ATOM 2579 N N . GLY B 1 148 ? -0.65 -26.75 -7.797 1 95.25 148 GLY B N 1
ATOM 2580 C CA . GLY B 1 148 ? 0.07 -27.109 -6.59 1 95.25 148 GLY B CA 1
ATOM 2581 C C . GLY B 1 148 ? -0.716 -28.047 -5.68 1 95.25 148 GLY B C 1
ATOM 2582 O O . GLY B 1 148 ? -0.181 -28.562 -4.699 1 95.25 148 GLY B O 1
ATOM 2583 N N . GLY B 1 149 ? -1.991 -28.219 -5.988 1 95.56 149 GLY B N 1
ATOM 2584 C CA . GLY B 1 149 ? -2.836 -29.094 -5.188 1 95.56 149 GLY B CA 1
ATOM 2585 C C . GLY B 1 149 ? -3.236 -28.469 -3.859 1 95.56 149 GLY B C 1
ATOM 2586 O O . GLY B 1 149 ? -3.449 -29.188 -2.875 1 95.56 149 GLY B O 1
ATOM 2587 N N . ASN B 1 150 ? -3.211 -27.25 -3.719 1 96.31 150 ASN B N 1
ATOM 2588 C CA . ASN B 1 150 ? -3.49 -26.531 -2.477 1 96.31 150 ASN B CA 1
ATOM 2589 C C . ASN B 1 150 ? -4.98 -26.25 -2.314 1 96.31 150 ASN B C 1
ATOM 2591 O O . ASN B 1 150 ? -5.473 -25.203 -2.744 1 96.31 150 ASN B O 1
ATOM 2595 N N . GLU B 1 151 ? -5.637 -27.062 -1.643 1 96.38 151 GLU B N 1
ATOM 2596 C CA . GLU B 1 151 ? -7.094 -27.047 -1.545 1 96.38 151 GLU B CA 1
ATOM 2597 C C . GLU B 1 151 ? -7.582 -25.75 -0.894 1 96.38 151 GLU B C 1
ATOM 2599 O O . GLU B 1 151 ? -8.484 -25.094 -1.415 1 96.38 151 GLU B O 1
ATOM 2604 N N . GLU B 1 152 ? -7.012 -25.438 0.235 1 97.38 152 GLU B N 1
ATOM 2605 C CA . GLU B 1 152 ? -7.457 -24.25 0.957 1 97.38 152 GLU B CA 1
ATOM 2606 C C . GLU B 1 152 ? -7.215 -22.984 0.14 1 97.38 152 GLU B C 1
ATOM 2608 O O . GLU B 1 152 ? -8.047 -22.078 0.14 1 97.38 152 GLU B O 1
ATOM 2613 N N . ALA B 1 153 ? -6.074 -22.984 -0.534 1 97.94 153 ALA B N 1
ATOM 2614 C CA . ALA B 1 153 ? -5.781 -21.844 -1.4 1 97.94 153 ALA B CA 1
ATOM 2615 C C . ALA B 1 153 ? -6.812 -21.719 -2.521 1 97.94 153 ALA B C 1
ATOM 2617 O O . ALA B 1 153 ? -7.281 -20.625 -2.83 1 97.94 153 ALA B O 1
ATOM 2618 N N . VAL B 1 154 ? -7.176 -22.828 -3.074 1 97.75 154 VAL B N 1
ATOM 2619 C CA . VAL B 1 154 ? -8.172 -22.859 -4.137 1 97.75 154 VAL B CA 1
ATOM 2620 C C . VAL B 1 154 ? -9.508 -22.344 -3.617 1 97.75 154 VAL B C 1
ATOM 2622 O O . VAL B 1 154 ? -10.133 -21.484 -4.254 1 97.75 154 VAL B O 1
ATOM 2625 N N . ASP B 1 155 ? -9.867 -22.766 -2.496 1 97.44 155 ASP B N 1
ATOM 2626 C CA . ASP B 1 155 ? -11.133 -22.344 -1.891 1 97.44 155 ASP B CA 1
ATOM 2627 C C . ASP B 1 155 ? -11.156 -20.844 -1.662 1 97.44 155 ASP B C 1
ATOM 2629 O O . ASP B 1 155 ? -12.133 -20.172 -1.995 1 97.44 155 ASP B O 1
ATOM 2633 N N . LEU B 1 156 ? -10.094 -20.312 -1.127 1 97.31 156 LEU B N 1
ATOM 2634 C CA . LEU B 1 156 ? -10 -18.875 -0.855 1 97.31 156 LEU B CA 1
ATOM 2635 C C . LEU B 1 156 ? -10.117 -18.078 -2.143 1 97.31 156 LEU B C 1
ATOM 2637 O O . LEU B 1 156 ? -10.836 -17.078 -2.189 1 97.31 156 LEU B O 1
ATOM 2641 N N . LEU B 1 157 ? -9.43 -18.5 -3.164 1 98.06 157 LEU B N 1
ATOM 2642 C CA . LEU B 1 157 ? -9.422 -17.781 -4.426 1 98.06 157 LEU B CA 1
ATOM 2643 C C . LEU B 1 157 ? -10.797 -17.812 -5.082 1 98.06 157 LEU B C 1
ATOM 2645 O O . LEU B 1 157 ? -11.266 -16.812 -5.613 1 98.06 157 LEU B O 1
ATOM 2649 N N . LEU B 1 158 ? -11.5 -18.875 -4.98 1 97.06 158 LEU B N 1
ATOM 2650 C CA . LEU B 1 158 ? -12.836 -19 -5.566 1 97.06 158 LEU B CA 1
ATOM 2651 C C . LEU B 1 158 ? -13.844 -18.156 -4.809 1 97.06 158 LEU B C 1
ATOM 2653 O O . LEU B 1 158 ? -14.75 -17.578 -5.418 1 97.06 158 LEU B O 1
ATOM 2657 N N . LYS B 1 159 ? -13.68 -18.109 -3.533 1 96 159 LYS B N 1
ATOM 2658 C CA . LYS B 1 159 ? -14.555 -17.266 -2.729 1 96 159 LYS B CA 1
ATOM 2659 C C . LYS B 1 159 ? -14.336 -15.789 -3.043 1 96 159 LYS B C 1
ATOM 2661 O O . LYS B 1 159 ? -15.266 -14.992 -2.988 1 96 159 LYS B O 1
ATOM 2666 N N . ALA B 1 160 ? -13.133 -15.516 -3.365 1 95.31 160 ALA B N 1
ATOM 2667 C CA . ALA B 1 160 ? -12.812 -14.133 -3.695 1 95.31 160 ALA B CA 1
ATOM 2668 C C . ALA B 1 160 ? -13.383 -13.742 -5.059 1 95.31 160 ALA B C 1
ATOM 2670 O O . ALA B 1 160 ? -13.867 -12.625 -5.238 1 95.31 160 ALA B O 1
ATOM 2671 N N . ASN B 1 161 ? -13.312 -14.602 -6.031 1 96.25 161 ASN B N 1
ATOM 2672 C CA . ASN B 1 161 ? -13.82 -14.336 -7.375 1 96.25 161 ASN B CA 1
ATOM 2673 C C . ASN B 1 161 ? -14.07 -15.633 -8.141 1 96.25 161 ASN B C 1
ATOM 2675 O O . ASN B 1 161 ? -13.141 -16.234 -8.672 1 96.25 161 ASN B O 1
ATOM 2679 N N . SER B 1 162 ? -15.234 -16 -8.312 1 95.06 162 SER B N 1
ATOM 2680 C CA . SER B 1 162 ? -15.602 -17.266 -8.938 1 95.06 162 SER B CA 1
ATOM 2681 C C . SER B 1 162 ? -15.352 -17.234 -10.445 1 95.06 162 SER B C 1
ATOM 2683 O O . SER B 1 162 ? -15.297 -18.281 -11.094 1 95.06 162 SER B O 1
ATOM 2685 N N . GLU B 1 163 ? -15.211 -16.047 -11.008 1 96 163 GLU B N 1
ATOM 2686 C CA . GLU B 1 16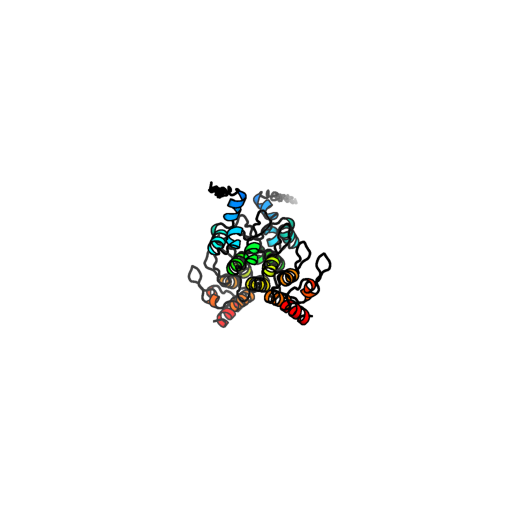3 ? -14.93 -15.922 -12.43 1 96 163 GLU B CA 1
ATOM 2687 C C . GLU B 1 163 ? -13.617 -16.594 -12.797 1 96 163 GLU B C 1
ATOM 2689 O O . GLU B 1 163 ? -13.383 -16.938 -13.961 1 96 163 GLU B O 1
ATOM 2694 N N . LEU B 1 164 ? -12.805 -16.844 -11.852 1 97.38 164 LEU B N 1
ATOM 2695 C CA . LEU B 1 164 ? -11.492 -17.438 -12.055 1 97.38 164 LEU B CA 1
ATOM 2696 C C . LEU B 1 164 ? -11.609 -18.828 -12.68 1 97.38 164 LEU B C 1
ATOM 2698 O O . LEU B 1 164 ? -10.719 -19.266 -13.414 1 97.38 164 LEU B O 1
ATOM 2702 N N . LEU B 1 165 ? -12.672 -19.484 -12.469 1 96.12 165 LEU B N 1
ATOM 2703 C CA . LEU B 1 165 ? -12.891 -20.844 -12.953 1 96.12 165 LEU B CA 1
ATOM 2704 C C . LEU B 1 165 ? -12.969 -20.875 -14.477 1 96.12 165 LEU B C 1
ATOM 2706 O O . LEU B 1 165 ? -12.602 -21.875 -15.102 1 96.12 165 LEU B O 1
ATOM 2710 N N . SER B 1 166 ? -13.352 -19.75 -15 1 96.38 166 SER B N 1
ATOM 2711 C CA . SER B 1 166 ? -13.672 -19.734 -16.422 1 96.38 166 SER B CA 1
ATOM 2712 C C . SER B 1 166 ? -12.641 -18.938 -17.219 1 96.38 166 SER B C 1
ATOM 2714 O O . SER B 1 166 ? -12.883 -18.562 -18.359 1 96.38 166 SER B O 1
ATOM 2716 N N . ILE B 1 167 ? -11.555 -18.641 -16.641 1 97.25 167 ILE B N 1
ATOM 2717 C CA . ILE B 1 167 ? -10.516 -17.875 -17.312 1 97.25 167 ILE B CA 1
ATOM 2718 C C . ILE B 1 167 ? -9.422 -18.828 -17.812 1 97.25 167 ILE B C 1
ATOM 2720 O O . ILE B 1 167 ? -8.711 -19.438 -17.016 1 97.25 167 ILE B O 1
ATOM 2724 N N . PRO B 1 168 ? -9.266 -18.906 -19.109 1 97.75 168 PRO B N 1
ATOM 2725 C CA . PRO B 1 168 ? -8.219 -19.781 -19.641 1 97.75 168 PRO B CA 1
ATOM 2726 C C . PRO B 1 168 ? -6.848 -19.109 -19.672 1 97.75 168 PRO B C 1
ATOM 2728 O O . PRO B 1 168 ? -6.758 -17.875 -19.656 1 97.75 168 PRO B O 1
ATOM 2731 N N . ASN B 1 169 ? -5.863 -19.875 -19.672 1 98.25 169 ASN B N 1
ATOM 2732 C CA . ASN B 1 169 ? -4.523 -19.328 -19.844 1 98.25 169 ASN B CA 1
ATOM 2733 C C . ASN B 1 169 ? -4.172 -19.141 -21.312 1 98.25 169 ASN B C 1
ATOM 2735 O O . ASN B 1 169 ? -5.051 -19.172 -22.172 1 98.25 169 ASN B O 1
ATOM 2739 N N . ASN B 1 170 ? -2.908 -18.875 -21.594 1 98.06 170 ASN B N 1
ATOM 2740 C CA . ASN B 1 170 ? -2.492 -18.578 -22.969 1 98.06 170 ASN B CA 1
ATOM 2741 C C . ASN B 1 170 ? -2.678 -19.781 -23.891 1 98.06 170 ASN B C 1
ATOM 2743 O O . ASN B 1 170 ? -2.766 -19.625 -25.109 1 98.06 170 ASN B O 1
ATOM 2747 N N . LYS B 1 171 ? -2.701 -20.922 -23.312 1 97.69 171 LYS B N 1
ATOM 2748 C CA . LYS B 1 171 ? -2.887 -22.156 -24.078 1 97.69 171 LYS B CA 1
ATOM 2749 C C . LYS B 1 171 ? -4.367 -22.516 -24.203 1 97.69 171 LYS B C 1
ATOM 2751 O O . LYS B 1 171 ? -4.715 -23.562 -24.719 1 97.69 171 LYS B O 1
ATOM 2756 N N . GLY B 1 172 ? -5.238 -21.734 -23.578 1 98 172 GLY B N 1
ATOM 2757 C CA . GLY B 1 172 ? -6.672 -21.984 -23.625 1 98 172 GLY B CA 1
ATOM 2758 C C . GLY B 1 172 ? -7.133 -22.969 -22.562 1 98 172 GLY B C 1
ATOM 2759 O O . GLY B 1 172 ? -8.25 -23.484 -22.641 1 98 172 GLY B O 1
ATOM 2760 N N . VAL B 1 173 ? -6.254 -23.281 -21.625 1 97.69 173 VAL B N 1
ATOM 2761 C CA . VAL B 1 173 ? -6.543 -24.297 -20.625 1 97.69 173 VAL B CA 1
ATOM 2762 C C . VAL B 1 173 ? -7.129 -23.656 -19.375 1 97.69 173 VAL B C 1
ATOM 2764 O O . VAL B 1 173 ? -6.598 -22.672 -18.875 1 97.69 173 VAL B O 1
ATOM 2767 N N . LEU B 1 174 ? -8.211 -24.203 -18.906 1 97.38 174 LEU B N 1
ATOM 2768 C CA . LEU B 1 174 ? -8.859 -23.75 -17.688 1 97.38 174 LEU B CA 1
ATOM 2769 C C . LEU B 1 174 ? -8.156 -24.297 -16.453 1 97.38 174 LEU B C 1
ATOM 2771 O O . LEU B 1 174 ? -7.465 -25.328 -16.531 1 97.38 174 LEU B O 1
ATOM 2775 N N . PRO B 1 175 ? -8.336 -23.672 -15.25 1 97.25 175 PRO B N 1
ATOM 2776 C CA . PRO B 1 175 ? -7.648 -24.125 -14.039 1 97.25 175 PRO B CA 1
ATOM 2777 C C . PRO B 1 175 ? -8 -25.562 -13.672 1 97.25 175 PRO B C 1
ATOM 2779 O O . PRO B 1 175 ? -7.145 -26.312 -13.195 1 97.25 175 PRO B O 1
ATOM 2782 N N . SER B 1 176 ? -9.227 -26 -13.938 1 95.25 176 SER B N 1
ATOM 2783 C CA . SER B 1 176 ? -9.695 -27.312 -13.531 1 95.25 176 SER B CA 1
ATOM 2784 C C . SER B 1 176 ? -8.891 -28.422 -14.195 1 95.25 176 SER B C 1
ATOM 2786 O O . SER B 1 176 ? -8.758 -29.516 -13.648 1 95.25 176 SER B O 1
ATOM 2788 N N . PHE B 1 177 ? -8.289 -28.125 -15.305 1 95.44 177 PHE B N 1
ATOM 2789 C CA . PHE B 1 177 ? -7.547 -29.125 -16.062 1 95.44 177 PHE B CA 1
ATOM 2790 C C . PHE B 1 177 ? -6.238 -29.469 -15.352 1 95.44 177 PHE B C 1
ATOM 2792 O O . PHE B 1 177 ? -5.625 -30.5 -15.633 1 95.44 177 PHE B O 1
ATOM 2799 N N . TYR B 1 178 ? -5.812 -28.625 -14.445 1 95.06 178 TYR B N 1
ATOM 2800 C CA . TYR B 1 178 ? -4.543 -28.844 -13.758 1 95.06 178 TYR B CA 1
ATOM 2801 C C . TYR B 1 178 ? -4.766 -29.562 -12.43 1 95.06 178 TYR B C 1
ATOM 2803 O O . TYR B 1 178 ? -3.811 -29.859 -11.711 1 95.06 178 TYR B O 1
ATOM 2811 N N . ALA B 1 179 ? -5.98 -29.828 -12.102 1 95 179 ALA B N 1
ATOM 2812 C CA . ALA B 1 179 ? -6.285 -30.438 -10.812 1 95 179 ALA B CA 1
ATOM 2813 C C . ALA B 1 179 ? -5.711 -31.859 -10.734 1 95 179 ALA B C 1
ATOM 2815 O O . ALA B 1 179 ? -5.914 -32.656 -11.641 1 95 179 ALA B O 1
ATOM 2816 N N . SER B 1 180 ? -4.98 -32.062 -9.711 1 90 180 SER B N 1
ATOM 2817 C CA . SER B 1 180 ? -4.312 -33.344 -9.602 1 90 180 SER B CA 1
ATOM 2818 C C . SER B 1 180 ? -4.797 -34.125 -8.383 1 90 180 SER B C 1
ATOM 2820 O O . SER B 1 180 ? -4.617 -35.344 -8.297 1 90 180 SER B O 1
ATOM 2822 N N . THR B 1 181 ? -5.391 -33.438 -7.434 1 92.69 181 THR B N 1
ATOM 2823 C CA . THR B 1 181 ? -5.859 -34.094 -6.219 1 92.69 181 THR B CA 1
ATOM 2824 C C . THR B 1 181 ? -7.383 -34.188 -6.207 1 92.69 181 THR B C 1
ATOM 2826 O O . THR B 1 181 ? -8.07 -33.281 -6.676 1 92.69 181 THR B O 1
ATOM 2829 N N . PRO B 1 182 ? -7.82 -35.344 -5.684 1 92.75 182 PRO B N 1
ATOM 2830 C CA . PRO B 1 182 ? -9.273 -35.5 -5.617 1 92.75 182 PRO B CA 1
ATOM 2831 C C . PRO B 1 182 ? -9.969 -34.375 -4.855 1 92.75 182 PRO B C 1
ATOM 2833 O O . PRO B 1 182 ? -11.07 -33.969 -5.227 1 92.75 182 PRO B O 1
ATOM 2836 N N . ALA B 1 183 ? -9.391 -34 -3.846 1 93.38 183 ALA B N 1
ATOM 2837 C CA . ALA B 1 183 ? -9.984 -32.938 -3.037 1 93.38 183 ALA B CA 1
ATOM 2838 C C . ALA B 1 183 ? -10.172 -31.656 -3.857 1 93.38 183 ALA B C 1
ATOM 2840 O O . ALA B 1 183 ? -11.234 -31.031 -3.805 1 93.38 183 ALA B O 1
ATOM 2841 N N . VAL B 1 184 ? -9.172 -31.312 -4.609 1 94.31 184 VAL B N 1
ATOM 2842 C CA . VAL B 1 184 ? -9.219 -30.109 -5.426 1 94.31 184 VAL B CA 1
ATOM 2843 C C . VAL B 1 184 ? -10.242 -30.281 -6.551 1 94.31 184 VAL B C 1
ATOM 2845 O O . VAL B 1 184 ? -11 -29.359 -6.863 1 94.31 184 VAL B O 1
ATOM 2848 N N . ILE B 1 185 ? -10.305 -31.453 -7.117 1 93.62 185 ILE B N 1
ATOM 2849 C CA . ILE B 1 185 ? -11.25 -31.75 -8.188 1 93.62 185 ILE B CA 1
ATOM 2850 C C . ILE B 1 185 ? -12.68 -31.578 -7.68 1 93.62 185 ILE B C 1
ATOM 2852 O O . ILE B 1 185 ? -13.492 -30.891 -8.312 1 93.62 185 ILE B O 1
ATOM 2856 N N . LYS B 1 186 ? -12.93 -32.156 -6.539 1 93.06 186 LYS B N 1
ATOM 2857 C CA . LYS B 1 186 ? -14.266 -32.031 -5.949 1 93.06 186 LYS B CA 1
ATOM 2858 C C . LYS B 1 186 ? -14.625 -30.594 -5.676 1 93.06 186 LYS B C 1
ATOM 2860 O O . LYS B 1 186 ? -15.766 -30.172 -5.91 1 93.06 186 LYS B O 1
ATOM 2865 N N . LEU B 1 187 ? -13.688 -29.891 -5.184 1 92.75 187 LEU B N 1
ATOM 2866 C CA . LEU B 1 187 ? -13.898 -28.484 -4.859 1 92.75 187 LEU B CA 1
ATOM 2867 C C . LEU B 1 187 ? -14.234 -27.688 -6.113 1 92.75 187 LEU B C 1
ATOM 2869 O O . LEU B 1 187 ? -15.156 -26.875 -6.105 1 92.75 187 LEU B O 1
ATOM 2873 N N . LEU B 1 188 ? -13.562 -27.906 -7.168 1 93.75 188 LEU B N 1
ATOM 2874 C CA . LEU B 1 188 ? -13.781 -27.188 -8.422 1 93.75 188 LEU B CA 1
ATOM 2875 C C . LEU B 1 188 ? -15.133 -27.562 -9.031 1 93.75 188 LEU B C 1
ATOM 2877 O O . LEU B 1 188 ? -15.805 -26.703 -9.617 1 93.75 188 LEU B O 1
ATOM 2881 N N . GLU B 1 189 ? -15.508 -28.766 -8.852 1 90.25 189 GLU B N 1
ATOM 2882 C CA . GLU B 1 189 ? -16.797 -29.234 -9.359 1 90.25 189 GLU B CA 1
ATOM 2883 C C . GLU B 1 189 ? -17.953 -28.609 -8.586 1 90.25 189 GLU B C 1
ATOM 2885 O O . GLU B 1 189 ? -19 -28.297 -9.156 1 90.25 189 GLU B O 1
ATOM 2890 N N . SER B 1 190 ? -17.734 -28.391 -7.324 1 87.88 190 SER B N 1
ATOM 2891 C CA . SER B 1 190 ? -18.781 -27.844 -6.477 1 87.88 190 SER B CA 1
ATOM 2892 C C . SER B 1 190 ? -18.922 -26.328 -6.699 1 87.88 190 SER B C 1
ATOM 2894 O O . SER B 1 190 ? -19.969 -25.766 -6.398 1 87.88 190 SER B O 1
ATOM 2896 N N . ALA B 1 191 ? -17.922 -25.719 -7.121 1 83.38 191 ALA B N 1
ATOM 2897 C CA . ALA B 1 191 ? -17.938 -24.281 -7.297 1 83.38 191 ALA B CA 1
ATOM 2898 C C . ALA B 1 191 ? -18.594 -23.891 -8.617 1 83.38 191 ALA B C 1
ATOM 2900 O O . ALA B 1 191 ? -19 -22.75 -8.812 1 83.38 191 ALA B O 1
ATOM 2901 N N . ASN B 1 192 ? -18.75 -24.781 -9.594 1 72.56 192 ASN B N 1
ATOM 2902 C CA . ASN B 1 192 ? -19.438 -24.562 -10.859 1 72.56 192 ASN B CA 1
ATOM 2903 C C . ASN B 1 192 ? -20.953 -24.547 -10.664 1 72.56 192 ASN B C 1
ATOM 2905 O O . ASN B 1 192 ? -21.5 -25.359 -9.898 1 72.56 192 ASN B O 1
#

InterPro domains:
  IPR002110 Ankyrin repeat [PF00023] (137-161)
  IPR002110 Ankyrin repeat [PF12796] (36-120)
  IPR002110 Ankyrin repeat [PS50088] (64-96)
  IPR002110 Ankyrin repeat [PS50088] (98-120)
  IPR002110 Ankyrin repeat [PS50088] (137-169)
  IPR002110 Ankyrin repeat [SM00248] (30-60)
  IPR002110 Ankyrin repeat [SM00248] (64-93)
  IPR002110 Ankyrin repeat [SM00248] (98-128)
  IPR002110 Ankyrin repeat [SM00248] (137-166)
  IPR036770 Ankyrin repeat-containing domain superfamily [G3DSA:1.25.40.20] (30-102)
  IPR036770 Ankyrin repeat-containing domain superfamily [G3DSA:1.25.40.20] (103-192)
  IPR036770 Ankyrin repeat-containing domain superfamily [SSF48403] (34-187)

Radius of gyration: 30.16 Å; Cα contacts (8 Å, |Δi|>4): 677; chains: 2; bounding box: 73×161×50 Å

Foldseek 3Di:
DCPVPPPPPPPPPPPPPPPPPPPQDPLNVCCCQDLQVCLLVLVQVSNCCCCPVVVDQQCDAGPQQDGSLLNNLLNLNQSSNVVNVVSPDQQCRATDQFGDGSLLSNQLNLNLSNNVVQLPDDDVPHRRHDQCDATPQQDGSLLNNQLSQRLSSNVSSCVSPVCQQVRATPVRDGSLVNHDDPSNNVVSVVSD/DPCPVPDDPPPPPPPPPPPPPPPQDPLNVCCCQDLQVCLLVLVQVSNCCCCPVVVDQQCDAGPQQDGSLLNNLLNLNQSSNVVNVVSPDQQCRATDQFGDGSLLSNLLNLNLSNNVVQLPDDDVPHRRHDQCDATPQQDGSLLNNQLSQRLSSNVSSCVSPVCQQVRATPVRDGSLVNHDDPSNNVVSVVSD